Protein AF-A0A3M2L0C2-F1 (afdb_monomer)

Mean predicted aligned error: 7.41 Å

Radius of gyration: 28.25 Å; Cα contacts (8 Å, |Δi|>4): 560; chains: 1; bounding box: 59×38×79 Å

pLDDT: mean 88.74, std 13.79, range [32.44, 98.12]

Solvent-accessible surface area (backbone atoms only — not comparable to full-atom values): 19551 Å² total; per-residue (Å²): 111,68,60,57,58,44,34,47,63,56,62,73,71,48,53,75,66,55,47,53,53,50,58,57,47,62,54,54,15,42,83,32,58,61,22,51,15,49,50,52,29,48,74,71,57,36,40,40,36,39,34,42,37,74,48,73,64,50,54,75,26,53,43,80,55,45,85,63,69,39,75,49,44,34,67,57,53,33,58,54,34,72,48,68,50,27,36,33,20,31,71,89,52,63,28,34,41,33,34,40,21,42,71,59,50,66,82,86,54,80,69,94,54,88,50,72,67,46,34,45,28,42,26,37,3,46,75,53,56,33,43,16,39,28,36,38,45,89,77,65,46,35,35,40,16,43,29,95,45,76,46,73,61,77,53,65,69,59,50,50,53,53,41,52,57,50,49,59,50,45,52,53,41,45,56,49,36,53,53,41,49,53,51,40,53,54,32,51,71,69,73,67,25,29,40,48,51,54,38,52,38,51,51,38,49,51,52,44,54,52,52,50,32,53,46,30,49,52,35,61,58,24,36,64,76,20,56,64,62,51,52,53,50,51,63,68,48,62,63,51,68,58,52,51,52,26,55,44,64,20,58,58,45,70,88,79,71,88,63,63,77,67,53,54,56,52,50,41,50,52,24,53,49,49,58,68,66,53,54,75,76,50,65,77,44,60,36,60,62,28,44,51,33,55,38,67,64,35,75,76,46,33,75,37,77,50,72,47,24,33,48,49,65,38,62,70,36,87,93,48,49,74,67,47,34,49,37,50,30,69,75,47,58,27,37,68,49,57,67,75,46,50,53,67,60,48,23,69,39,72,91,40,38,68,69,55,15,50,49,52,55,52,48,54,52,53,64,70,75,110

Nearest PDB structures (foldseek):
  7y0d-assembly1_G  TM=8.804E-01  e=2.737E-29  Mycolicibacterium smegmatis MC2 155
  3c1y-assembly1_A  TM=9.264E-01  e=1.235E-26  Thermotoga maritima
  4yxm-assembly1_A  TM=9.083E-01  e=4.482E-26  Thermotoga maritima
  7dg0-assembly1_B  TM=7.754E-01  e=1.341E-07  Mesomycoplasma ovipneumoniae 14811
  8ofj-assembly1_B-2  TM=7.806E-01  e=3.134E-06  Mycoplasmoides pneumoniae 19294

Foldseek 3Di:
DVLCVLQVVVQVPDDPVRNVVVVVLLCCFPPHQVVLLLVLCLVVLFKAKEWAADDPQQVVQWDDFDFDFAFDGSVVSNVLSVAAAHWYAHNVRRTTGTGNTHGHADPPDDDPDDDPSRRSQQRSQQRVQTWMWIQHSPPRWIWIHGRNDIDIQDDLVVLVVVLVVLLVVLLVLLVQLVVLVLVQLQCLLVLNDFLLSLLSNLLSLLSNSVSLSVSSVSLSRNVPNSVVSVVSSCVSCPCSVVLNLQSLLFQADDPPPPDDPVVSSVLSVQLVVVSNPDDPVLSVQSLSNQVSSVFHSDPVRRRHRGFTLCQNLQVPFPPRDSVLSVQLSVQQVGPVSLQVDDLVSSQPTVVRHSVSSVSSNVSSVVSNVD

Structure (mmCIF, N/CA/C/O backbone):
data_AF-A0A3M2L0C2-F1
#
_entry.id   AF-A0A3M2L0C2-F1
#
loop_
_atom_site.group_PDB
_atom_site.id
_atom_site.type_symbol
_atom_site.label_atom_id
_atom_site.label_alt_id
_atom_site.label_comp_id
_atom_site.label_asym_id
_atom_site.label_entity_id
_atom_site.label_seq_id
_atom_site.pdbx_PDB_ins_code
_atom_site.Cartn_x
_atom_site.Cartn_y
_atom_site.Cartn_z
_atom_site.occupancy
_atom_site.B_iso_or_equiv
_atom_site.auth_seq_id
_atom_site.auth_comp_id
_atom_site.auth_asym_id
_atom_site.auth_atom_id
_atom_site.pdbx_PDB_model_num
ATOM 1 N N . MET A 1 1 ? 6.911 -9.931 2.763 1.00 39.22 1 MET A N 1
ATOM 2 C CA . MET A 1 1 ? 5.507 -10.385 2.902 1.00 39.22 1 MET A CA 1
ATOM 3 C C . MET A 1 1 ? 4.551 -9.197 3.002 1.00 39.22 1 MET A C 1
ATOM 5 O O . MET A 1 1 ? 3.583 -9.176 2.261 1.00 39.22 1 MET A O 1
ATOM 9 N N . PHE A 1 2 ? 4.882 -8.185 3.813 1.00 37.62 2 PHE A N 1
ATOM 10 C CA . PHE A 1 2 ? 4.083 -6.970 4.030 1.00 37.62 2 PHE A CA 1
ATOM 11 C C . PHE A 1 2 ? 3.888 -6.092 2.775 1.00 37.62 2 PHE A C 1
ATOM 13 O O . PHE A 1 2 ? 2.761 -5.901 2.335 1.00 37.62 2 PHE A O 1
ATOM 20 N N . VAL A 1 3 ? 4.975 -5.682 2.101 1.00 47.06 3 VAL A N 1
ATOM 21 C CA . VAL A 1 3 ? 4.905 -4.917 0.831 1.00 47.06 3 VAL A CA 1
ATOM 22 C C . VAL A 1 3 ? 4.132 -5.685 -0.248 1.00 47.06 3 VAL A C 1
ATOM 24 O O . VAL A 1 3 ? 3.300 -5.118 -0.940 1.00 47.06 3 VAL A O 1
ATOM 27 N N . ARG A 1 4 ? 4.303 -7.016 -0.312 1.00 47.25 4 ARG A N 1
ATOM 28 C CA . ARG A 1 4 ? 3.525 -7.881 -1.216 1.00 47.25 4 ARG A CA 1
ATOM 29 C C . ARG A 1 4 ? 2.031 -7.907 -0.883 1.00 47.25 4 ARG A C 1
ATOM 31 O O . ARG A 1 4 ? 1.248 -8.123 -1.795 1.00 47.25 4 ARG A O 1
ATOM 38 N N . HIS A 1 5 ? 1.611 -7.749 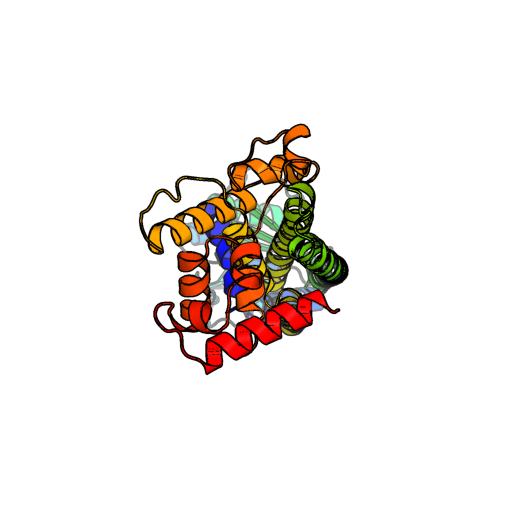0.372 1.00 49.84 5 HIS A N 1
ATOM 39 C CA . HIS A 1 5 ? 0.185 -7.705 0.712 1.00 49.84 5 HIS A CA 1
ATOM 40 C C . HIS A 1 5 ? -0.458 -6.429 0.152 1.00 49.84 5 HIS A C 1
ATOM 42 O O . HIS A 1 5 ? -1.463 -6.511 -0.547 1.00 49.84 5 HIS A O 1
ATOM 48 N N . TYR A 1 6 ? 0.192 -5.282 0.354 1.00 49.16 6 TYR A N 1
A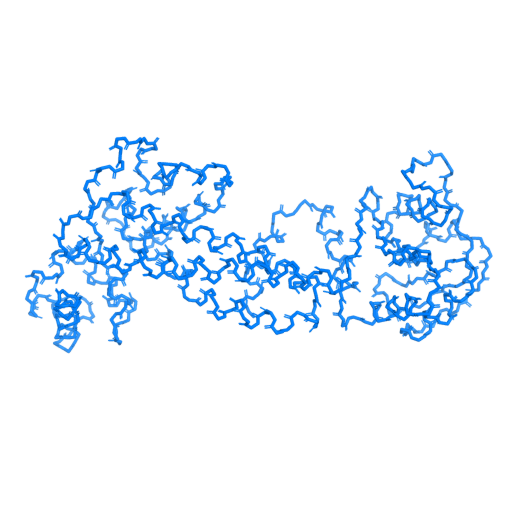TOM 49 C CA . TYR A 1 6 ? -0.288 -3.975 -0.101 1.00 49.16 6 TYR A CA 1
ATOM 50 C C . TYR A 1 6 ? -0.146 -3.767 -1.621 1.00 49.16 6 TYR A C 1
ATOM 52 O O . TYR A 1 6 ? -1.058 -3.232 -2.251 1.00 49.16 6 TYR A O 1
ATOM 60 N N . GLY A 1 7 ? 0.927 -4.274 -2.232 1.00 45.12 7 GLY A N 1
ATOM 61 C CA . GLY A 1 7 ? 1.148 -4.230 -3.681 1.00 45.12 7 GLY A CA 1
ATOM 62 C C . GLY A 1 7 ? 0.260 -5.184 -4.493 1.00 45.12 7 GLY A C 1
ATOM 63 O O . GLY A 1 7 ? -0.280 -4.816 -5.540 1.00 45.12 7 GLY A O 1
ATOM 64 N N . ASN A 1 8 ? -0.024 -6.392 -3.980 1.00 39.53 8 ASN A N 1
ATOM 65 C CA . ASN A 1 8 ? -0.897 -7.352 -4.676 1.00 39.53 8 ASN A CA 1
ATOM 66 C C . ASN A 1 8 ? -2.359 -6.888 -4.785 1.00 39.53 8 ASN A C 1
ATOM 68 O O . ASN A 1 8 ? -3.068 -7.321 -5.699 1.00 39.53 8 ASN A O 1
ATOM 72 N N . VAL A 1 9 ? -2.824 -6.017 -3.881 1.00 37.78 9 VAL A N 1
ATOM 73 C CA . VAL A 1 9 ? -4.178 -5.442 -3.946 1.00 37.78 9 VAL A CA 1
ATOM 74 C C . VAL A 1 9 ? -4.318 -4.507 -5.156 1.00 37.78 9 VAL A C 1
ATOM 76 O O . VAL A 1 9 ? -5.353 -4.538 -5.821 1.00 37.78 9 VAL A O 1
ATOM 79 N N . CYS A 1 10 ? -3.268 -3.760 -5.519 1.00 33.47 10 CYS A N 1
ATOM 80 C CA . CYS A 1 10 ? -3.237 -2.958 -6.748 1.00 33.47 10 CYS A CA 1
ATOM 81 C C . CYS A 1 10 ? -3.126 -3.836 -8.009 1.00 33.47 10 CYS A C 1
ATOM 83 O O . CYS A 1 10 ? -3.881 -3.646 -8.965 1.00 33.47 10 CYS A O 1
ATOM 85 N N . ALA A 1 11 ? -2.267 -4.863 -8.002 1.00 32.44 11 ALA A N 1
ATOM 86 C CA . ALA A 1 11 ? -2.044 -5.728 -9.170 1.00 32.44 11 ALA A CA 1
ATOM 87 C C . ALA A 1 11 ? -3.283 -6.545 -9.598 1.00 32.44 11 ALA A C 1
ATOM 89 O O . ALA A 1 11 ? -3.479 -6.820 -10.787 1.00 32.44 11 ALA A O 1
ATOM 90 N N . ARG A 1 12 ? -4.160 -6.924 -8.655 1.00 34.31 12 ARG A N 1
ATOM 91 C CA . ARG A 1 12 ? -5.386 -7.683 -8.967 1.00 34.31 12 ARG A CA 1
ATOM 92 C C . ARG A 1 12 ? -6.417 -6.879 -9.767 1.00 34.31 12 ARG A C 1
ATOM 94 O O . ARG A 1 12 ? -7.181 -7.499 -10.504 1.00 34.31 12 ARG A O 1
ATOM 101 N N . LYS A 1 13 ? -6.400 -5.544 -9.699 1.00 37.91 13 LYS A N 1
ATOM 102 C CA . LYS A 1 13 ? -7.400 -4.666 -10.337 1.00 37.91 13 LYS A CA 1
ATOM 103 C C . LYS A 1 13 ? -6.962 -4.025 -11.660 1.00 37.91 13 LYS A C 1
ATOM 105 O O . LYS A 1 13 ? -7.790 -3.420 -12.330 1.00 37.91 13 LYS A O 1
ATOM 110 N N . ALA A 1 14 ? -5.698 -4.176 -12.052 1.00 39.31 14 ALA A N 1
ATOM 111 C CA . ALA A 1 14 ? -5.179 -3.609 -13.294 1.00 39.31 14 ALA A CA 1
ATOM 112 C C . ALA A 1 14 ? -5.759 -4.310 -14.539 1.00 39.31 14 ALA A C 1
ATOM 1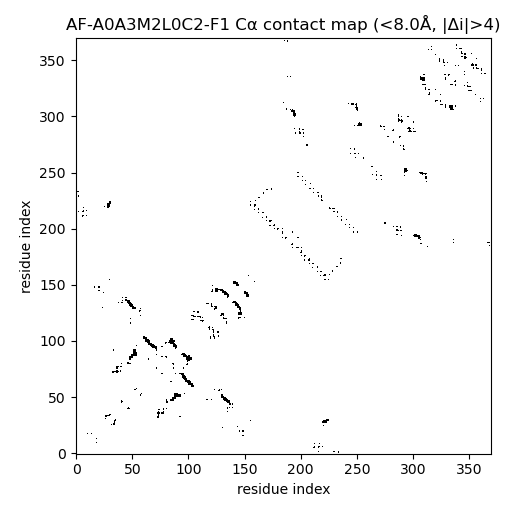14 O O . ALA A 1 14 ? -5.842 -5.548 -14.578 1.00 39.31 14 ALA A O 1
ATOM 115 N N . ARG A 1 15 ? -6.112 -3.529 -15.572 1.00 40.94 15 ARG A N 1
ATOM 116 C CA . ARG A 1 15 ? -6.518 -4.042 -16.896 1.00 40.94 15 ARG A CA 1
ATOM 117 C C . ARG A 1 15 ? -5.419 -4.952 -17.481 1.00 40.94 15 ARG A C 1
ATOM 119 O O . ARG A 1 15 ? -4.246 -4.778 -17.154 1.00 40.94 15 ARG A O 1
ATOM 126 N N . PRO A 1 16 ? -5.732 -5.913 -18.373 1.00 44.53 16 PRO A N 1
ATOM 127 C CA . PRO A 1 16 ? -4.729 -6.824 -18.944 1.00 44.53 16 PRO A CA 1
ATOM 128 C C . PRO A 1 16 ? -3.519 -6.108 -19.572 1.00 44.53 16 PRO A C 1
ATOM 130 O O . PRO A 1 16 ? -2.389 -6.580 -19.446 1.00 44.53 16 PRO A O 1
ATOM 133 N N . THR A 1 17 ? -3.743 -4.950 -20.196 1.00 47.56 17 THR A N 1
ATOM 134 C CA . THR A 1 17 ? -2.703 -4.082 -20.773 1.00 47.56 17 THR A CA 1
ATOM 135 C C . THR A 1 17 ? -1.837 -3.426 -19.691 1.00 47.56 17 THR A C 1
ATOM 137 O O . THR A 1 17 ? -0.613 -3.525 -19.745 1.00 47.56 17 THR A O 1
ATOM 140 N N . GLU A 1 18 ? -2.454 -2.898 -18.628 1.00 51.91 18 GLU A N 1
ATOM 141 C CA . GLU A 1 18 ? -1.762 -2.351 -17.449 1.00 51.91 18 GLU A CA 1
ATOM 142 C C . GLU A 1 18 ? -0.914 -3.427 -16.744 1.00 51.91 18 GLU A C 1
ATOM 144 O O . GLU A 1 18 ? 0.205 -3.147 -16.318 1.00 51.91 18 GLU A O 1
ATOM 149 N N . ARG A 1 19 ? -1.378 -4.687 -16.696 1.00 54.38 19 ARG A N 1
ATOM 150 C CA . ARG A 1 19 ? -0.592 -5.822 -16.173 1.00 54.38 19 ARG A CA 1
ATOM 151 C C . ARG A 1 19 ? 0.635 -6.133 -17.030 1.00 54.38 19 ARG A C 1
ATOM 153 O O . ARG A 1 19 ? 1.707 -6.361 -16.476 1.00 54.38 19 ARG A O 1
ATOM 160 N N . ARG A 1 20 ? 0.508 -6.128 -18.364 1.00 57.12 20 ARG A N 1
ATOM 161 C CA . ARG A 1 20 ? 1.645 -6.343 -19.282 1.00 57.12 20 ARG A CA 1
ATOM 162 C C . ARG A 1 20 ? 2.674 -5.220 -19.162 1.00 57.12 20 ARG A C 1
ATOM 164 O O . ARG A 1 20 ? 3.864 -5.499 -19.045 1.00 57.12 20 ARG A O 1
ATOM 171 N N . LEU A 1 21 ? 2.227 -3.965 -19.114 1.00 60.56 21 LEU A N 1
ATOM 172 C CA . LEU A 1 21 ? 3.100 -2.816 -18.875 1.00 60.56 21 LEU A CA 1
ATOM 173 C C . LEU A 1 21 ? 3.779 -2.908 -17.500 1.00 60.56 21 LEU A C 1
ATOM 175 O O . LEU A 1 21 ? 4.983 -2.704 -17.408 1.00 60.56 21 LEU A O 1
ATOM 179 N N . SER A 1 22 ? 3.046 -3.293 -16.452 1.00 61.38 22 SER A N 1
ATOM 180 C CA . SER A 1 22 ? 3.589 -3.486 -15.102 1.00 61.38 22 SER A CA 1
ATOM 181 C C . SER A 1 22 ? 4.656 -4.585 -15.043 1.00 61.38 22 SER A C 1
ATOM 183 O O . SER A 1 22 ? 5.667 -4.407 -14.370 1.00 61.38 22 SER A O 1
ATOM 185 N N . MET A 1 23 ? 4.484 -5.695 -15.771 1.00 62.16 23 MET A N 1
ATOM 186 C CA . MET A 1 23 ? 5.500 -6.756 -15.873 1.00 62.16 23 MET A CA 1
ATOM 187 C C . MET A 1 23 ? 6.764 -6.280 -16.601 1.00 62.16 23 MET A C 1
ATOM 189 O O . MET A 1 23 ? 7.874 -6.626 -16.203 1.00 62.16 23 MET A O 1
ATOM 193 N N . ASN A 1 24 ? 6.610 -5.462 -17.644 1.00 68.62 24 ASN A N 1
ATOM 194 C CA . ASN A 1 24 ? 7.745 -4.896 -18.375 1.00 68.62 24 ASN A CA 1
ATOM 195 C C . ASN A 1 24 ? 8.489 -3.842 -17.545 1.00 68.62 24 ASN A C 1
ATOM 197 O O . ASN A 1 24 ? 9.716 -3.825 -17.530 1.00 68.62 24 ASN A O 1
ATOM 201 N N . VAL A 1 25 ? 7.758 -3.006 -16.805 1.00 72.00 25 VAL A N 1
ATOM 202 C CA . VAL A 1 25 ? 8.326 -2.011 -15.885 1.00 72.00 25 VAL A CA 1
ATOM 203 C C . VAL A 1 25 ? 9.051 -2.686 -14.725 1.00 72.00 25 VAL A C 1
ATOM 205 O O . VAL A 1 25 ? 10.121 -2.217 -14.356 1.00 72.00 25 VAL A O 1
ATOM 208 N N . ALA A 1 26 ? 8.557 -3.818 -14.212 1.00 73.25 26 ALA A N 1
ATOM 209 C CA . ALA A 1 26 ? 9.222 -4.573 -13.145 1.00 73.25 26 ALA A CA 1
ATOM 210 C C . ALA A 1 26 ? 10.663 -4.994 -13.504 1.00 73.25 26 ALA A C 1
ATOM 212 O O . ALA A 1 26 ? 11.510 -5.121 -12.625 1.00 73.25 26 ALA A O 1
ATOM 213 N N . ARG A 1 27 ? 10.972 -5.161 -14.797 1.00 81.31 27 ARG A N 1
ATOM 214 C CA . ARG A 1 27 ? 12.327 -5.469 -15.296 1.00 81.31 27 ARG A CA 1
ATOM 215 C C . ARG A 1 27 ? 13.233 -4.243 -15.429 1.00 81.31 27 ARG A C 1
ATOM 217 O O . ARG A 1 27 ? 14.399 -4.386 -15.775 1.00 81.31 27 ARG A O 1
ATOM 224 N N . LEU A 1 28 ? 12.688 -3.054 -15.192 1.00 86.12 28 LEU A N 1
ATOM 225 C CA . LEU A 1 28 ? 13.346 -1.749 -15.301 1.00 86.12 28 LEU A CA 1
ATOM 226 C C . LEU A 1 28 ? 13.429 -1.034 -13.944 1.00 86.12 28 LEU A C 1
ATOM 228 O O . LEU A 1 28 ? 13.802 0.140 -13.865 1.00 86.12 28 LEU A O 1
ATOM 232 N N . VAL A 1 29 ? 13.080 -1.748 -12.877 1.00 88.62 29 VAL A N 1
ATOM 233 C CA . VAL A 1 29 ? 13.170 -1.304 -11.488 1.00 88.62 29 VAL A CA 1
ATOM 234 C C . VAL A 1 29 ? 14.638 -1.344 -11.017 1.00 88.62 29 VAL A C 1
ATOM 236 O O . VAL A 1 29 ? 15.388 -2.230 -11.455 1.00 88.62 29 VAL A O 1
ATOM 239 N N . PRO A 1 30 ? 15.084 -0.411 -10.150 1.00 91.06 30 PRO A N 1
ATOM 240 C CA . PRO A 1 30 ? 16.439 -0.418 -9.604 1.00 91.06 30 PRO A CA 1
ATOM 241 C C . PRO A 1 30 ? 16.822 -1.751 -8.953 1.00 91.06 30 PRO A C 1
ATOM 243 O O . PRO A 1 30 ? 16.028 -2.395 -8.262 1.00 91.06 30 PRO A O 1
ATOM 246 N N . GLY A 1 31 ? 18.067 -2.167 -9.192 1.00 89.12 31 GLY A N 1
ATOM 247 C CA . GLY A 1 31 ? 18.609 -3.466 -8.777 1.00 89.12 31 GLY A CA 1
ATOM 248 C C . GLY A 1 31 ? 18.502 -4.569 -9.831 1.00 89.12 31 GLY A C 1
ATOM 249 O O . GLY A 1 31 ? 19.139 -5.608 -9.681 1.00 89.12 31 GLY A O 1
ATOM 250 N N . THR A 1 32 ? 17.756 -4.350 -10.917 1.00 92.56 32 THR A N 1
ATOM 251 C CA . THR A 1 32 ? 17.817 -5.215 -12.104 1.00 92.56 32 THR A CA 1
ATOM 252 C C . THR A 1 32 ? 19.021 -4.858 -12.974 1.00 92.56 32 THR A C 1
ATOM 254 O O . THR A 1 32 ? 19.423 -3.696 -13.061 1.00 92.56 32 THR A O 1
ATOM 257 N N . GLU A 1 33 ? 19.585 -5.846 -13.671 1.00 93.06 33 GLU A N 1
ATOM 258 C CA . GLU A 1 33 ? 20.746 -5.614 -14.537 1.00 93.06 33 GLU A CA 1
ATOM 259 C C . GLU A 1 33 ? 20.410 -4.702 -15.733 1.00 93.06 33 GLU A C 1
ATOM 261 O O . GLU A 1 33 ? 21.215 -3.865 -16.144 1.00 93.06 33 GLU A O 1
ATOM 266 N N . LEU A 1 34 ? 19.184 -4.804 -16.259 1.00 93.56 34 LEU A N 1
ATOM 267 C CA . LEU A 1 34 ? 18.705 -3.930 -17.328 1.00 93.56 34 LEU A CA 1
ATOM 268 C C . LEU A 1 34 ? 18.597 -2.473 -16.862 1.00 93.56 34 LEU A C 1
ATOM 270 O O . LEU A 1 34 ? 19.010 -1.568 -17.594 1.00 93.56 34 LEU A O 1
ATOM 274 N N . ARG A 1 35 ? 18.108 -2.235 -15.636 1.00 93.88 35 ARG A N 1
ATOM 275 C CA . ARG A 1 35 ? 18.097 -0.891 -15.053 1.00 93.88 35 ARG A CA 1
ATOM 276 C C . ARG A 1 35 ? 19.510 -0.365 -14.802 1.00 93.88 35 ARG A C 1
ATOM 278 O O . ARG A 1 35 ? 19.760 0.776 -15.172 1.00 93.88 35 ARG A O 1
ATOM 285 N N . ASP A 1 36 ? 20.448 -1.178 -14.303 1.00 94.19 36 ASP A N 1
ATOM 286 C CA . ASP A 1 36 ? 21.860 -0.762 -14.166 1.00 94.19 36 ASP A CA 1
ATOM 287 C C . ASP A 1 36 ? 22.454 -0.332 -15.520 1.00 94.19 36 ASP A C 1
ATOM 289 O O . ASP A 1 36 ? 23.093 0.716 -15.632 1.00 94.19 36 ASP A O 1
ATOM 293 N N . GLY A 1 37 ? 22.176 -1.079 -16.594 1.00 95.25 37 GLY A N 1
ATOM 294 C CA . GLY A 1 37 ? 22.586 -0.700 -17.948 1.00 95.25 37 GLY A CA 1
ATOM 295 C C . GLY A 1 37 ? 22.032 0.664 -18.385 1.00 95.25 37 GLY A C 1
ATOM 296 O O . GLY A 1 37 ? 22.779 1.501 -18.900 1.00 95.25 37 GLY A O 1
ATOM 297 N N . ILE A 1 38 ? 20.747 0.926 -18.129 1.00 94.38 38 ILE A N 1
ATOM 298 C CA . ILE A 1 38 ? 20.095 2.216 -18.415 1.00 94.38 38 ILE A CA 1
ATOM 299 C C . ILE A 1 38 ? 20.681 3.344 -17.558 1.00 94.38 38 ILE A C 1
ATOM 301 O O . ILE A 1 38 ? 20.998 4.412 -18.082 1.00 94.38 38 ILE A O 1
ATOM 305 N N . ASP A 1 39 ? 20.889 3.118 -16.264 1.00 92.69 39 ASP A N 1
ATOM 306 C CA . ASP A 1 39 ? 21.453 4.120 -15.361 1.00 92.69 39 ASP A CA 1
ATOM 307 C C . ASP A 1 39 ? 22.890 4.474 -15.761 1.00 92.69 39 ASP A C 1
ATOM 309 O O . ASP A 1 39 ? 23.286 5.642 -15.725 1.00 92.69 39 ASP A O 1
ATOM 313 N N . ARG A 1 40 ? 23.677 3.501 -16.236 1.00 94.56 40 ARG A N 1
ATOM 314 C CA . ARG A 1 40 ? 24.990 3.769 -16.839 1.00 94.56 40 ARG A CA 1
ATOM 315 C C . ARG A 1 40 ? 24.852 4.656 -18.073 1.00 94.56 40 ARG A C 1
ATOM 317 O O . ARG A 1 40 ? 25.594 5.636 -18.185 1.00 94.56 40 ARG A O 1
ATOM 324 N N . ILE A 1 41 ? 23.918 4.347 -18.980 1.00 95.00 41 ILE A N 1
ATOM 325 C CA . ILE A 1 41 ? 23.632 5.150 -20.186 1.00 95.00 41 ILE A CA 1
ATOM 326 C C . ILE A 1 41 ? 23.348 6.610 -19.799 1.00 95.00 41 ILE A C 1
ATOM 328 O O . ILE A 1 41 ? 24.008 7.526 -20.304 1.00 95.00 41 ILE A O 1
ATOM 332 N N . LEU A 1 42 ? 22.466 6.820 -18.822 1.00 91.69 42 LEU A N 1
ATOM 333 C CA . LEU A 1 42 ? 22.150 8.140 -18.276 1.00 91.69 42 LEU A CA 1
ATOM 334 C C . LEU A 1 42 ? 23.386 8.838 -17.689 1.00 91.69 42 LEU A C 1
ATOM 336 O O . LEU A 1 42 ? 23.667 9.986 -18.037 1.00 91.69 42 LEU A O 1
ATOM 340 N N . LYS A 1 43 ? 24.181 8.140 -16.866 1.00 91.12 43 LYS A N 1
ATOM 341 C CA . LYS A 1 43 ? 25.350 8.712 -16.172 1.00 91.12 43 LYS A CA 1
ATOM 342 C C . LYS A 1 43 ? 26.419 9.274 -17.105 1.00 91.12 43 LYS A C 1
ATOM 344 O O . LYS A 1 43 ? 26.978 10.318 -16.789 1.00 91.12 43 LYS A O 1
ATOM 349 N N . ALA A 1 44 ? 26.685 8.647 -18.258 1.00 91.50 44 ALA A N 1
ATOM 350 C CA . ALA A 1 44 ? 27.579 9.273 -19.257 1.00 91.50 44 ALA A CA 1
ATOM 351 C C . ALA A 1 44 ? 26.861 10.022 -20.375 1.00 91.50 44 ALA A C 1
ATOM 353 O O . ALA A 1 44 ? 27.448 10.242 -21.430 1.00 91.50 44 ALA A O 1
ATOM 354 N N . ARG A 1 45 ? 25.615 10.448 -20.132 1.00 90.75 45 ARG A N 1
ATOM 355 C CA . ARG A 1 45 ? 24.893 11.380 -21.002 1.00 90.75 45 ARG A CA 1
ATOM 356 C C . ARG A 1 45 ? 24.862 10.892 -22.450 1.00 90.75 45 ARG A C 1
ATOM 358 O O . ARG A 1 45 ? 25.109 11.654 -23.383 1.00 90.75 45 ARG A O 1
ATOM 365 N N . THR A 1 46 ? 24.574 9.605 -22.640 1.00 90.50 46 THR A N 1
ATOM 366 C CA . THR A 1 46 ? 24.288 9.028 -23.958 1.00 90.50 46 THR A CA 1
ATOM 367 C C . THR A 1 46 ? 22.790 8.778 -24.087 1.00 90.50 46 THR A C 1
ATOM 369 O O . THR A 1 46 ? 22.075 8.675 -23.096 1.00 90.50 46 THR A O 1
ATOM 372 N N . GLY A 1 47 ? 22.292 8.739 -25.321 1.00 92.62 47 GLY A N 1
ATOM 373 C CA . GLY A 1 47 ? 20.927 8.284 -25.573 1.00 92.62 47 GLY A CA 1
ATOM 374 C C . GLY A 1 47 ? 20.945 6.812 -25.957 1.00 92.62 47 GLY A C 1
ATOM 375 O O . GLY A 1 47 ? 21.996 6.306 -26.334 1.00 92.62 47 GLY A O 1
ATOM 376 N N . ALA A 1 48 ? 19.800 6.149 -25.888 1.00 95.81 48 ALA A N 1
ATOM 377 C CA . ALA A 1 48 ? 19.673 4.753 -26.290 1.00 95.81 48 ALA A CA 1
ATOM 378 C C . ALA A 1 48 ? 18.266 4.464 -26.807 1.00 95.81 48 ALA A C 1
ATOM 380 O O . ALA A 1 48 ? 17.303 5.121 -26.403 1.00 95.81 48 ALA A O 1
ATOM 381 N N . LEU A 1 49 ? 18.166 3.493 -27.708 1.00 96.88 49 LEU A N 1
ATOM 382 C CA . LEU A 1 49 ? 16.912 2.913 -28.169 1.00 96.88 49 LEU A CA 1
ATOM 383 C C . LEU A 1 49 ? 17.031 1.402 -27.999 1.00 96.88 49 LEU A C 1
ATOM 385 O O . LEU A 1 49 ? 17.924 0.797 -28.582 1.00 96.88 49 LEU A O 1
ATOM 389 N N . ILE A 1 50 ? 16.200 0.810 -27.150 1.00 97.25 50 ILE A N 1
ATOM 390 C CA . ILE A 1 50 ? 16.336 -0.592 -26.749 1.00 97.25 50 ILE A CA 1
ATOM 391 C C . ILE A 1 50 ? 15.005 -1.296 -26.992 1.00 97.25 50 ILE A C 1
ATOM 393 O O . ILE A 1 50 ? 13.985 -0.853 -26.473 1.00 97.25 50 ILE A O 1
ATOM 397 N N . VAL A 1 51 ? 15.002 -2.384 -27.756 1.00 96.69 51 VAL A N 1
ATOM 398 C CA . VAL A 1 51 ? 13.811 -3.214 -28.001 1.00 96.69 51 VAL A CA 1
ATOM 399 C C . VAL A 1 51 ? 13.904 -4.476 -27.147 1.00 96.69 51 VAL A C 1
ATOM 401 O O . VAL A 1 51 ? 14.952 -5.119 -27.120 1.00 96.69 51 VAL A O 1
ATOM 404 N N . LEU A 1 52 ? 12.830 -4.830 -26.437 1.00 95.00 52 LEU A N 1
ATOM 405 C CA . LEU A 1 52 ? 12.739 -6.056 -25.643 1.00 95.00 52 LEU A CA 1
ATOM 406 C C . LEU A 1 52 ? 11.931 -7.122 -26.384 1.00 95.00 52 LEU A C 1
ATOM 408 O O . LEU A 1 52 ? 10.709 -7.035 -26.493 1.00 95.00 52 LEU A O 1
ATOM 412 N N . GLY A 1 53 ? 12.611 -8.175 -26.820 1.00 93.31 53 GLY A N 1
ATOM 413 C CA . GLY A 1 53 ? 12.032 -9.224 -27.645 1.00 93.31 53 GLY A CA 1
ATOM 414 C C . GLY A 1 53 ? 12.474 -9.093 -29.091 1.00 93.31 53 GLY A C 1
ATOM 415 O O . GLY A 1 53 ? 12.463 -8.007 -29.664 1.00 93.31 53 GLY A O 1
ATOM 416 N N . TYR A 1 54 ? 12.835 -10.234 -29.662 1.00 93.81 54 TYR A N 1
ATOM 417 C CA . TYR A 1 54 ? 13.183 -10.382 -31.062 1.00 93.81 54 TYR A CA 1
ATOM 418 C C . TYR A 1 54 ? 12.297 -11.476 -31.652 1.00 93.81 54 TYR A C 1
ATOM 420 O O . TYR A 1 54 ? 12.278 -12.600 -31.151 1.00 93.81 54 TYR A O 1
ATOM 428 N N . ASP A 1 55 ? 11.499 -11.104 -32.643 1.00 93.31 55 ASP A N 1
ATOM 429 C CA . ASP A 1 55 ? 10.612 -11.968 -33.414 1.00 93.31 55 ASP A CA 1
ATOM 430 C C . ASP A 1 55 ? 10.577 -11.483 -34.869 1.00 93.31 55 ASP A C 1
ATOM 432 O O . ASP A 1 55 ? 11.191 -10.466 -35.199 1.00 93.31 55 ASP A O 1
ATOM 436 N N . GLU A 1 56 ? 9.832 -12.181 -35.725 1.00 94.56 56 GLU A N 1
ATOM 437 C CA . GLU A 1 56 ? 9.697 -11.836 -37.147 1.00 94.56 56 GLU A CA 1
ATOM 438 C C . GLU A 1 56 ? 9.212 -10.390 -37.363 1.00 94.56 56 GLU A C 1
ATOM 440 O O . GLU A 1 56 ? 9.630 -9.726 -38.309 1.00 94.56 56 GLU A O 1
ATOM 445 N N . ALA A 1 57 ? 8.365 -9.864 -36.469 1.00 94.25 57 ALA A N 1
ATOM 446 C CA . ALA A 1 57 ? 7.850 -8.501 -36.574 1.00 94.25 57 ALA A CA 1
ATOM 447 C C . ALA A 1 57 ? 8.927 -7.447 -36.277 1.00 94.25 57 ALA A C 1
ATOM 449 O O . ALA A 1 57 ? 8.980 -6.419 -36.954 1.00 94.25 57 ALA A O 1
ATOM 450 N N . VAL A 1 58 ? 9.782 -7.684 -35.276 1.00 95.56 58 VAL A N 1
ATOM 451 C CA . VAL A 1 58 ? 10.939 -6.823 -34.986 1.00 95.56 58 VAL A CA 1
ATOM 452 C C . VAL A 1 58 ? 12.002 -6.970 -36.071 1.00 95.56 58 VAL A C 1
ATOM 454 O O . VAL A 1 58 ? 12.555 -5.966 -36.508 1.00 95.56 58 VAL A O 1
ATOM 457 N N . GLU A 1 59 ? 12.269 -8.186 -36.544 1.00 95.25 59 GLU A N 1
ATOM 458 C CA . GLU A 1 59 ? 13.234 -8.444 -37.615 1.00 95.25 59 GLU A CA 1
ATOM 459 C C . GLU A 1 59 ? 12.858 -7.728 -38.918 1.00 95.25 59 GLU A C 1
ATOM 461 O O . GLU A 1 59 ? 13.710 -7.079 -39.521 1.00 95.25 59 GLU A O 1
ATOM 466 N N . ALA A 1 60 ? 11.579 -7.744 -39.300 1.00 96.12 60 ALA A N 1
ATOM 467 C CA . ALA A 1 60 ? 11.090 -7.108 -40.524 1.00 96.12 60 ALA A CA 1
ATOM 468 C C . ALA A 1 60 ? 11.289 -5.580 -40.576 1.00 96.12 60 ALA A C 1
ATOM 470 O O . ALA A 1 60 ? 11.280 -5.001 -41.661 1.00 96.12 60 ALA A O 1
ATOM 471 N N . ILE A 1 61 ? 11.453 -4.918 -39.425 1.00 96.19 61 ILE A N 1
ATOM 472 C CA . ILE A 1 61 ? 11.694 -3.465 -39.338 1.00 96.19 61 ILE A CA 1
ATOM 473 C C . ILE A 1 61 ? 13.155 -3.117 -39.028 1.00 96.19 61 ILE A C 1
ATOM 475 O O . ILE A 1 61 ? 13.477 -1.940 -38.855 1.00 96.19 61 ILE A O 1
ATOM 479 N N . CYS A 1 62 ? 14.023 -4.118 -38.885 1.00 96.00 62 CYS A N 1
ATOM 480 C CA . CYS A 1 62 ? 15.439 -3.934 -38.606 1.00 96.00 62 CYS A CA 1
ATOM 481 C C . CYS A 1 62 ? 16.220 -3.757 -39.912 1.00 96.00 62 CYS A C 1
ATOM 483 O O . CYS A 1 62 ? 16.332 -4.694 -40.697 1.00 96.00 62 CYS A O 1
ATOM 485 N N . ASP A 1 63 ? 16.813 -2.581 -40.103 1.00 95.00 63 ASP A N 1
ATOM 486 C CA . ASP A 1 63 ? 17.699 -2.280 -41.226 1.00 95.00 63 ASP A CA 1
ATOM 487 C C . ASP A 1 63 ? 19.154 -2.108 -40.752 1.00 95.00 63 ASP A C 1
ATOM 489 O O . ASP A 1 63 ? 19.443 -1.379 -39.794 1.00 95.00 63 ASP A O 1
ATOM 493 N N . GLY A 1 64 ? 20.079 -2.807 -41.413 1.00 93.12 64 GLY A N 1
ATOM 494 C CA . GLY A 1 64 ? 21.505 -2.825 -41.081 1.00 93.12 64 GLY A CA 1
ATOM 495 C C . GLY A 1 64 ? 21.841 -3.299 -39.655 1.00 93.12 64 GLY A C 1
ATOM 496 O O . GLY A 1 64 ? 21.139 -4.109 -39.046 1.00 93.12 64 GLY A O 1
ATOM 497 N N . GLY A 1 65 ? 22.951 -2.782 -39.120 1.00 93.06 65 GLY A N 1
ATOM 498 C CA . GLY A 1 65 ? 23.483 -3.143 -37.802 1.00 93.06 65 GLY A CA 1
ATOM 499 C C . GLY A 1 65 ? 24.296 -4.442 -37.792 1.00 93.06 65 GLY A C 1
ATOM 500 O O . GLY A 1 65 ? 24.721 -4.940 -38.833 1.00 93.06 65 GLY A O 1
ATOM 501 N N . PHE A 1 66 ? 24.539 -4.968 -36.590 1.00 93.56 66 PHE A N 1
ATOM 502 C CA . PHE A 1 66 ? 25.329 -6.182 -36.365 1.00 93.56 66 PHE A CA 1
ATOM 503 C C . PHE A 1 66 ? 24.513 -7.235 -35.623 1.00 93.56 66 PHE A C 1
ATOM 505 O O . PHE A 1 66 ? 23.884 -6.934 -34.603 1.00 93.56 66 PHE A O 1
ATOM 512 N N . GLU A 1 67 ? 24.589 -8.476 -36.097 1.00 94.00 67 GLU A N 1
ATOM 513 C CA . GLU A 1 67 ? 24.175 -9.655 -35.342 1.00 94.00 67 GLU A CA 1
ATOM 514 C C . GLU A 1 67 ? 25.281 -10.030 -34.358 1.00 94.00 67 GLU A C 1
ATOM 516 O O . GLU A 1 67 ? 26.442 -10.179 -34.736 1.00 94.00 67 GLU A O 1
ATOM 521 N N . LEU A 1 68 ? 24.927 -10.130 -33.079 1.00 91.69 68 LEU A N 1
ATOM 522 C CA . LEU A 1 68 ? 25.874 -10.438 -32.007 1.00 91.69 68 LEU A CA 1
ATOM 523 C C . LEU A 1 68 ? 25.531 -11.759 -31.327 1.00 91.69 68 LEU A C 1
ATOM 525 O O . LEU A 1 68 ? 26.431 -12.543 -31.054 1.00 91.69 68 LEU A O 1
ATOM 529 N N . ASP A 1 69 ? 24.245 -11.956 -31.024 1.00 91.44 69 ASP A N 1
ATOM 530 C CA . ASP A 1 69 ? 23.719 -13.030 -30.175 1.00 91.44 69 ASP A CA 1
ATOM 531 C C . ASP A 1 69 ? 24.650 -13.382 -28.996 1.00 91.44 69 ASP A C 1
ATOM 533 O O . ASP A 1 69 ? 25.236 -14.461 -28.898 1.00 91.44 69 ASP A O 1
ATOM 537 N N . VAL A 1 70 ? 24.809 -12.424 -28.081 1.00 96.31 70 VAL A N 1
ATOM 538 C CA . VAL A 1 70 ? 25.653 -12.555 -26.884 1.00 96.31 70 VAL A CA 1
ATOM 539 C C . VAL A 1 70 ? 24.824 -12.458 -25.614 1.00 96.31 70 VAL A C 1
ATOM 541 O O . VAL A 1 70 ? 23.743 -11.872 -25.597 1.00 96.31 70 VAL A O 1
ATOM 544 N N . GLU A 1 71 ? 25.347 -12.996 -24.515 1.00 97.19 71 GLU A N 1
ATOM 545 C CA . GLU A 1 71 ? 24.737 -12.816 -23.199 1.00 97.19 71 GLU A CA 1
ATOM 546 C C . GLU A 1 71 ? 24.653 -11.326 -22.833 1.00 97.19 71 GLU A C 1
ATOM 548 O O . GLU A 1 71 ? 25.575 -10.537 -23.090 1.00 97.19 71 GLU A O 1
ATOM 553 N N . PHE A 1 72 ? 23.538 -10.937 -22.227 1.00 96.94 72 PHE A N 1
ATOM 554 C CA . PHE A 1 72 ? 23.334 -9.587 -21.741 1.00 96.94 72 PHE A CA 1
ATOM 555 C C . PHE A 1 72 ? 24.356 -9.250 -20.652 1.00 96.94 72 PHE A C 1
ATOM 557 O O . PHE A 1 72 ? 24.738 -10.089 -19.843 1.00 96.94 72 PHE A O 1
ATOM 564 N N . SER A 1 73 ? 24.822 -8.003 -20.648 1.00 96.94 73 SER A N 1
ATOM 565 C CA . SER A 1 73 ? 25.315 -7.403 -19.416 1.00 96.94 73 SER A CA 1
ATOM 566 C C . SER A 1 73 ? 25.095 -5.901 -19.422 1.00 96.94 73 SER A C 1
ATOM 568 O O . SER A 1 73 ? 25.116 -5.272 -20.487 1.00 96.94 73 SER A O 1
ATOM 570 N N . ALA A 1 74 ? 24.943 -5.297 -18.241 1.00 96.25 74 ALA A N 1
ATOM 571 C CA . ALA A 1 74 ? 24.788 -3.843 -18.115 1.00 96.25 74 ALA A CA 1
ATOM 572 C C . ALA A 1 74 ? 25.930 -3.074 -18.809 1.00 96.25 74 ALA A C 1
ATOM 574 O O . ALA A 1 74 ? 25.708 -2.059 -19.474 1.00 96.25 74 ALA A O 1
ATOM 575 N N . THR A 1 75 ? 27.163 -3.584 -18.698 1.00 95.94 75 THR A N 1
ATOM 576 C CA . THR A 1 75 ? 28.342 -3.020 -19.368 1.00 95.94 75 THR A CA 1
ATOM 577 C C . THR A 1 75 ? 28.245 -3.158 -20.889 1.00 95.94 75 THR A C 1
ATOM 579 O O . THR A 1 75 ? 28.466 -2.173 -21.587 1.00 95.94 75 THR A O 1
ATOM 582 N N . ARG A 1 76 ? 27.868 -4.331 -21.423 1.00 96.62 76 ARG A N 1
ATOM 583 C CA . ARG A 1 76 ? 27.707 -4.524 -22.877 1.00 96.62 76 ARG A CA 1
ATOM 584 C C . ARG A 1 76 ? 26.630 -3.608 -23.440 1.00 96.62 76 ARG A C 1
ATOM 586 O O . ARG A 1 76 ? 26.882 -2.913 -24.419 1.00 96.62 76 ARG A O 1
ATOM 593 N N . LEU A 1 77 ? 25.465 -3.546 -22.792 1.00 96.88 77 LEU A N 1
ATOM 594 C CA . LEU A 1 77 ? 24.388 -2.645 -23.198 1.00 96.88 77 LEU A CA 1
ATOM 595 C C . LEU A 1 77 ? 24.876 -1.192 -23.237 1.00 96.88 77 LEU A C 1
ATOM 597 O O . LEU A 1 77 ? 24.595 -0.467 -24.194 1.00 96.88 77 LEU A O 1
ATOM 601 N N . ARG A 1 78 ? 25.639 -0.773 -22.221 1.00 95.81 78 ARG A N 1
ATOM 602 C CA . ARG A 1 78 ? 26.208 0.572 -22.161 1.00 95.81 78 ARG A CA 1
ATOM 603 C C . ARG A 1 78 ? 27.152 0.865 -23.326 1.00 95.81 78 ARG A C 1
ATOM 605 O O . ARG A 1 78 ? 27.052 1.941 -23.915 1.00 95.81 78 ARG A O 1
ATOM 612 N N . GLU A 1 79 ? 28.073 -0.048 -23.612 1.00 96.12 79 GLU A N 1
ATOM 613 C CA . GLU A 1 79 ? 29.067 0.108 -24.676 1.00 96.12 79 GLU A CA 1
ATOM 614 C C . GLU A 1 79 ? 28.408 0.146 -26.057 1.00 96.12 79 GLU A C 1
ATOM 616 O O . GLU A 1 79 ? 28.672 1.059 -26.835 1.00 96.12 79 GLU A O 1
ATOM 621 N N . LEU A 1 80 ? 27.466 -0.762 -26.321 1.00 95.56 80 LEU A N 1
ATOM 622 C CA . LEU A 1 80 ? 26.716 -0.795 -27.579 1.00 95.56 80 LEU A CA 1
ATOM 623 C C . LEU A 1 80 ? 25.844 0.453 -27.767 1.00 95.56 80 LEU A C 1
ATOM 625 O O . LEU A 1 80 ? 25.707 0.949 -28.879 1.00 95.56 80 LEU A O 1
ATOM 629 N N . SER A 1 81 ? 25.322 1.027 -26.679 1.00 94.50 81 SER A N 1
ATOM 630 C CA . SER A 1 81 ? 24.547 2.277 -26.720 1.00 94.50 81 SER A CA 1
ATOM 631 C C . SER A 1 81 ? 25.388 3.528 -27.021 1.00 94.50 81 SER A C 1
ATOM 633 O O . SER A 1 81 ? 24.838 4.627 -27.102 1.00 94.50 81 SER A O 1
ATOM 635 N N . LYS A 1 82 ? 26.718 3.410 -27.146 1.00 92.75 82 LYS A N 1
ATOM 636 C CA . LYS A 1 82 ? 27.564 4.493 -27.679 1.00 92.75 82 LYS A CA 1
ATOM 637 C C . LYS A 1 82 ? 27.423 4.628 -29.194 1.00 92.75 82 LYS A C 1
ATOM 639 O O . LYS A 1 82 ? 27.686 5.706 -29.719 1.00 92.75 82 LYS A O 1
ATOM 644 N N . MET A 1 83 ? 27.038 3.546 -29.866 1.00 92.69 83 MET A N 1
ATOM 645 C CA . MET A 1 83 ? 26.791 3.521 -31.302 1.00 92.69 83 MET A CA 1
ATOM 646 C C . MET A 1 83 ? 25.435 4.159 -31.619 1.00 92.69 83 MET A C 1
ATOM 648 O O . MET A 1 83 ? 24.545 4.225 -30.766 1.00 92.69 83 MET A O 1
ATOM 652 N N . ASP A 1 84 ? 25.269 4.614 -32.858 1.00 89.81 84 ASP A N 1
ATOM 653 C CA . ASP A 1 84 ? 23.971 5.068 -33.346 1.00 89.81 84 ASP A CA 1
ATOM 654 C C . ASP A 1 84 ? 23.074 3.875 -33.703 1.00 89.81 84 ASP A C 1
ATOM 656 O O . ASP A 1 84 ? 23.543 2.822 -34.135 1.00 89.81 84 ASP A O 1
ATOM 660 N N . GLY A 1 85 ? 21.765 4.047 -33.520 1.00 93.56 85 GLY A N 1
ATOM 661 C CA . GLY A 1 85 ? 20.760 3.012 -33.765 1.00 93.56 85 GLY A CA 1
ATOM 662 C C . GLY A 1 85 ? 20.187 2.404 -32.485 1.00 93.56 85 GLY A C 1
ATOM 663 O O . GLY A 1 85 ? 20.231 3.006 -31.407 1.00 93.56 85 GLY A O 1
ATOM 664 N N . ALA A 1 86 ? 19.581 1.231 -32.638 1.00 97.06 86 ALA A N 1
ATOM 665 C CA . ALA A 1 86 ? 18.913 0.482 -31.590 1.00 97.06 86 ALA A CA 1
ATOM 666 C C . ALA A 1 86 ? 19.703 -0.764 -31.173 1.00 97.06 86 ALA A C 1
ATOM 668 O O . ALA A 1 86 ? 20.461 -1.342 -31.956 1.00 97.06 86 ALA A O 1
ATOM 669 N N . VAL A 1 87 ? 19.479 -1.186 -29.931 1.00 97.81 87 VAL A N 1
ATOM 670 C CA . VAL A 1 87 ? 19.915 -2.473 -29.386 1.00 97.81 87 VAL A CA 1
ATOM 671 C C . VAL A 1 87 ? 18.680 -3.352 -29.212 1.00 97.81 87 VAL A C 1
ATOM 673 O O . VAL A 1 87 ? 17.705 -2.933 -28.591 1.00 97.81 87 VAL A O 1
ATOM 676 N N . VAL A 1 88 ? 18.710 -4.565 -29.752 1.00 97.56 88 VAL A N 1
ATOM 677 C CA . VAL A 1 88 ? 17.598 -5.517 -29.673 1.00 97.56 88 VAL A CA 1
ATOM 678 C C . VAL A 1 88 ? 17.971 -6.638 -28.715 1.00 97.56 88 VAL A C 1
ATOM 680 O O . VAL A 1 88 ? 18.971 -7.332 -28.912 1.00 97.56 88 VAL A O 1
ATOM 683 N N . LEU A 1 89 ? 17.174 -6.795 -27.662 1.00 96.81 89 LEU A N 1
ATOM 684 C CA . LEU A 1 89 ? 17.357 -7.799 -26.620 1.00 96.81 89 LEU A CA 1
ATOM 685 C C . LEU A 1 89 ? 16.375 -8.957 -26.797 1.00 96.81 89 LEU A C 1
ATOM 687 O O . LEU A 1 89 ? 15.320 -8.810 -27.416 1.00 96.81 89 LEU A O 1
ATOM 691 N N . SER A 1 90 ? 16.685 -10.098 -26.191 1.00 94.12 90 SER A N 1
ATOM 692 C CA . SER A 1 90 ? 15.735 -11.201 -26.050 1.00 94.12 90 SER A CA 1
ATOM 693 C C . SER A 1 90 ? 14.517 -10.788 -25.211 1.00 94.12 90 SER A C 1
ATOM 695 O O . SER A 1 90 ? 14.541 -9.810 -24.455 1.00 94.12 90 SER A O 1
ATOM 697 N N . ALA A 1 91 ? 13.417 -11.538 -25.326 1.00 88.62 91 ALA A N 1
ATOM 698 C CA . ALA A 1 91 ? 12.170 -11.203 -24.634 1.00 88.62 91 ALA A CA 1
ATOM 699 C C . ALA A 1 91 ? 12.323 -11.223 -23.105 1.00 88.62 91 ALA A C 1
ATOM 701 O O . ALA A 1 91 ? 11.747 -10.377 -22.428 1.00 88.62 91 ALA A O 1
ATOM 702 N N . ASP A 1 92 ? 13.135 -12.132 -22.569 1.00 87.88 92 ASP A N 1
ATOM 703 C CA . ASP A 1 92 ? 13.530 -12.220 -21.156 1.00 87.88 92 ASP A CA 1
ATOM 704 C C . ASP A 1 92 ? 14.697 -11.277 -20.792 1.00 87.88 92 ASP A C 1
ATOM 706 O O . ASP A 1 92 ? 14.920 -10.987 -19.616 1.00 87.88 92 ASP A O 1
ATOM 710 N N . GLY A 1 93 ? 15.361 -10.680 -21.790 1.00 89.50 93 GLY A N 1
ATOM 711 C CA . GLY A 1 93 ? 16.468 -9.726 -21.644 1.00 89.50 93 GLY A CA 1
ATOM 712 C C . GLY A 1 93 ? 17.778 -10.361 -21.201 1.00 89.50 93 GLY A C 1
ATOM 713 O O . GLY A 1 93 ? 18.667 -9.640 -20.765 1.00 89.50 93 GLY A O 1
ATOM 714 N N . SER A 1 94 ? 17.889 -11.684 -21.299 1.00 92.69 94 SER A N 1
ATOM 715 C CA . SER A 1 94 ? 19.110 -12.430 -20.996 1.00 92.69 94 SER A CA 1
ATOM 716 C C . SER A 1 94 ? 20.159 -12.340 -22.108 1.00 92.69 94 SER A C 1
ATOM 718 O O . SER A 1 94 ? 21.328 -12.643 -21.870 1.00 92.69 94 SER A O 1
ATOM 720 N N . ARG A 1 95 ? 19.780 -11.917 -23.324 1.00 96.00 95 ARG A N 1
ATOM 721 C CA . ARG A 1 95 ? 20.678 -11.822 -24.486 1.00 96.00 95 ARG A CA 1
ATOM 722 C C . ARG A 1 95 ? 20.504 -10.523 -25.263 1.00 96.00 95 ARG A C 1
ATOM 724 O O . ARG A 1 95 ? 19.430 -9.925 -25.285 1.00 96.00 95 ARG A O 1
ATOM 731 N N . ILE A 1 96 ? 21.578 -10.116 -25.931 1.00 97.62 96 ILE A N 1
ATOM 732 C CA . ILE A 1 96 ? 21.614 -9.049 -26.931 1.00 97.62 96 ILE A CA 1
ATOM 733 C C . ILE A 1 96 ? 21.705 -9.722 -28.300 1.00 97.62 96 ILE A C 1
ATOM 735 O O . ILE A 1 96 ? 22.738 -10.303 -28.633 1.00 97.62 96 ILE A O 1
ATOM 739 N N . HIS A 1 97 ? 20.639 -9.639 -29.093 1.00 96.56 97 HIS A N 1
ATOM 740 C CA . HIS A 1 97 ? 20.594 -10.244 -30.425 1.00 96.56 97 HIS A CA 1
ATOM 741 C C . HIS A 1 97 ? 21.273 -9.360 -31.465 1.00 96.56 97 HIS A C 1
ATOM 743 O O . HIS A 1 97 ? 22.126 -9.835 -32.217 1.00 96.56 97 HIS A O 1
ATOM 749 N N . ARG A 1 98 ? 20.929 -8.066 -31.482 1.00 97.00 98 ARG A N 1
ATOM 750 C CA . ARG A 1 98 ? 21.445 -7.107 -32.464 1.00 97.00 98 ARG A CA 1
ATOM 751 C C . ARG A 1 98 ? 21.796 -5.765 -31.836 1.00 97.00 98 ARG A C 1
ATOM 753 O O . ARG A 1 98 ? 21.231 -5.377 -30.812 1.00 97.00 98 ARG A O 1
ATOM 760 N N . ALA A 1 99 ? 22.705 -5.037 -32.473 1.00 97.25 99 ALA A N 1
ATOM 761 C CA . ALA A 1 99 ? 23.080 -3.683 -32.079 1.00 97.25 99 ALA A CA 1
ATOM 762 C C . ALA A 1 99 ? 23.332 -2.782 -33.291 1.00 97.25 99 ALA A C 1
ATOM 764 O O . ALA A 1 99 ? 23.611 -3.262 -34.388 1.00 97.25 99 ALA A O 1
ATOM 765 N N . SER A 1 100 ? 23.261 -1.467 -33.067 1.00 96.12 100 SER A N 1
ATOM 766 C CA . SER A 1 100 ? 23.418 -0.437 -34.101 1.00 96.12 100 SER A CA 1
ATOM 767 C C . SER A 1 100 ? 22.424 -0.581 -35.263 1.00 96.12 100 SER A C 1
ATOM 769 O O . SER A 1 100 ? 22.716 -0.231 -36.401 1.00 96.12 100 SER A O 1
ATOM 771 N N . VAL A 1 101 ? 21.233 -1.111 -34.973 1.00 96.50 101 VAL A N 1
ATOM 772 C CA . VAL A 1 101 ? 20.194 -1.345 -35.982 1.00 96.50 101 VAL A CA 1
ATOM 773 C C . VAL A 1 101 ? 19.396 -0.068 -36.223 1.00 96.50 101 VAL A C 1
ATOM 775 O O . VAL A 1 101 ? 19.020 0.623 -35.272 1.00 96.50 101 VAL A O 1
ATOM 778 N N . HIS A 1 102 ? 19.087 0.244 -37.476 1.00 96.56 102 HIS A N 1
ATOM 779 C CA . HIS A 1 102 ? 18.125 1.285 -37.805 1.00 96.56 102 HIS A CA 1
ATOM 780 C C . HIS A 1 102 ? 16.707 0.698 -37.792 1.00 96.56 102 HIS A C 1
ATOM 782 O O . HIS A 1 102 ? 16.400 -0.211 -38.552 1.00 96.56 102 HIS A O 1
ATOM 788 N N . LEU A 1 103 ? 15.841 1.184 -36.897 1.00 96.25 103 LEU A N 1
ATOM 789 C CA . LEU A 1 103 ? 14.446 0.734 -36.835 1.00 96.25 103 LEU A CA 1
ATOM 790 C C . LEU A 1 103 ? 13.592 1.557 -37.799 1.00 96.25 103 LEU A C 1
ATOM 792 O O . LEU A 1 103 ? 13.501 2.779 -37.643 1.00 96.25 103 LEU A O 1
ATOM 796 N N . VAL A 1 104 ? 12.927 0.875 -38.731 1.00 96.38 104 VAL A N 1
ATOM 797 C CA . VAL A 1 104 ? 12.087 1.474 -39.779 1.00 96.38 104 VAL A CA 1
ATOM 798 C C . VAL A 1 104 ? 10.622 1.039 -39.609 1.00 96.38 104 VAL A C 1
ATOM 800 O O . VAL A 1 104 ? 10.096 0.280 -40.423 1.00 96.38 104 VAL A O 1
ATOM 803 N N . PRO A 1 105 ? 9.933 1.467 -38.531 1.00 95.25 105 PRO A N 1
ATOM 804 C CA . PRO A 1 105 ? 8.516 1.175 -38.368 1.00 95.25 105 PRO A CA 1
ATOM 805 C C . PRO A 1 105 ? 7.661 2.005 -39.340 1.00 95.25 105 PRO A C 1
ATOM 807 O O . PRO A 1 105 ? 8.097 3.048 -39.834 1.00 95.25 105 PRO A O 1
ATOM 810 N N . ASP A 1 106 ? 6.415 1.582 -39.553 1.00 94.94 106 ASP A N 1
ATOM 811 C CA . ASP A 1 106 ? 5.455 2.228 -40.446 1.00 94.94 106 ASP A CA 1
ATOM 812 C C . ASP A 1 106 ? 5.302 3.729 -40.105 1.00 94.94 106 ASP A C 1
ATOM 814 O O . ASP A 1 106 ? 4.869 4.089 -38.998 1.00 94.94 106 ASP A O 1
ATOM 818 N N . PRO A 1 107 ? 5.652 4.640 -41.037 1.00 92.81 107 PRO A N 1
ATOM 819 C CA . PRO A 1 107 ? 5.576 6.075 -40.805 1.00 92.81 107 PRO A CA 1
ATOM 820 C C . PRO A 1 107 ? 4.141 6.602 -40.679 1.00 92.81 107 PRO A C 1
ATOM 822 O O . PRO A 1 107 ? 3.975 7.711 -40.159 1.00 92.81 107 PRO A O 1
ATOM 825 N N . ALA A 1 108 ? 3.127 5.847 -41.118 1.00 94.31 108 ALA A N 1
ATOM 826 C CA . ALA A 1 108 ? 1.718 6.207 -40.983 1.00 94.31 108 ALA A CA 1
ATOM 827 C C . ALA A 1 108 ? 1.194 6.036 -39.547 1.00 94.31 108 ALA A C 1
ATOM 829 O O . ALA A 1 108 ? 0.168 6.623 -39.194 1.00 94.31 108 ALA A O 1
ATOM 830 N N . LEU A 1 109 ? 1.903 5.288 -38.688 1.00 93.25 109 LEU A N 1
ATOM 831 C CA . LEU A 1 109 ? 1.503 5.118 -37.294 1.00 93.25 109 LEU A CA 1
ATOM 832 C C . LEU A 1 109 ? 1.553 6.458 -36.535 1.00 93.25 109 LEU A C 1
ATOM 834 O O . LEU A 1 109 ? 2.564 7.183 -36.601 1.00 93.25 109 LEU A O 1
ATOM 838 N N . PRO A 1 110 ? 0.486 6.793 -35.780 1.00 92.00 110 PRO A N 1
ATOM 839 C CA . PRO A 1 110 ? 0.413 8.043 -35.042 1.00 92.00 110 PRO A CA 1
ATOM 840 C C . PRO A 1 110 ? 1.488 8.079 -33.957 1.00 92.00 110 PRO A C 1
ATOM 842 O O . PRO A 1 110 ? 1.802 7.063 -33.334 1.00 92.00 110 PRO A O 1
ATOM 845 N N . THR A 1 111 ? 2.039 9.266 -33.721 1.00 90.62 111 THR A N 1
ATOM 846 C CA . THR A 1 111 ? 3.006 9.496 -32.649 1.00 90.62 111 THR A CA 1
ATOM 847 C C . THR A 1 111 ? 2.797 10.870 -32.034 1.00 90.62 111 THR A C 1
ATOM 849 O O . THR A 1 111 ? 2.586 11.850 -32.751 1.00 90.62 111 THR A O 1
ATOM 852 N N . GLY A 1 112 ? 2.835 10.926 -30.704 1.00 88.94 112 GLY A N 1
ATOM 853 C CA . GLY A 1 112 ? 2.813 12.178 -29.941 1.00 88.94 112 GLY A CA 1
ATOM 854 C C . GLY A 1 112 ? 4.212 12.725 -29.644 1.00 88.94 112 GLY A C 1
ATOM 855 O O . GLY A 1 112 ? 4.349 13.791 -29.050 1.00 88.94 112 GLY A O 1
ATOM 856 N N . GLU A 1 113 ? 5.257 11.994 -30.029 1.00 90.75 113 GLU A N 1
ATOM 857 C CA . GLU A 1 113 ? 6.640 12.313 -29.700 1.00 90.75 113 GLU A CA 1
ATOM 858 C C . GLU A 1 113 ? 7.245 13.302 -30.700 1.00 90.75 113 GLU A C 1
ATOM 860 O O . GLU A 1 113 ? 6.950 13.282 -31.894 1.00 90.75 113 GLU A O 1
ATOM 865 N N . SER A 1 114 ? 8.141 14.172 -30.237 1.00 83.00 114 SER A N 1
ATOM 866 C CA . SER A 1 114 ? 8.791 15.184 -31.084 1.00 83.00 114 SER A CA 1
ATOM 867 C C . SER A 1 114 ? 10.149 14.723 -31.629 1.00 83.00 114 SER A C 1
ATOM 869 O O . SER A 1 114 ? 10.484 15.017 -32.780 1.00 83.00 114 SER A O 1
ATOM 871 N N . GLY A 1 115 ? 10.911 13.946 -30.851 1.00 85.94 115 GLY A N 1
ATOM 872 C CA . GLY A 1 115 ? 12.248 13.469 -31.219 1.00 85.94 115 GLY A CA 1
ATOM 873 C C . GLY A 1 115 ? 12.232 12.215 -32.094 1.00 85.94 115 GLY A C 1
ATOM 874 O O . GLY A 1 115 ? 11.495 11.276 -31.812 1.00 85.94 115 GLY A O 1
ATOM 875 N N . THR A 1 116 ? 13.101 12.148 -33.108 1.00 88.81 116 THR A N 1
ATOM 876 C CA . THR A 1 116 ? 13.184 11.017 -34.061 1.00 88.81 116 THR A CA 1
ATOM 877 C C . THR A 1 116 ? 13.320 9.658 -33.372 1.00 88.81 116 THR A C 1
ATOM 879 O O . THR A 1 116 ? 12.601 8.726 -33.714 1.00 88.81 116 THR A O 1
ATOM 882 N N . ARG A 1 117 ? 14.157 9.561 -32.331 1.00 90.38 117 ARG A N 1
ATOM 883 C CA . ARG A 1 117 ? 14.319 8.336 -31.530 1.00 90.38 117 ARG A CA 1
ATOM 884 C C . ARG A 1 117 ? 13.049 7.939 -30.769 1.00 90.38 117 ARG A C 1
ATOM 886 O O . ARG A 1 117 ? 12.737 6.759 -30.699 1.00 90.38 117 ARG A O 1
ATOM 893 N N . HIS A 1 118 ? 12.327 8.908 -30.208 1.00 92.12 118 HIS A N 1
ATOM 894 C CA . HIS A 1 118 ? 11.100 8.644 -29.449 1.00 92.12 118 HIS A CA 1
ATOM 895 C C . HIS A 1 118 ? 9.936 8.303 -30.388 1.00 92.12 118 HIS A C 1
ATOM 897 O O . HIS A 1 118 ? 9.199 7.366 -30.112 1.00 92.12 118 HIS A O 1
ATOM 903 N N . LYS A 1 119 ? 9.846 8.969 -31.548 1.00 93.88 119 LYS A N 1
ATOM 904 C CA . LYS A 1 119 ? 8.915 8.609 -32.628 1.00 93.88 119 LYS A CA 1
ATOM 905 C C . LYS A 1 119 ? 9.146 7.176 -33.106 1.00 93.88 119 LYS A C 1
ATOM 907 O O . LYS A 1 119 ? 8.197 6.407 -33.212 1.00 93.88 119 LYS A O 1
ATOM 912 N N . ALA A 1 120 ? 10.405 6.810 -33.362 1.00 94.25 120 ALA A N 1
ATOM 913 C CA . ALA A 1 120 ? 10.765 5.448 -33.745 1.00 94.25 120 ALA A CA 1
ATOM 914 C C . ALA A 1 120 ? 10.414 4.444 -32.637 1.00 94.25 120 ALA A C 1
ATOM 916 O O . ALA A 1 120 ? 9.856 3.393 -32.936 1.00 94.25 120 ALA A O 1
ATOM 917 N N . ALA A 1 121 ? 10.668 4.781 -31.368 1.00 94.81 121 ALA A N 1
ATOM 918 C CA . ALA A 1 121 ? 10.326 3.932 -30.230 1.00 94.81 121 ALA A CA 1
ATOM 919 C C . ALA A 1 121 ? 8.817 3.684 -30.105 1.00 94.81 121 ALA A C 1
ATOM 921 O O . ALA A 1 121 ? 8.392 2.534 -30.024 1.00 94.81 121 ALA A O 1
ATOM 922 N N . GLU A 1 122 ? 8.012 4.751 -30.136 1.00 95.25 122 GLU A N 1
ATOM 923 C CA . GLU A 1 122 ? 6.555 4.660 -30.025 1.00 95.25 122 GLU A CA 1
ATOM 924 C C . GLU A 1 122 ? 5.967 3.849 -31.183 1.00 95.25 122 GLU A C 1
ATOM 926 O O . GLU A 1 122 ? 5.189 2.922 -30.963 1.00 95.25 122 GLU A O 1
ATOM 931 N N . ARG A 1 123 ? 6.372 4.149 -32.423 1.00 95.81 123 ARG A N 1
ATOM 932 C CA . ARG A 1 123 ? 5.883 3.434 -33.609 1.00 95.81 123 ARG A CA 1
ATOM 933 C C . ARG A 1 123 ? 6.310 1.974 -33.617 1.00 95.81 123 ARG A C 1
ATOM 935 O O . ARG A 1 123 ? 5.484 1.116 -33.902 1.00 95.81 123 ARG A O 1
ATOM 942 N N . THR A 1 124 ? 7.553 1.684 -33.232 1.00 95.94 124 THR A N 1
ATOM 943 C CA . THR A 1 124 ? 8.034 0.302 -33.099 1.00 95.94 124 THR A CA 1
ATOM 944 C C . THR A 1 124 ? 7.212 -0.458 -32.063 1.00 95.94 124 THR A C 1
ATOM 946 O O . THR A 1 124 ? 6.744 -1.560 -32.345 1.00 95.94 124 THR A O 1
ATOM 949 N N . GLY A 1 125 ? 6.970 0.138 -30.891 1.00 93.50 125 GLY A N 1
ATOM 950 C CA . GLY A 1 125 ? 6.161 -0.481 -29.842 1.00 93.50 125 GLY A CA 1
ATOM 951 C C . GLY A 1 125 ? 4.710 -0.716 -30.268 1.00 93.50 125 GLY A C 1
ATOM 952 O O . GLY A 1 125 ? 4.145 -1.761 -29.947 1.00 93.50 125 GLY A O 1
ATOM 953 N N . ARG A 1 126 ? 4.120 0.209 -31.037 1.00 93.81 126 ARG A N 1
ATOM 954 C CA . ARG A 1 126 ? 2.775 0.064 -31.621 1.00 93.81 126 ARG A CA 1
ATOM 955 C C . ARG A 1 126 ? 2.710 -1.031 -32.686 1.00 93.81 126 ARG A C 1
ATOM 957 O O . ARG A 1 126 ? 1.776 -1.822 -32.657 1.00 93.81 126 ARG A O 1
ATOM 964 N N . GLN A 1 127 ? 3.677 -1.072 -33.601 1.00 94.88 127 GLN A N 1
ATOM 965 C CA . GLN A 1 127 ? 3.688 -2.009 -34.727 1.00 94.88 127 GLN A CA 1
ATOM 966 C C . GLN A 1 127 ? 3.967 -3.445 -34.288 1.00 94.88 127 GLN A C 1
ATOM 968 O O . GLN A 1 127 ? 3.301 -4.371 -34.733 1.00 94.88 127 GLN A O 1
ATOM 973 N N . THR A 1 128 ? 4.961 -3.626 -33.420 1.00 93.12 128 THR A N 1
ATOM 974 C CA . THR A 1 128 ? 5.442 -4.958 -33.021 1.00 93.12 128 THR A CA 1
ATOM 975 C C . THR A 1 128 ? 4.743 -5.481 -31.767 1.00 93.12 128 THR A C 1
ATOM 977 O O . THR A 1 128 ? 4.829 -6.663 -31.447 1.00 93.12 128 THR A O 1
ATOM 980 N N . GLY A 1 129 ? 4.089 -4.603 -30.997 1.00 90.19 129 GLY A N 1
ATOM 981 C CA . GLY A 1 129 ? 3.575 -4.930 -29.665 1.00 90.19 129 GLY A CA 1
ATOM 982 C C . GLY A 1 129 ? 4.674 -5.230 -28.635 1.00 90.19 129 GLY A C 1
ATOM 983 O O . GLY A 1 129 ? 4.358 -5.591 -27.497 1.00 90.19 129 GLY A O 1
ATOM 984 N N . ARG A 1 130 ? 5.956 -5.096 -29.006 1.00 91.81 130 ARG A N 1
ATOM 985 C CA . ARG A 1 130 ? 7.103 -5.336 -28.129 1.00 91.81 130 ARG A CA 1
ATOM 986 C C . ARG A 1 130 ? 7.433 -4.089 -27.309 1.00 91.81 130 ARG A C 1
ATOM 988 O O . ARG A 1 130 ? 7.245 -2.972 -27.794 1.00 91.81 130 ARG A O 1
ATOM 995 N N . PRO A 1 131 ? 7.921 -4.239 -26.066 1.00 93.69 131 PRO A N 1
ATOM 996 C CA . PRO A 1 131 ? 8.351 -3.095 -25.280 1.00 93.69 131 PRO A CA 1
ATOM 997 C C . PRO A 1 131 ? 9.583 -2.433 -25.898 1.00 93.69 131 PRO A C 1
ATOM 999 O O . PRO A 1 131 ? 10.572 -3.103 -26.196 1.00 93.69 131 PRO A O 1
ATOM 1002 N N . VAL A 1 132 ? 9.544 -1.112 -26.036 1.00 95.38 132 VAL A N 1
ATOM 1003 C CA . VAL A 1 132 ? 10.652 -0.306 -26.550 1.00 95.38 132 VAL A CA 1
ATOM 1004 C C . VAL A 1 132 ? 10.993 0.786 -25.552 1.00 95.38 132 VAL A C 1
ATOM 1006 O O . VAL A 1 132 ? 10.130 1.545 -25.118 1.00 95.38 132 VAL A O 1
ATOM 1009 N N . ILE A 1 133 ? 12.264 0.873 -25.185 1.00 95.69 133 ILE A N 1
ATOM 1010 C CA . ILE A 1 133 ? 12.791 1.818 -24.208 1.00 95.69 133 ILE A CA 1
ATOM 1011 C C . ILE A 1 133 ? 13.581 2.883 -24.961 1.00 95.69 133 ILE A C 1
ATOM 1013 O O . ILE A 1 133 ? 14.568 2.590 -25.637 1.00 95.69 133 ILE A O 1
ATOM 1017 N N . ALA A 1 134 ? 13.163 4.134 -24.822 1.00 95.25 134 ALA A N 1
ATOM 1018 C CA . ALA A 1 134 ? 13.885 5.292 -25.315 1.00 95.25 134 ALA A CA 1
ATOM 1019 C C . ALA A 1 134 ? 14.549 6.020 -24.145 1.00 95.25 134 ALA A C 1
ATOM 1021 O O . ALA A 1 134 ? 13.883 6.431 -23.196 1.00 95.25 134 ALA A O 1
ATOM 1022 N N . VAL A 1 135 ? 15.863 6.215 -24.235 1.00 94.56 135 VAL A N 1
ATOM 1023 C CA . VAL A 1 135 ? 16.643 7.027 -23.297 1.00 94.56 135 VAL A CA 1
ATOM 1024 C C . VAL A 1 135 ? 17.036 8.330 -23.986 1.00 94.56 135 VAL A C 1
ATOM 1026 O O . VAL A 1 135 ? 17.740 8.342 -25.007 1.00 94.56 135 VAL A O 1
ATOM 1029 N N . SER A 1 136 ? 16.563 9.445 -23.436 1.00 90.94 136 SER A N 1
ATOM 1030 C CA . SER A 1 136 ? 16.854 10.781 -23.940 1.00 90.94 136 SER A CA 1
ATOM 1031 C C . SER A 1 136 ? 18.209 11.280 -23.449 1.00 90.94 136 SER A C 1
ATOM 1033 O O . SER A 1 136 ? 18.452 11.382 -22.249 1.00 90.94 136 SER A O 1
ATOM 1035 N N . ARG A 1 137 ? 19.072 11.674 -24.391 1.00 87.88 137 ARG A N 1
ATOM 1036 C CA . ARG A 1 137 ? 20.385 12.2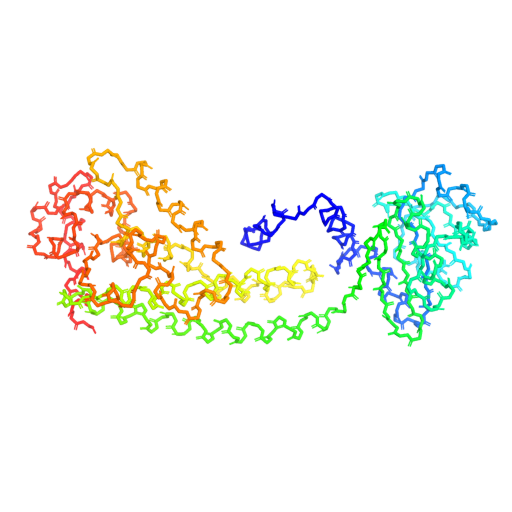55 -24.082 1.00 87.88 137 ARG A CA 1
ATOM 1037 C C . ARG A 1 137 ? 20.269 13.617 -23.389 1.00 87.88 137 ARG A C 1
ATOM 1039 O O . ARG A 1 137 ? 21.011 13.889 -22.456 1.00 87.88 137 ARG A O 1
ATOM 1046 N N . SER A 1 138 ? 19.390 14.484 -23.890 1.00 84.69 138 SER A N 1
ATOM 1047 C CA . SER A 1 138 ? 19.307 15.889 -23.471 1.00 84.69 138 SER A CA 1
ATOM 1048 C C . SER A 1 138 ? 18.517 16.080 -22.183 1.00 84.69 138 SER A C 1
ATOM 1050 O O . SER A 1 138 ? 18.860 16.945 -21.387 1.00 84.69 138 SER A O 1
ATOM 1052 N N . THR A 1 139 ? 17.467 15.283 -21.979 1.00 85.00 139 THR A N 1
ATOM 1053 C CA . THR A 1 139 ? 16.577 15.419 -20.817 1.00 85.00 139 THR A CA 1
ATOM 1054 C C . THR A 1 139 ? 16.853 14.391 -19.725 1.00 85.00 139 THR A C 1
ATOM 1056 O O . THR A 1 139 ? 16.340 14.544 -18.624 1.00 85.00 139 THR A O 1
ATOM 1059 N N . GLY A 1 140 ? 17.617 13.329 -20.012 1.00 85.75 140 GLY A N 1
ATOM 1060 C CA . GLY A 1 140 ? 17.825 12.221 -19.073 1.00 85.75 140 GLY A CA 1
ATOM 1061 C C . GLY A 1 140 ? 16.556 11.410 -18.780 1.00 85.75 140 GLY A C 1
ATOM 1062 O O . GLY A 1 140 ? 16.540 10.600 -17.861 1.00 85.75 140 GLY A O 1
ATOM 1063 N N . ILE A 1 141 ? 15.484 11.628 -19.548 1.00 89.94 141 ILE A N 1
ATOM 1064 C CA . ILE A 1 141 ? 14.206 10.938 -19.377 1.00 89.94 141 ILE A CA 1
ATOM 1065 C C . ILE A 1 141 ? 14.279 9.564 -20.043 1.00 89.94 141 ILE A C 1
ATOM 1067 O O . ILE A 1 141 ? 14.720 9.444 -21.191 1.00 89.94 141 ILE A O 1
ATOM 1071 N N . VAL A 1 142 ? 13.798 8.544 -19.335 1.00 93.31 142 VAL A N 1
ATOM 1072 C CA . VAL A 1 142 ? 13.620 7.188 -19.858 1.00 93.31 142 VAL A CA 1
ATOM 1073 C C . VAL A 1 142 ? 12.134 6.944 -20.077 1.00 93.31 142 VAL A C 1
ATOM 1075 O O . VAL A 1 142 ? 11.339 7.080 -19.149 1.00 93.31 142 VAL A O 1
ATOM 1078 N N . THR A 1 143 ? 11.754 6.576 -21.296 1.00 93.31 143 THR A N 1
ATOM 1079 C CA . THR A 1 143 ? 10.361 6.296 -21.661 1.00 93.31 143 THR A CA 1
ATOM 1080 C C . THR A 1 143 ? 10.238 4.877 -22.186 1.00 93.31 143 THR A C 1
ATOM 1082 O O . THR A 1 143 ? 11.031 4.453 -23.021 1.00 93.31 143 THR A O 1
ATOM 1085 N N . VAL A 1 144 ? 9.237 4.152 -21.704 1.00 93.12 144 VAL A N 1
ATOM 1086 C CA . VAL A 1 144 ? 8.881 2.801 -22.130 1.00 93.12 144 VAL A CA 1
ATOM 1087 C C . VAL A 1 144 ? 7.588 2.879 -22.927 1.00 93.12 144 VAL A C 1
ATOM 1089 O O . VAL A 1 144 ? 6.588 3.415 -22.445 1.00 93.12 144 VAL A O 1
ATOM 1092 N N . PHE A 1 145 ? 7.614 2.325 -24.130 1.00 92.44 145 PHE A N 1
ATOM 1093 C CA . PHE A 1 145 ? 6.468 2.185 -25.016 1.00 92.44 145 PHE A CA 1
ATOM 1094 C C . PHE A 1 145 ? 6.119 0.705 -25.138 1.00 92.44 145 PHE A C 1
ATOM 1096 O O . PHE A 1 145 ? 7.010 -0.109 -25.364 1.00 92.44 145 PHE A O 1
ATOM 1103 N N . ALA A 1 146 ? 4.849 0.341 -24.989 1.00 87.62 146 ALA A N 1
ATOM 1104 C CA . ALA A 1 146 ? 4.380 -1.029 -25.193 1.00 87.62 146 ALA A CA 1
ATOM 1105 C C . ALA A 1 146 ? 2.984 -0.994 -25.824 1.00 87.62 146 ALA A C 1
ATOM 1107 O O . ALA A 1 146 ? 1.990 -0.729 -25.149 1.00 87.62 146 ALA A O 1
ATOM 1108 N N . GLY A 1 147 ? 2.899 -1.229 -27.135 1.00 85.88 147 GLY A N 1
ATOM 1109 C CA . GLY A 1 147 ? 1.655 -1.015 -27.872 1.00 85.88 147 GLY A CA 1
ATOM 1110 C C . GLY A 1 147 ? 1.201 0.454 -27.783 1.00 85.88 147 GLY A C 1
ATOM 1111 O O . GLY A 1 147 ? 1.996 1.344 -28.085 1.00 85.88 147 GLY A O 1
ATOM 1112 N N . PRO A 1 148 ? -0.055 0.738 -27.385 1.00 83.50 148 PRO A N 1
ATOM 1113 C CA . PRO A 1 148 ? -0.541 2.107 -27.206 1.00 83.50 148 PRO A CA 1
ATOM 1114 C C . PRO A 1 148 ? -0.050 2.761 -25.905 1.00 83.50 148 PRO A C 1
ATOM 1116 O O . PRO A 1 148 ? -0.220 3.969 -25.736 1.00 83.50 148 PRO A O 1
ATOM 1119 N N . ASP A 1 149 ? 0.520 1.981 -24.984 1.00 85.88 149 ASP A N 1
ATOM 1120 C CA . ASP A 1 149 ? 0.879 2.461 -23.659 1.00 85.88 149 ASP A CA 1
ATOM 1121 C C . ASP A 1 149 ? 2.238 3.158 -23.670 1.00 85.88 149 ASP A C 1
ATOM 1123 O O . ASP A 1 149 ? 3.209 2.697 -24.278 1.00 85.88 149 ASP A O 1
ATOM 1127 N N . ARG A 1 150 ? 2.310 4.259 -22.924 1.00 88.69 150 ARG A N 1
ATOM 1128 C CA . ARG A 1 150 ? 3.508 5.076 -22.744 1.00 88.69 150 ARG A CA 1
ATOM 1129 C C . ARG A 1 150 ? 3.721 5.330 -21.261 1.00 88.69 150 ARG A C 1
ATOM 1131 O O . ARG A 1 150 ? 2.840 5.870 -20.595 1.00 88.69 150 ARG A O 1
ATOM 1138 N N . ARG A 1 151 ? 4.916 5.024 -20.757 1.00 89.31 151 ARG A N 1
ATOM 1139 C CA . ARG A 1 151 ? 5.283 5.271 -19.359 1.00 89.31 151 ARG A CA 1
ATOM 1140 C C . ARG A 1 151 ? 6.676 5.860 -19.240 1.00 89.31 151 ARG A C 1
ATOM 1142 O O . ARG A 1 151 ? 7.642 5.296 -19.739 1.00 89.31 151 ARG A O 1
ATOM 1149 N N . VAL A 1 152 ? 6.779 6.985 -18.545 1.00 90.62 152 VAL A N 1
ATOM 1150 C CA . VAL A 1 152 ? 8.068 7.568 -18.167 1.00 90.62 152 VAL A CA 1
ATOM 1151 C C . VAL A 1 152 ? 8.549 6.885 -16.891 1.00 90.62 152 VAL A C 1
ATOM 1153 O O . VAL A 1 152 ? 7.795 6.809 -15.923 1.00 90.62 152 VAL A O 1
ATOM 1156 N N . LEU A 1 153 ? 9.785 6.386 -16.885 1.00 90.31 153 LEU A N 1
ATOM 1157 C CA . LEU A 1 153 ? 10.414 5.890 -15.665 1.00 90.31 153 LEU A CA 1
ATOM 1158 C C . LEU A 1 153 ? 10.960 7.069 -14.872 1.00 90.31 153 LEU A C 1
ATOM 1160 O O . LEU A 1 153 ? 11.726 7.885 -15.390 1.00 90.31 153 LEU A O 1
ATOM 1164 N N . GLN A 1 154 ? 10.568 7.144 -13.607 1.00 89.06 154 GLN A N 1
ATOM 1165 C CA . GLN A 1 154 ? 11.073 8.156 -12.693 1.00 89.06 154 GLN A CA 1
ATOM 1166 C C . GLN A 1 154 ? 12.447 7.743 -12.141 1.00 89.06 154 GLN A C 1
ATOM 1168 O O . GLN A 1 154 ? 12.791 6.555 -12.069 1.00 89.06 154 GLN A O 1
ATOM 1173 N N . SER A 1 155 ? 13.263 8.733 -11.774 1.00 89.88 155 SER A N 1
ATOM 1174 C CA . SER A 1 155 ? 14.514 8.474 -11.056 1.00 89.88 155 SER A CA 1
ATOM 1175 C C . SER A 1 155 ? 14.216 8.030 -9.625 1.00 89.88 155 SER A C 1
ATOM 1177 O O . SER A 1 155 ? 13.225 8.474 -9.037 1.00 89.88 155 SER A O 1
ATOM 1179 N N . SER A 1 156 ? 15.096 7.210 -9.043 1.00 91.50 156 SER A N 1
ATOM 1180 C CA . SER A 1 156 ? 14.965 6.785 -7.645 1.00 91.50 156 SER A CA 1
ATOM 1181 C C . SER A 1 156 ? 14.867 7.985 -6.701 1.00 91.50 156 SER A C 1
ATOM 1183 O O . SER A 1 156 ? 14.034 7.992 -5.807 1.00 91.50 156 SER A O 1
ATOM 1185 N N . GLU A 1 157 ? 15.634 9.048 -6.955 1.00 92.88 157 GLU A N 1
ATOM 1186 C CA . GLU A 1 157 ? 15.594 10.307 -6.196 1.00 92.88 157 GLU A CA 1
ATOM 1187 C C . GLU A 1 157 ? 14.197 10.948 -6.186 1.00 92.88 157 GLU A C 1
ATOM 1189 O O . GLU A 1 157 ? 13.717 11.378 -5.139 1.00 92.88 157 GLU A O 1
ATOM 1194 N N . THR A 1 158 ? 13.521 10.974 -7.340 1.00 93.19 158 THR A N 1
ATOM 1195 C CA . THR A 1 158 ? 12.181 11.568 -7.473 1.00 93.19 158 THR A CA 1
ATOM 1196 C C . THR A 1 158 ? 11.140 10.755 -6.710 1.00 93.19 158 THR A C 1
ATOM 1198 O O . THR A 1 158 ? 10.305 11.321 -6.004 1.00 93.19 158 THR A O 1
ATOM 1201 N N . ILE A 1 159 ? 11.191 9.426 -6.841 1.00 93.75 159 ILE A N 1
ATOM 1202 C CA . ILE A 1 159 ? 10.255 8.533 -6.149 1.00 93.75 159 ILE A CA 1
ATOM 1203 C C . ILE A 1 159 ? 10.518 8.575 -4.636 1.00 93.75 159 ILE A C 1
ATOM 1205 O O . ILE A 1 159 ? 9.578 8.737 -3.865 1.00 93.75 159 ILE A O 1
ATOM 1209 N N . LEU A 1 160 ? 11.783 8.539 -4.198 1.00 96.06 160 LEU A N 1
ATOM 1210 C CA . LEU A 1 160 ? 12.161 8.657 -2.784 1.00 96.06 160 LEU A CA 1
ATOM 1211 C C . LEU A 1 160 ? 11.684 9.973 -2.161 1.00 96.06 160 LEU A C 1
ATOM 1213 O O . LEU A 1 160 ? 11.186 9.963 -1.038 1.00 96.06 160 LEU A O 1
ATOM 1217 N N . ALA A 1 161 ? 11.804 11.102 -2.866 1.00 96.88 161 ALA A N 1
ATOM 1218 C CA . ALA A 1 161 ? 11.314 12.387 -2.368 1.00 96.88 161 ALA A CA 1
ATOM 1219 C C . ALA A 1 161 ? 9.797 12.358 -2.103 1.00 96.88 161 ALA A C 1
ATOM 1221 O O . ALA A 1 161 ? 9.353 12.773 -1.029 1.00 96.88 161 ALA A O 1
ATOM 1222 N N . ARG A 1 162 ? 9.015 11.805 -3.041 1.00 96.44 162 ARG A N 1
ATOM 1223 C CA . ARG A 1 162 ? 7.563 11.619 -2.886 1.00 96.44 162 ARG A CA 1
ATOM 1224 C C . ARG A 1 162 ? 7.230 10.661 -1.738 1.00 96.44 162 ARG A C 1
ATOM 1226 O O . ARG A 1 162 ? 6.407 11.002 -0.892 1.00 96.44 162 ARG A O 1
ATOM 1233 N N . VAL A 1 163 ? 7.908 9.514 -1.663 1.00 97.00 163 VAL A N 1
ATOM 1234 C CA . VAL A 1 163 ? 7.720 8.519 -0.594 1.00 97.00 163 VAL A CA 1
ATOM 1235 C C . VAL A 1 163 ? 7.995 9.118 0.780 1.00 97.00 163 VAL A C 1
ATOM 1237 O O . VAL A 1 163 ? 7.195 8.929 1.690 1.00 97.00 163 VAL A O 1
ATOM 1240 N N . ASN A 1 164 ? 9.074 9.884 0.942 1.00 96.94 164 ASN A N 1
ATOM 1241 C CA . ASN A 1 164 ? 9.391 10.526 2.219 1.00 96.94 164 ASN A CA 1
ATOM 1242 C C . ASN A 1 164 ? 8.297 11.522 2.639 1.00 96.94 164 ASN A C 1
ATOM 1244 O O . ASN A 1 164 ? 7.870 11.516 3.792 1.00 96.94 164 ASN A O 1
ATOM 1248 N N . GLN A 1 165 ? 7.779 12.330 1.706 1.00 97.44 165 GLN A N 1
ATOM 1249 C CA . GLN A 1 165 ? 6.661 13.240 1.984 1.00 97.44 165 GLN A CA 1
ATOM 1250 C C . GLN A 1 165 ? 5.381 12.485 2.390 1.00 97.44 165 GLN A C 1
ATOM 1252 O O . GLN A 1 165 ? 4.655 12.906 3.302 1.00 97.44 165 GLN A O 1
ATOM 1257 N N . ALA A 1 166 ? 5.104 11.367 1.720 1.00 97.44 166 ALA A N 1
ATOM 1258 C CA . ALA A 1 166 ? 3.977 10.501 2.027 1.00 97.44 166 ALA A CA 1
ATOM 1259 C C . ALA A 1 166 ? 4.139 9.829 3.403 1.00 97.44 166 ALA A C 1
ATOM 1261 O O . ALA A 1 166 ? 3.202 9.855 4.198 1.00 97.44 166 ALA A O 1
ATOM 1262 N N . LEU A 1 167 ? 5.332 9.332 3.749 1.00 98.00 167 LEU A N 1
ATOM 1263 C CA . LEU A 1 167 ? 5.636 8.750 5.063 1.00 98.00 167 LEU A CA 1
ATOM 1264 C C . LEU A 1 167 ? 5.429 9.755 6.199 1.00 98.00 167 LEU A C 1
ATOM 1266 O O . LEU A 1 167 ? 4.749 9.434 7.169 1.00 98.00 167 LEU A O 1
ATOM 1270 N N . THR A 1 168 ? 5.885 11.003 6.052 1.00 97.94 168 THR A N 1
ATOM 1271 C CA . THR A 1 168 ? 5.609 12.057 7.046 1.00 97.94 168 THR A CA 1
ATOM 1272 C C . THR A 1 168 ? 4.106 12.316 7.215 1.00 97.94 168 THR A C 1
ATOM 1274 O O . THR A 1 168 ? 3.623 12.648 8.300 1.00 97.94 168 THR A O 1
ATOM 1277 N N . THR A 1 169 ? 3.318 12.177 6.147 1.00 97.75 169 THR A N 1
ATOM 1278 C CA . THR A 1 169 ? 1.854 12.285 6.241 1.00 97.75 169 THR A CA 1
ATOM 1279 C C . THR A 1 169 ? 1.248 11.068 6.937 1.00 97.75 169 THR A C 1
ATOM 1281 O O . THR A 1 169 ? 0.370 11.233 7.786 1.00 97.75 169 THR A O 1
ATOM 1284 N N . LEU A 1 170 ? 1.760 9.872 6.648 1.00 97.88 170 LEU A N 1
ATOM 1285 C CA . LEU A 1 170 ? 1.349 8.628 7.289 1.00 97.88 170 LEU A CA 1
ATOM 1286 C C . LEU A 1 170 ? 1.640 8.641 8.795 1.00 97.88 170 LEU A C 1
ATOM 1288 O O . LEU A 1 170 ? 0.779 8.244 9.573 1.00 97.88 170 LEU A O 1
ATOM 1292 N N . GLU A 1 171 ? 2.788 9.171 9.219 1.00 97.69 171 GLU A N 1
ATOM 1293 C CA . GLU A 1 171 ? 3.135 9.395 10.630 1.00 97.69 171 GLU A CA 1
ATOM 1294 C C . GLU A 1 171 ? 2.082 10.253 11.340 1.00 97.69 171 GLU A C 1
ATOM 1296 O O . GLU A 1 171 ? 1.567 9.876 12.394 1.00 97.69 171 GLU A O 1
ATOM 1301 N N . ARG A 1 172 ? 1.674 11.374 10.727 1.00 98.00 172 ARG A N 1
ATOM 1302 C CA . ARG A 1 172 ? 0.612 12.232 11.279 1.00 98.00 172 ARG A CA 1
ATOM 1303 C C . ARG A 1 172 ? -0.719 11.494 11.388 1.00 98.00 172 ARG A C 1
ATOM 1305 O O . ARG A 1 172 ? -1.413 11.625 12.399 1.00 98.00 172 ARG A O 1
ATOM 1312 N N . TYR A 1 173 ? -1.086 10.715 10.372 1.00 97.00 173 TYR A N 1
ATOM 1313 C CA . TYR A 1 173 ? -2.292 9.888 10.423 1.00 97.00 173 TYR A CA 1
ATOM 1314 C C . TYR A 1 173 ? -2.197 8.797 11.485 1.00 97.00 173 TYR A C 1
ATOM 1316 O O . TYR A 1 173 ? -3.187 8.544 12.167 1.00 97.00 173 TYR A O 1
ATOM 1324 N N . ARG A 1 174 ? -1.018 8.214 11.703 1.00 96.19 174 ARG A N 1
ATOM 1325 C CA . ARG A 1 174 ? -0.784 7.221 12.751 1.00 96.19 174 ARG A CA 1
ATOM 1326 C C . ARG A 1 174 ? -0.965 7.816 14.146 1.00 96.19 174 ARG A C 1
ATOM 1328 O O . ARG A 1 174 ? -1.698 7.240 14.948 1.00 96.19 174 ARG A O 1
ATOM 1335 N N . THR A 1 175 ? -0.386 8.989 14.411 1.00 96.94 175 THR A N 1
ATOM 1336 C CA . THR A 1 175 ? -0.575 9.711 15.681 1.00 96.94 175 THR A CA 1
ATOM 1337 C C . THR A 1 175 ? -2.041 10.083 15.905 1.00 96.94 175 THR A C 1
ATOM 1339 O O . THR A 1 175 ? -2.570 9.923 17.008 1.00 96.94 175 THR A O 1
ATOM 1342 N N . ARG A 1 176 ? -2.728 10.554 14.855 1.00 97.56 176 ARG A N 1
ATOM 1343 C CA . ARG A 1 176 ? -4.164 10.853 14.919 1.00 97.56 176 ARG A CA 1
ATOM 1344 C C . ARG A 1 176 ? -4.980 9.594 15.206 1.00 97.56 176 ARG A C 1
ATOM 1346 O O . ARG A 1 176 ? -5.866 9.645 16.055 1.00 97.56 176 ARG A O 1
ATOM 1353 N N . LEU A 1 177 ? -4.663 8.480 14.547 1.00 97.75 177 LEU A N 1
ATOM 1354 C CA . LEU A 1 177 ? -5.323 7.198 14.757 1.00 97.75 177 LEU A CA 1
ATOM 1355 C C . LEU A 1 177 ? -5.215 6.777 16.225 1.00 97.75 177 LEU A C 1
ATOM 1357 O O . LEU A 1 177 ? -6.244 6.531 16.848 1.00 97.75 177 LEU A O 1
ATOM 1361 N N . ASP A 1 178 ? -4.013 6.807 16.805 1.00 96.38 178 ASP A N 1
ATOM 1362 C CA . ASP A 1 178 ? -3.795 6.486 18.221 1.00 96.38 178 ASP A CA 1
ATOM 1363 C C . ASP A 1 178 ? -4.655 7.335 19.160 1.00 96.38 178 ASP A C 1
ATOM 1365 O O . ASP A 1 178 ? -5.278 6.818 20.088 1.00 96.38 178 ASP A O 1
ATOM 1369 N N . ALA A 1 179 ? -4.722 8.645 18.914 1.00 97.44 179 ALA A N 1
ATOM 1370 C CA . ALA A 1 179 ? -5.551 9.543 19.708 1.00 97.44 179 ALA A CA 1
ATOM 1371 C C . ALA A 1 179 ? -7.048 9.215 19.571 1.00 97.44 179 ALA A C 1
ATOM 1373 O O . AL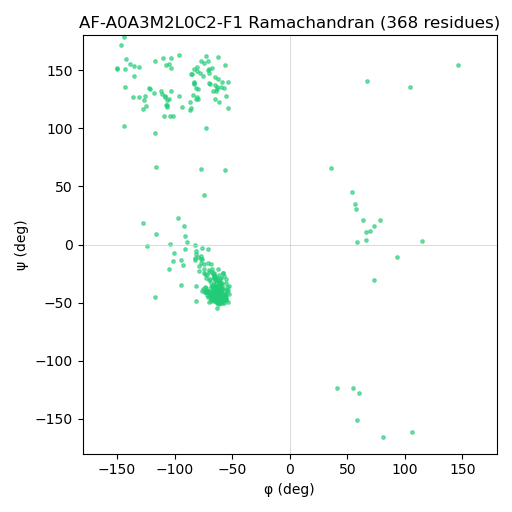A A 1 179 ? -7.764 9.166 20.571 1.00 97.44 179 ALA A O 1
ATOM 1374 N N . THR A 1 180 ? -7.522 8.953 18.349 1.00 97.81 180 THR A N 1
ATOM 1375 C CA . THR A 1 180 ? -8.933 8.617 18.104 1.00 97.81 180 THR A CA 1
ATOM 1376 C C . THR A 1 180 ? -9.326 7.258 18.679 1.00 97.81 180 THR A C 1
ATOM 1378 O O . THR A 1 180 ? -10.417 7.143 19.226 1.00 97.81 180 THR A O 1
ATOM 1381 N N . VAL A 1 181 ? -8.436 6.261 18.641 1.00 97.06 181 VAL A N 1
ATOM 1382 C CA . VAL A 1 181 ? -8.656 4.938 19.245 1.00 97.06 181 VAL A CA 1
ATOM 1383 C C . VAL A 1 181 ? -8.719 5.045 20.764 1.00 97.06 181 VAL A C 1
ATOM 1385 O O . VAL A 1 181 ? -9.622 4.473 21.367 1.00 97.06 181 VAL A O 1
ATOM 1388 N N . ARG A 1 182 ? -7.815 5.813 21.391 1.00 95.75 182 ARG A N 1
ATOM 1389 C CA . ARG A 1 182 ? -7.885 6.083 22.838 1.00 95.75 182 ARG A CA 1
ATOM 1390 C C . ARG A 1 182 ? -9.203 6.747 23.222 1.00 95.75 182 ARG A C 1
ATOM 1392 O O . ARG A 1 182 ? -9.850 6.308 24.167 1.00 95.75 182 ARG A O 1
ATOM 1399 N N . ARG A 1 183 ? -9.631 7.760 22.460 1.00 96.69 183 ARG A N 1
ATOM 1400 C CA . ARG A 1 183 ? -10.917 8.430 22.690 1.00 96.69 183 ARG A CA 1
ATOM 1401 C C . ARG A 1 183 ? -12.096 7.470 22.538 1.00 96.69 183 ARG A C 1
ATOM 1403 O O . ARG A 1 183 ? -12.985 7.499 23.379 1.00 96.69 183 ARG A O 1
ATOM 1410 N N . LEU A 1 184 ? -12.087 6.627 21.502 1.00 97.44 184 LEU A N 1
ATOM 1411 C CA . LEU A 1 184 ? -13.121 5.617 21.286 1.00 97.44 184 LEU A CA 1
ATOM 1412 C C . LEU A 1 184 ? -13.199 4.654 22.481 1.00 97.44 184 LEU A C 1
ATOM 1414 O O . LEU A 1 184 ? -14.275 4.473 23.031 1.00 97.44 184 LEU A O 1
ATOM 1418 N N . THR A 1 185 ? -12.066 4.122 22.951 1.00 95.69 185 THR A N 1
ATOM 1419 C CA . THR A 1 185 ? -12.032 3.267 24.151 1.00 95.69 185 THR A CA 1
ATOM 1420 C C . THR A 1 185 ? -12.636 3.963 25.375 1.00 95.69 185 THR A C 1
ATOM 1422 O O . THR A 1 185 ? -13.414 3.349 26.096 1.00 95.69 185 THR A O 1
ATOM 1425 N N . ALA A 1 186 ? -12.334 5.245 25.605 1.00 94.56 186 ALA A N 1
ATOM 1426 C CA . ALA A 1 186 ? -12.882 5.974 26.749 1.00 94.56 186 ALA A CA 1
ATOM 1427 C C . ALA A 1 186 ? -14.418 6.096 26.691 1.00 94.56 186 ALA A C 1
ATOM 1429 O O . ALA A 1 186 ? -15.096 5.823 27.681 1.00 94.56 186 ALA A O 1
ATOM 1430 N N . VAL A 1 187 ? -14.984 6.457 25.531 1.00 96.12 187 VAL A N 1
ATOM 1431 C CA . VAL A 1 187 ? -16.449 6.582 25.380 1.00 96.12 187 VAL A CA 1
ATOM 1432 C C . VAL A 1 187 ? -17.162 5.227 25.357 1.00 96.12 187 VAL A C 1
ATOM 1434 O O . VAL A 1 187 ? -18.300 5.133 25.813 1.00 96.12 187 VAL A O 1
ATOM 1437 N N . GLU A 1 188 ? -16.497 4.170 24.884 1.00 95.62 188 GLU A N 1
ATOM 1438 C CA . GLU A 1 188 ? -16.988 2.790 24.964 1.00 95.62 188 GLU A CA 1
ATOM 1439 C C . GLU A 1 188 ? -17.099 2.315 26.416 1.00 95.62 188 GLU A C 1
ATOM 1441 O O . GLU A 1 188 ? -18.116 1.743 26.803 1.00 95.62 188 GLU A O 1
ATOM 1446 N N . LEU A 1 189 ? -16.078 2.573 27.239 1.00 92.00 189 LEU A N 1
ATOM 1447 C CA . LEU A 1 189 ? -16.085 2.196 28.654 1.00 92.00 189 LEU A CA 1
ATOM 1448 C C . LEU A 1 189 ? -17.067 3.041 29.467 1.00 92.00 189 LEU A C 1
ATOM 1450 O O . LEU A 1 189 ? -17.654 2.545 30.423 1.00 92.00 189 LEU A O 1
ATOM 1454 N N . ALA A 1 190 ? -17.306 4.288 29.078 1.00 92.56 190 ALA A N 1
ATOM 1455 C CA . ALA A 1 190 ? -18.360 5.102 29.672 1.00 92.56 190 ALA A CA 1
ATOM 1456 C C . ALA A 1 190 ? -19.779 4.728 29.184 1.00 92.56 190 ALA A C 1
ATOM 1458 O O . ALA A 1 190 ? -20.742 5.297 29.688 1.00 92.56 190 ALA A O 1
ATOM 1459 N N . ASP A 1 191 ? -19.922 3.772 28.252 1.00 9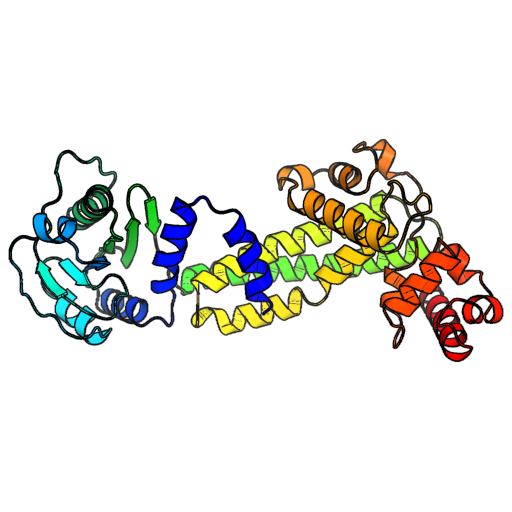3.62 191 ASP A N 1
ATOM 1460 C CA . ASP A 1 191 ? -21.197 3.344 27.646 1.00 93.62 191 ASP A CA 1
ATOM 1461 C C . ASP A 1 191 ? -21.977 4.495 26.977 1.00 93.62 191 ASP A C 1
ATOM 1463 O O . ASP A 1 191 ? -23.204 4.556 27.006 1.00 93.62 191 ASP A O 1
ATOM 1467 N N . VAL A 1 192 ? -21.248 5.442 26.375 1.00 96.44 192 VAL A N 1
ATOM 1468 C CA . VAL A 1 192 ? -21.801 6.634 25.696 1.00 96.44 192 VAL A CA 1
ATOM 1469 C C . VAL A 1 192 ? -21.276 6.794 24.266 1.00 96.44 192 VAL A C 1
ATOM 1471 O O . VAL A 1 192 ? -21.332 7.881 23.693 1.00 96.44 192 VAL A O 1
ATOM 1474 N N . ALA A 1 193 ? -20.740 5.722 23.680 1.00 97.12 193 ALA A N 1
ATOM 1475 C CA . ALA A 1 193 ? -20.208 5.747 22.324 1.00 97.12 193 ALA A CA 1
ATOM 1476 C C . ALA A 1 193 ? -21.311 6.015 21.286 1.00 97.12 193 ALA A C 1
ATOM 1478 O O . ALA A 1 193 ? -22.400 5.432 21.317 1.00 97.12 193 ALA A O 1
ATOM 1479 N N . THR A 1 194 ? -21.001 6.877 20.321 1.00 97.81 194 THR A N 1
ATOM 1480 C CA . THR A 1 194 ? -21.876 7.171 19.180 1.00 97.81 194 THR A CA 1
ATOM 1481 C C . THR A 1 194 ? -21.292 6.615 17.888 1.00 97.81 194 THR A C 1
ATOM 1483 O O . THR A 1 194 ? -20.086 6.371 17.783 1.00 97.81 194 THR A O 1
ATOM 1486 N N . LEU A 1 195 ? -22.130 6.441 16.861 1.00 97.69 195 LEU A N 1
ATOM 1487 C CA . LEU A 1 195 ? -21.654 6.034 15.538 1.00 97.69 195 LEU A CA 1
ATOM 1488 C C . LEU A 1 195 ? -20.564 6.991 15.025 1.00 97.69 195 LEU A C 1
ATOM 1490 O O . LEU A 1 195 ? -19.578 6.551 14.438 1.00 97.69 195 LEU A O 1
ATOM 1494 N N . ARG A 1 196 ? -20.680 8.294 15.304 1.00 97.94 196 ARG A N 1
ATOM 1495 C CA . ARG A 1 196 ? -19.665 9.302 14.968 1.00 97.94 196 ARG A CA 1
ATOM 1496 C C . ARG A 1 196 ? -18.274 8.961 15.504 1.00 97.94 196 ARG A C 1
ATOM 1498 O O . ARG A 1 196 ? -17.287 9.170 14.791 1.00 97.94 196 ARG A O 1
ATOM 1505 N N . ASP A 1 197 ? -18.172 8.447 16.726 1.00 98.12 197 ASP A N 1
ATOM 1506 C CA . ASP A 1 197 ? -16.887 8.083 17.332 1.00 98.12 197 ASP A CA 1
ATOM 1507 C C . ASP A 1 197 ? -16.224 6.936 16.567 1.00 98.12 197 ASP A C 1
ATOM 1509 O O . ASP A 1 197 ? -15.046 7.024 16.207 1.00 98.12 197 ASP A O 1
ATOM 1513 N N . VAL A 1 198 ? -17.014 5.918 16.221 1.00 98.06 198 VAL A N 1
ATOM 1514 C CA . VAL A 1 198 ? -16.584 4.757 15.431 1.00 98.06 198 VAL A CA 1
ATOM 1515 C C . VAL A 1 198 ? -16.142 5.178 14.034 1.00 98.06 198 VAL A C 1
ATOM 1517 O O . VAL A 1 198 ? -15.037 4.849 13.596 1.00 98.06 198 VAL A O 1
ATOM 1520 N N . LEU A 1 199 ? -16.973 5.959 13.338 1.00 97.69 199 LEU A N 1
ATOM 1521 C CA . LEU A 1 199 ? -16.673 6.411 11.980 1.00 97.69 199 LEU A CA 1
ATOM 1522 C C . LEU A 1 199 ? -15.459 7.344 11.942 1.00 97.69 199 LEU A C 1
ATOM 1524 O O . LEU A 1 199 ? -14.749 7.366 10.943 1.00 97.69 199 LEU A O 1
ATOM 1528 N N . THR A 1 200 ? -15.160 8.067 13.027 1.00 97.69 200 THR A N 1
ATOM 1529 C CA . THR A 1 200 ? -13.926 8.864 13.126 1.00 97.69 200 THR A CA 1
ATOM 1530 C C . THR A 1 200 ? -12.678 7.977 13.116 1.00 97.69 200 THR A C 1
ATOM 1532 O O . THR A 1 200 ? -11.704 8.299 12.430 1.00 97.69 200 THR A O 1
ATOM 1535 N N . VAL A 1 201 ? -12.700 6.858 13.848 1.00 98.12 201 VAL A N 1
ATOM 1536 C CA . VAL A 1 201 ? -11.598 5.884 13.851 1.00 98.12 201 VAL A CA 1
ATOM 1537 C C . VAL A 1 201 ? -11.485 5.197 12.491 1.00 98.12 201 VAL A C 1
ATOM 1539 O O . VAL A 1 201 ? -10.392 5.146 11.929 1.00 98.12 201 VAL A O 1
ATOM 1542 N N . LEU A 1 202 ? -12.605 4.738 11.920 1.00 97.50 202 LEU A N 1
ATOM 1543 C CA . LEU A 1 202 ? -12.614 4.102 10.599 1.00 97.50 202 LEU A CA 1
ATOM 1544 C C . LEU A 1 202 ? -12.134 5.043 9.497 1.00 97.50 202 LEU A C 1
ATOM 1546 O O . LEU A 1 202 ? -11.314 4.639 8.683 1.00 97.50 202 LEU A O 1
ATOM 1550 N N . HIS A 1 203 ? -12.556 6.307 9.501 1.00 96.94 203 HIS A N 1
ATOM 1551 C CA . HIS A 1 203 ? -12.055 7.307 8.561 1.00 96.94 203 HIS A CA 1
ATOM 1552 C C . HIS A 1 203 ? -10.526 7.421 8.630 1.00 96.94 203 HIS A C 1
ATOM 1554 O O . HIS A 1 203 ? -9.850 7.373 7.605 1.00 96.94 203 HIS A O 1
ATOM 1560 N N . CYS A 1 204 ? -9.964 7.520 9.839 1.00 96.44 204 CYS A N 1
ATOM 1561 C CA . CYS A 1 204 ? -8.517 7.605 10.013 1.00 96.44 204 CYS A CA 1
ATOM 1562 C C . CYS A 1 204 ? -7.805 6.322 9.548 1.00 96.44 204 CYS A C 1
ATOM 1564 O O . CYS A 1 204 ? -6.752 6.405 8.919 1.00 96.44 204 CYS A O 1
ATOM 1566 N N . LEU A 1 205 ? -8.391 5.147 9.801 1.00 96.75 205 LEU A N 1
ATOM 1567 C CA . LEU A 1 205 ? -7.889 3.871 9.286 1.00 96.75 205 LEU A CA 1
ATOM 1568 C C . LEU A 1 205 ? -7.911 3.830 7.754 1.00 96.75 205 LEU A C 1
ATOM 1570 O O . LEU A 1 205 ? -6.917 3.416 7.164 1.00 96.75 205 LEU A O 1
ATOM 1574 N N . GLU A 1 206 ? -8.982 4.282 7.100 1.00 95.62 206 GLU A N 1
ATOM 1575 C CA . GLU A 1 206 ? -9.058 4.324 5.634 1.00 95.62 206 GLU A CA 1
ATOM 1576 C C . GLU A 1 206 ? -7.975 5.225 5.031 1.00 95.62 206 GLU A C 1
ATOM 1578 O O . GLU A 1 206 ? -7.336 4.835 4.052 1.00 95.62 206 GLU A O 1
ATOM 1583 N N . LEU A 1 207 ? -7.718 6.391 5.634 1.00 94.81 207 LEU A N 1
ATOM 1584 C CA . LEU A 1 207 ? -6.636 7.285 5.207 1.00 94.81 207 LEU A CA 1
ATOM 1585 C C . LEU A 1 207 ? -5.259 6.616 5.329 1.00 94.81 207 LEU A C 1
ATOM 1587 O O . LEU A 1 207 ? -4.469 6.662 4.385 1.00 94.81 207 LEU A O 1
ATOM 1591 N N . VAL A 1 208 ? -4.990 5.944 6.456 1.00 95.88 208 VAL A N 1
ATOM 1592 C CA . VAL A 1 208 ? -3.748 5.180 6.673 1.00 95.88 208 VAL A CA 1
ATOM 1593 C C . VAL A 1 208 ? -3.586 4.091 5.610 1.00 95.88 208 VAL A C 1
ATOM 1595 O O . VAL A 1 208 ? -2.546 4.027 4.960 1.00 95.88 208 VAL A O 1
ATOM 1598 N N . HIS A 1 209 ? -4.612 3.268 5.376 1.00 93.69 209 HIS A N 1
ATOM 1599 C CA . HIS A 1 209 ? -4.523 2.146 4.434 1.00 93.69 209 HIS A CA 1
ATOM 1600 C C . HIS A 1 209 ? -4.358 2.608 2.983 1.00 93.69 209 HIS A C 1
ATOM 1602 O O . HIS A 1 209 ? -3.656 1.965 2.203 1.00 93.69 209 HIS A O 1
ATOM 1608 N N . ARG A 1 210 ? -5.011 3.704 2.587 1.00 93.38 210 ARG A N 1
ATOM 1609 C CA . ARG A 1 210 ? -4.914 4.241 1.221 1.00 93.38 210 ARG A CA 1
ATOM 1610 C C . ARG A 1 210 ? -3.527 4.795 0.944 1.00 93.38 210 ARG A C 1
ATOM 1612 O O . ARG A 1 210 ? -2.911 4.375 -0.033 1.00 93.38 210 ARG A O 1
ATOM 1619 N N . LEU A 1 211 ? -3.011 5.622 1.849 1.00 94.81 211 LEU A N 1
ATOM 1620 C CA . LEU A 1 211 ? -1.667 6.175 1.727 1.00 94.81 211 LEU A CA 1
ATOM 1621 C C . LEU A 1 211 ? -0.593 5.079 1.804 1.00 94.81 211 LEU A C 1
ATOM 1623 O O . LEU A 1 211 ? 0.357 5.088 1.029 1.00 94.81 211 LEU A O 1
ATOM 1627 N N . ALA A 1 212 ? -0.769 4.074 2.668 1.00 95.00 212 ALA A N 1
ATOM 1628 C CA . ALA A 1 212 ? 0.138 2.930 2.733 1.00 95.00 212 ALA A CA 1
ATOM 1629 C C . ALA A 1 212 ? 0.183 2.129 1.418 1.00 95.00 212 ALA A C 1
ATOM 1631 O O . ALA A 1 212 ? 1.260 1.700 1.004 1.00 95.00 212 ALA A O 1
ATOM 1632 N N . ARG A 1 213 ? -0.959 1.944 0.736 1.00 92.69 213 ARG A N 1
ATOM 1633 C CA . ARG A 1 213 ? -1.003 1.296 -0.590 1.00 92.69 213 ARG A CA 1
ATOM 1634 C C . ARG A 1 213 ? -0.304 2.122 -1.666 1.00 92.69 213 ARG A C 1
ATOM 1636 O O . ARG A 1 213 ? 0.379 1.538 -2.502 1.00 92.69 213 ARG A O 1
ATOM 1643 N N . GLU A 1 214 ? -0.469 3.441 -1.649 1.00 92.88 214 GLU A N 1
ATOM 1644 C CA . GLU A 1 214 ? 0.225 4.346 -2.572 1.00 92.88 214 GLU A CA 1
ATOM 1645 C C . GLU A 1 214 ? 1.746 4.252 -2.389 1.00 92.88 214 GLU A C 1
ATOM 1647 O O . GLU A 1 214 ? 2.466 3.942 -3.338 1.00 92.88 214 GLU A O 1
ATOM 1652 N N . ILE A 1 215 ? 2.222 4.388 -1.145 1.00 94.50 215 ILE A N 1
ATOM 1653 C CA . ILE A 1 215 ? 3.648 4.271 -0.810 1.00 94.50 215 ILE A CA 1
ATOM 1654 C C . ILE A 1 215 ? 4.192 2.889 -1.195 1.00 94.50 215 ILE A C 1
ATOM 1656 O O . ILE A 1 215 ? 5.303 2.783 -1.711 1.00 94.50 215 ILE A O 1
ATOM 1660 N N . ALA A 1 216 ? 3.428 1.816 -0.968 1.00 92.75 216 ALA A N 1
ATOM 1661 C CA . ALA A 1 216 ? 3.843 0.470 -1.353 1.00 92.75 216 ALA A CA 1
ATOM 1662 C C . ALA A 1 216 ? 4.065 0.340 -2.870 1.00 92.75 216 ALA A C 1
ATOM 1664 O O . ALA A 1 216 ? 5.033 -0.300 -3.272 1.00 92.75 216 ALA A O 1
ATOM 1665 N N . GLY A 1 217 ? 3.222 0.972 -3.695 1.00 90.19 217 GLY A N 1
ATOM 1666 C CA . GLY A 1 217 ? 3.413 1.020 -5.147 1.00 90.19 217 GLY A CA 1
ATOM 1667 C C . GLY A 1 217 ? 4.705 1.741 -5.542 1.00 90.19 217 GLY A C 1
ATOM 1668 O O . GLY A 1 217 ? 5.487 1.219 -6.333 1.00 90.19 217 GLY A O 1
ATOM 1669 N N . ASP A 1 218 ? 4.989 2.884 -4.918 1.00 92.38 218 ASP A N 1
ATOM 1670 C CA . ASP A 1 218 ? 6.241 3.615 -5.142 1.00 92.38 218 ASP A CA 1
ATOM 1671 C C . ASP A 1 218 ? 7.482 2.804 -4.723 1.00 92.38 218 ASP A C 1
ATOM 1673 O O . ASP A 1 218 ? 8.511 2.819 -5.400 1.00 92.38 218 ASP A O 1
ATOM 1677 N N . ILE A 1 219 ? 7.392 2.046 -3.627 1.00 91.81 219 ILE A N 1
ATOM 1678 C CA . ILE A 1 219 ? 8.464 1.152 -3.165 1.00 91.81 219 ILE A CA 1
ATOM 1679 C C . ILE A 1 219 ? 8.719 0.020 -4.164 1.00 91.81 219 ILE A C 1
ATOM 1681 O O . ILE A 1 219 ? 9.874 -0.358 -4.372 1.00 91.81 219 ILE A O 1
ATOM 1685 N N . GLU A 1 220 ? 7.674 -0.521 -4.792 1.00 90.06 220 GLU A N 1
ATOM 1686 C CA . GLU A 1 220 ? 7.835 -1.516 -5.855 1.00 90.06 220 GLU A CA 1
ATOM 1687 C C . GLU A 1 220 ? 8.600 -0.940 -7.053 1.00 90.06 220 GLU A C 1
ATOM 1689 O O . GLU A 1 220 ? 9.450 -1.631 -7.617 1.00 90.06 220 GLU A O 1
ATOM 1694 N N . GLU A 1 221 ? 8.377 0.332 -7.397 1.00 89.75 221 GLU A N 1
ATOM 1695 C CA . GLU A 1 221 ? 9.127 1.025 -8.455 1.00 89.75 221 GLU A CA 1
ATOM 1696 C C . GLU A 1 221 ? 10.576 1.350 -8.069 1.00 89.75 221 GLU A C 1
ATOM 1698 O O . GLU A 1 221 ? 11.434 1.443 -8.949 1.00 89.75 221 GLU A O 1
ATOM 1703 N N . LEU A 1 222 ? 10.864 1.495 -6.773 1.00 91.00 222 LEU A N 1
ATOM 1704 C CA . LEU A 1 222 ? 12.212 1.715 -6.242 1.00 91.00 222 LEU A CA 1
ATOM 1705 C C . LEU A 1 222 ? 13.058 0.442 -6.159 1.00 91.00 222 LEU A C 1
ATOM 1707 O O . LEU A 1 222 ? 14.284 0.531 -6.118 1.00 91.00 222 LEU A O 1
ATOM 1711 N N . GLY A 1 223 ? 12.446 -0.741 -6.109 1.00 90.94 223 GLY A N 1
ATOM 1712 C CA . GLY A 1 223 ? 13.181 -2.003 -6.026 1.00 90.94 223 GLY A CA 1
ATOM 1713 C C . GLY A 1 223 ? 14.152 -2.051 -4.853 1.00 90.94 223 GLY A C 1
ATOM 1714 O O . GLY A 1 223 ? 13.759 -1.875 -3.699 1.00 90.94 223 GLY A O 1
ATOM 1715 N N . VAL A 1 224 ? 15.436 -2.291 -5.141 1.00 91.75 224 VAL A N 1
ATOM 1716 C CA . VAL A 1 224 ? 16.473 -2.374 -4.094 1.00 91.75 224 VAL A CA 1
ATOM 1717 C C . VAL A 1 224 ? 16.702 -1.042 -3.373 1.00 91.75 224 VAL A C 1
ATOM 1719 O O . VAL A 1 224 ? 17.017 -1.057 -2.181 1.00 91.75 224 VAL A O 1
ATOM 1722 N N . ASP A 1 225 ? 16.467 0.092 -4.041 1.00 93.12 225 ASP A N 1
ATOM 1723 C CA . ASP A 1 225 ? 16.629 1.432 -3.458 1.00 93.12 225 ASP A CA 1
ATOM 1724 C C . ASP A 1 225 ? 15.541 1.724 -2.407 1.00 93.12 225 ASP A C 1
ATOM 1726 O O . ASP A 1 225 ? 15.723 2.546 -1.511 1.00 93.12 225 ASP A O 1
ATOM 1730 N N . GLY A 1 226 ? 14.410 1.011 -2.470 1.00 93.62 226 GLY A N 1
ATOM 1731 C CA . GLY A 1 226 ? 13.260 1.187 -1.581 1.00 93.62 226 GLY A CA 1
ATOM 1732 C C . GLY A 1 226 ? 13.386 0.480 -0.231 1.00 93.62 226 GLY A C 1
ATOM 1733 O O . GLY A 1 226 ? 12.478 0.565 0.595 1.00 93.62 226 GLY A O 1
ATOM 1734 N N . ARG A 1 227 ? 14.487 -0.238 0.032 1.00 93.19 227 ARG A N 1
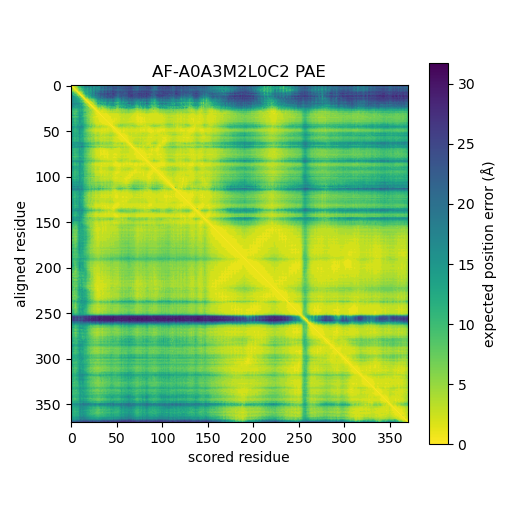ATOM 1735 C CA . ARG A 1 227 ? 14.611 -1.107 1.217 1.00 93.19 227 ARG A CA 1
ATOM 1736 C C . ARG A 1 227 ? 14.377 -0.369 2.539 1.00 93.19 227 ARG A C 1
ATOM 1738 O O . ARG A 1 227 ? 13.708 -0.909 3.415 1.00 93.19 227 ARG A O 1
ATOM 1745 N N . GLN A 1 228 ? 14.934 0.831 2.701 1.00 95.31 228 GLN A N 1
ATOM 1746 C CA . GLN A 1 228 ? 14.829 1.584 3.955 1.00 95.31 228 GLN A CA 1
ATOM 1747 C C . GLN A 1 228 ? 13.406 2.102 4.193 1.00 95.31 228 GLN A C 1
ATOM 1749 O O . GLN A 1 228 ? 12.832 1.863 5.253 1.00 95.31 228 GLN A O 1
ATOM 1754 N N . VAL A 1 229 ? 12.815 2.748 3.188 1.00 95.88 229 VAL A N 1
ATOM 1755 C CA . VAL A 1 229 ? 11.445 3.278 3.266 1.00 95.88 229 VAL A CA 1
ATOM 1756 C C . VAL A 1 229 ? 10.400 2.163 3.403 1.00 95.88 229 VAL A C 1
ATOM 1758 O O . VAL A 1 229 ? 9.370 2.358 4.040 1.00 95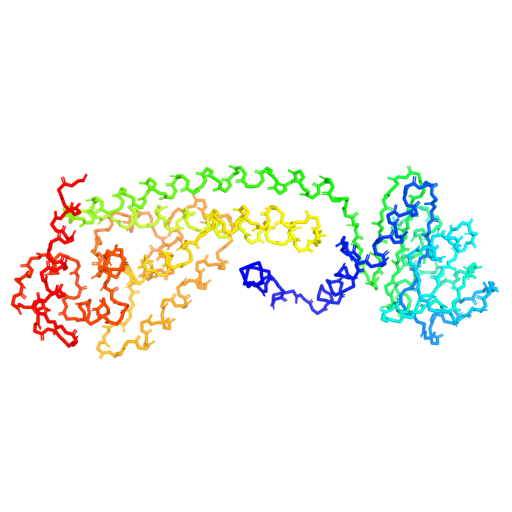.88 229 VAL A O 1
ATOM 1761 N N . ALA A 1 230 ? 10.688 0.954 2.907 1.00 93.94 230 ALA A N 1
ATOM 1762 C CA . ALA A 1 230 ? 9.851 -0.224 3.131 1.00 93.94 230 ALA A CA 1
ATOM 1763 C C . ALA A 1 230 ? 9.811 -0.681 4.593 1.00 93.94 230 ALA A C 1
ATOM 1765 O O . ALA A 1 230 ? 8.758 -1.116 5.063 1.00 93.94 230 ALA A O 1
ATOM 1766 N N . LEU A 1 231 ? 10.932 -0.588 5.315 1.00 95.31 231 LEU A N 1
ATOM 1767 C CA . LEU A 1 231 ? 10.971 -0.892 6.747 1.00 95.31 231 LEU A CA 1
ATOM 1768 C C . LEU A 1 231 ? 10.181 0.152 7.543 1.00 95.31 231 LEU A C 1
ATOM 1770 O O . LEU A 1 231 ? 9.373 -0.225 8.387 1.00 95.31 231 LEU A O 1
ATOM 1774 N N . GLN A 1 232 ? 10.346 1.435 7.209 1.00 95.94 232 GLN A N 1
ATOM 1775 C CA . GLN A 1 232 ? 9.593 2.529 7.832 1.00 95.94 232 GLN A CA 1
ATOM 1776 C C . GLN A 1 232 ? 8.084 2.386 7.604 1.00 95.94 232 GLN A C 1
ATOM 1778 O O . GLN A 1 232 ? 7.301 2.502 8.543 1.00 95.94 232 GLN A O 1
ATOM 1783 N N . LEU A 1 233 ? 7.663 2.065 6.375 1.00 95.88 233 LEU A N 1
ATOM 1784 C CA . LEU A 1 233 ? 6.254 1.805 6.082 1.00 95.88 233 LEU A CA 1
ATOM 1785 C C . LEU A 1 233 ? 5.707 0.649 6.932 1.00 95.88 233 LEU A C 1
ATOM 1787 O O . LEU A 1 233 ? 4.621 0.766 7.494 1.00 95.88 233 LEU A O 1
ATOM 1791 N N . ALA A 1 234 ? 6.443 -0.463 7.031 1.00 93.00 234 ALA A N 1
ATOM 1792 C CA . ALA A 1 234 ? 6.009 -1.624 7.805 1.00 93.00 234 ALA A CA 1
ATOM 1793 C C . ALA A 1 234 ? 5.845 -1.299 9.300 1.00 93.00 234 ALA A C 1
ATOM 1795 O O . ALA A 1 234 ? 4.878 -1.744 9.914 1.00 93.00 234 ALA A O 1
ATOM 1796 N N . GLU A 1 235 ? 6.750 -0.496 9.863 1.00 93.19 235 GLU A N 1
ATOM 1797 C CA . GLU A 1 235 ? 6.668 -0.026 11.249 1.00 93.19 235 GLU A CA 1
ATOM 1798 C C . GLU A 1 235 ? 5.443 0.871 11.481 1.00 93.19 235 GLU A C 1
ATOM 1800 O O . GLU A 1 235 ? 4.703 0.671 12.444 1.00 93.19 235 GLU A O 1
ATOM 1805 N N . LEU A 1 236 ? 5.183 1.821 10.576 1.00 93.50 236 LEU A N 1
ATOM 1806 C CA . LEU A 1 236 ? 4.053 2.744 10.704 1.00 93.50 236 LEU A CA 1
ATOM 1807 C C . LEU A 1 236 ? 2.702 2.047 10.551 1.00 93.50 236 LEU A C 1
ATOM 1809 O O . LEU A 1 236 ? 1.766 2.361 11.288 1.00 93.50 236 LEU A O 1
ATOM 1813 N N . VAL A 1 237 ? 2.581 1.116 9.603 1.00 91.94 237 VAL A N 1
ATOM 1814 C CA . VAL A 1 237 ? 1.325 0.390 9.377 1.00 91.94 237 VAL A CA 1
ATOM 1815 C C . VAL A 1 237 ? 1.074 -0.623 10.494 1.00 91.94 237 VAL A C 1
ATOM 1817 O O . VAL A 1 237 ? -0.065 -0.714 10.948 1.00 91.94 237 VAL A O 1
ATOM 1820 N N . GLY A 1 238 ? 2.098 -1.346 10.964 1.00 90.25 238 GLY A N 1
ATOM 1821 C CA . GLY A 1 238 ? 2.002 -2.275 12.097 1.00 90.25 238 GLY A CA 1
ATOM 1822 C C . GLY A 1 238 ? 0.716 -3.116 12.095 1.00 90.25 238 GLY A C 1
ATOM 1823 O O . GLY A 1 238 ? 0.389 -3.766 11.103 1.00 90.25 238 GLY A O 1
ATOM 1824 N N . ASP A 1 239 ? -0.047 -3.036 13.190 1.00 89.88 239 ASP A N 1
ATOM 1825 C CA . ASP A 1 239 ? -1.279 -3.811 13.419 1.00 89.88 239 ASP A CA 1
ATOM 1826 C C . ASP A 1 239 ? -2.570 -3.103 12.955 1.00 89.88 239 ASP A C 1
ATOM 1828 O O . ASP A 1 239 ? -3.678 -3.477 13.352 1.00 89.88 239 ASP A O 1
ATOM 1832 N N . THR A 1 240 ? -2.468 -2.058 12.127 1.00 94.06 240 THR A N 1
ATOM 1833 C CA . THR A 1 240 ? -3.642 -1.260 11.720 1.00 94.06 240 THR A CA 1
ATOM 1834 C C . THR A 1 240 ? -4.674 -2.055 10.914 1.00 94.06 240 THR A C 1
ATOM 1836 O O . THR A 1 240 ? -5.868 -1.789 11.060 1.00 94.06 240 THR A O 1
ATOM 1839 N N . ASP A 1 241 ? -4.256 -3.069 10.148 1.00 92.38 241 ASP A N 1
ATOM 1840 C CA . ASP A 1 241 ? -5.157 -4.004 9.453 1.00 92.38 241 ASP A CA 1
ATOM 1841 C C . ASP A 1 241 ? -6.013 -4.823 10.435 1.00 92.38 241 ASP A C 1
ATOM 1843 O O . ASP A 1 241 ? -7.223 -4.980 10.243 1.00 92.38 241 ASP A O 1
ATOM 1847 N N . GLU A 1 242 ? -5.407 -5.353 11.502 1.00 93.19 242 GLU A N 1
ATOM 1848 C CA . GLU A 1 242 ? -6.144 -6.110 12.520 1.00 93.19 242 GLU A CA 1
ATOM 1849 C C . GLU A 1 242 ? -7.038 -5.188 13.346 1.00 93.19 242 GLU A C 1
ATOM 1851 O O . GLU A 1 242 ? -8.199 -5.519 13.579 1.00 93.19 242 GLU A O 1
ATOM 1856 N N . LEU A 1 243 ? -6.563 -3.993 13.710 1.00 95.75 243 LEU A N 1
ATOM 1857 C CA . LEU A 1 243 ? -7.400 -2.983 14.357 1.00 95.75 243 LEU A CA 1
ATOM 1858 C C . LEU A 1 243 ? -8.630 -2.647 13.500 1.00 95.75 243 LEU A C 1
ATOM 1860 O O . LEU A 1 243 ? -9.744 -2.603 14.019 1.00 95.75 243 LEU A O 1
ATOM 1864 N N . ARG A 1 244 ? -8.450 -2.462 12.187 1.00 95.75 244 ARG A N 1
ATOM 1865 C CA . ARG A 1 244 ? -9.545 -2.191 11.248 1.00 95.75 244 ARG A CA 1
ATOM 1866 C C . ARG A 1 244 ? -10.572 -3.320 11.234 1.00 95.75 244 ARG A C 1
ATOM 1868 O O . ARG A 1 244 ? -11.765 -3.044 11.329 1.00 95.75 244 ARG A O 1
ATOM 1875 N N . LYS A 1 245 ? -10.125 -4.580 11.197 1.00 95.56 245 LYS A N 1
ATOM 1876 C CA . LYS A 1 245 ? -11.008 -5.757 11.301 1.00 95.56 245 LYS A CA 1
ATOM 1877 C C . LYS A 1 245 ? -11.783 -5.779 12.616 1.00 95.56 245 LYS A C 1
ATOM 1879 O O . LYS A 1 245 ? -12.984 -6.026 12.601 1.00 95.56 245 LYS A O 1
ATOM 1884 N N . LEU A 1 246 ? -11.114 -5.520 13.739 1.00 95.50 246 LEU A N 1
ATOM 1885 C CA . LEU A 1 246 ? -11.720 -5.575 15.071 1.00 95.50 246 LEU A CA 1
ATOM 1886 C C . LEU A 1 246 ? -12.757 -4.465 15.283 1.00 95.50 246 LEU A C 1
ATOM 1888 O O . LEU A 1 246 ? -13.831 -4.747 15.803 1.00 95.50 246 LEU A O 1
ATOM 1892 N N . VAL A 1 247 ? -12.483 -3.238 14.822 1.00 97.12 247 VAL A N 1
ATOM 1893 C CA . VAL A 1 247 ? -13.458 -2.132 14.876 1.00 97.12 247 VAL A CA 1
ATOM 1894 C C . VAL A 1 247 ? -14.697 -2.468 14.045 1.00 97.12 247 VAL A C 1
ATOM 1896 O O . VAL A 1 247 ? -15.814 -2.295 14.519 1.00 97.12 247 VAL A O 1
ATOM 1899 N N . VAL A 1 248 ? -14.532 -2.994 12.827 1.00 96.69 248 VAL A N 1
ATOM 1900 C CA . VAL A 1 248 ? -15.684 -3.418 12.012 1.00 96.69 248 VAL A CA 1
ATOM 1901 C C . VAL A 1 248 ? -16.457 -4.544 12.705 1.00 96.69 248 VAL A C 1
ATOM 1903 O O . VAL A 1 248 ? -17.678 -4.463 12.804 1.00 96.69 248 VAL A O 1
ATOM 1906 N N . ALA A 1 249 ? -15.766 -5.554 13.244 1.00 94.12 249 ALA A N 1
ATOM 1907 C CA . ALA A 1 249 ? -16.397 -6.671 13.948 1.00 94.12 249 ALA A CA 1
ATOM 1908 C C . ALA A 1 249 ? -17.210 -6.231 15.178 1.00 94.12 249 ALA A C 1
ATOM 1910 O O . ALA A 1 249 ? -18.243 -6.835 15.470 1.00 94.12 249 ALA A O 1
ATOM 1911 N N . ASP A 1 250 ? -16.773 -5.180 15.877 1.00 95.06 250 ASP A N 1
ATOM 1912 C CA . ASP A 1 250 ? -17.466 -4.650 17.053 1.00 95.06 250 ASP A CA 1
ATOM 1913 C C . ASP A 1 250 ? -18.745 -3.875 16.731 1.00 95.06 250 ASP A C 1
ATOM 1915 O O . ASP A 1 250 ? -19.630 -3.820 17.583 1.00 95.06 250 ASP A O 1
ATOM 1919 N N . TYR A 1 251 ? -18.865 -3.305 15.527 1.00 95.50 251 TYR A N 1
ATOM 1920 C CA . TYR A 1 251 ? -19.927 -2.345 15.205 1.00 95.50 251 TYR A CA 1
ATOM 1921 C C . TYR A 1 251 ? -20.808 -2.712 14.009 1.00 95.50 251 TYR A C 1
ATOM 1923 O O . TYR A 1 251 ? -21.744 -1.977 13.705 1.00 95.50 251 TYR A O 1
ATOM 1931 N N . LEU A 1 252 ? -20.562 -3.834 13.336 1.00 93.31 252 LEU A N 1
ATOM 1932 C CA . LEU A 1 252 ? -21.363 -4.263 12.191 1.00 93.31 252 LEU A CA 1
ATOM 1933 C C . LEU A 1 252 ? -22.842 -4.513 12.568 1.00 93.31 252 LEU A C 1
ATOM 1935 O O . LEU A 1 252 ? -23.147 -5.352 13.425 1.00 93.31 252 LEU A O 1
ATOM 1939 N N . ARG A 1 253 ? -23.765 -3.812 11.893 1.00 86.12 253 ARG A N 1
ATOM 1940 C CA . ARG A 1 253 ? -25.217 -4.056 11.887 1.00 86.12 253 ARG A CA 1
ATOM 1941 C C . ARG A 1 253 ? -25.589 -4.893 10.661 1.00 86.12 253 ARG A C 1
ATOM 1943 O O . ARG A 1 253 ? -25.258 -4.544 9.538 1.00 86.12 253 ARG A O 1
ATOM 1950 N N . GLY A 1 254 ? -26.297 -5.997 10.861 1.00 65.81 254 GLY A N 1
ATOM 1951 C CA . GLY A 1 254 ? -26.595 -6.963 9.797 1.00 65.81 254 GLY A CA 1
ATOM 1952 C C . GLY A 1 254 ? -26.628 -8.378 10.362 1.00 65.81 254 GLY A C 1
ATOM 1953 O O . GLY A 1 254 ? -26.065 -8.599 11.428 1.00 65.81 254 GLY A O 1
ATOM 1954 N N . ASN A 1 255 ? -27.363 -9.276 9.701 1.00 43.72 255 ASN A N 1
ATOM 1955 C CA . ASN A 1 255 ? -28.099 -10.437 10.230 1.00 43.72 255 ASN A CA 1
ATOM 1956 C C . ASN A 1 255 ? -27.295 -11.478 11.053 1.00 43.72 255 ASN A C 1
ATOM 1958 O O . ASN A 1 255 ? -27.250 -12.655 10.711 1.00 43.72 255 ASN A O 1
ATOM 1962 N N . ALA A 1 256 ? -26.753 -11.090 12.208 1.00 43.97 256 ALA A N 1
ATOM 1963 C CA . ALA A 1 256 ? -26.307 -12.000 13.262 1.00 43.97 256 ALA A CA 1
ATOM 1964 C C . ALA A 1 256 ? -27.515 -12.590 14.020 1.00 43.97 256 ALA A C 1
ATOM 1966 O O . ALA A 1 256 ? -27.530 -12.677 15.245 1.00 43.97 256 ALA A O 1
ATOM 1967 N N . THR A 1 257 ? -28.568 -12.980 13.299 1.00 38.28 257 THR A N 1
ATOM 1968 C CA . THR A 1 257 ? -29.533 -13.940 13.820 1.00 38.28 257 THR A CA 1
ATOM 1969 C C . THR A 1 257 ? -28.841 -15.298 13.801 1.00 38.28 257 THR A C 1
ATOM 1971 O O . THR A 1 257 ? -28.715 -15.923 12.751 1.00 38.28 257 THR A O 1
ATOM 1974 N N . SER A 1 258 ? -28.346 -15.710 14.966 1.00 43.06 258 SER A N 1
ATOM 1975 C CA . SER A 1 258 ? -28.164 -17.109 15.389 1.00 43.06 258 SER A CA 1
ATOM 1976 C C . SER A 1 258 ? -27.283 -18.075 14.573 1.00 43.06 258 SER A C 1
ATOM 1978 O O . SER A 1 258 ? -27.157 -19.217 15.000 1.00 43.06 258 SER A O 1
ATOM 1980 N N . ASP A 1 259 ? -26.620 -17.678 13.485 1.00 40.97 259 ASP A N 1
ATOM 1981 C CA . ASP A 1 259 ? -25.819 -18.605 12.664 1.00 40.97 259 ASP A CA 1
ATOM 1982 C C . ASP A 1 259 ? -24.323 -18.251 12.651 1.00 40.97 259 ASP A C 1
ATOM 1984 O O . ASP A 1 259 ? -23.874 -17.455 11.835 1.00 40.97 259 ASP A O 1
ATOM 1988 N N . GLY A 1 260 ? -23.553 -18.915 13.521 1.00 57.34 260 GLY A N 1
ATOM 1989 C CA . GLY A 1 260 ? -22.146 -19.289 13.308 1.00 57.34 260 GLY A CA 1
ATOM 1990 C C . GLY A 1 260 ? -21.069 -18.189 13.233 1.00 57.34 260 GLY A C 1
ATOM 1991 O O . GLY A 1 260 ? -21.191 -17.166 12.569 1.00 57.34 260 GLY A O 1
ATOM 1992 N N . SER A 1 261 ? -19.905 -18.472 13.825 1.00 62.00 261 SER A N 1
ATOM 1993 C CA . SER A 1 261 ? -18.697 -17.630 13.737 1.00 62.00 261 SER A CA 1
ATOM 1994 C C . SER A 1 261 ? -18.197 -17.391 12.301 1.00 62.00 261 SER A C 1
ATOM 1996 O O . SER A 1 261 ? -17.548 -16.380 12.045 1.00 62.00 261 SER A O 1
ATOM 1998 N N . ALA A 1 262 ? -18.517 -18.293 11.366 1.00 67.25 262 ALA A N 1
ATOM 1999 C CA . ALA A 1 262 ? -18.127 -18.193 9.962 1.00 67.25 262 ALA A CA 1
ATOM 2000 C C . ALA A 1 262 ? -18.843 -17.052 9.215 1.00 67.25 262 ALA A C 1
ATOM 2002 O O . ALA A 1 262 ? -18.192 -16.331 8.464 1.00 67.25 262 ALA A O 1
ATOM 2003 N N . ARG A 1 263 ? -20.143 -16.826 9.469 1.00 78.81 263 ARG A N 1
ATOM 2004 C CA . ARG A 1 263 ? -20.893 -15.735 8.819 1.00 78.81 263 ARG A CA 1
ATOM 2005 C C . ARG A 1 263 ? -20.377 -14.361 9.229 1.00 78.81 263 ARG A C 1
ATOM 2007 O O . ARG A 1 263 ? -20.262 -13.475 8.393 1.00 78.81 263 ARG A O 1
ATOM 2014 N N . LEU A 1 264 ? -19.984 -14.201 10.494 1.00 80.56 264 LEU A N 1
ATOM 2015 C CA . LEU A 1 264 ? -19.410 -12.945 10.973 1.00 80.56 264 LEU A CA 1
ATOM 2016 C C . LEU A 1 264 ? -18.099 -12.596 10.255 1.00 80.56 264 LEU A C 1
ATOM 2018 O O . LEU A 1 264 ? -17.894 -11.443 9.885 1.00 80.56 264 LEU A O 1
ATOM 2022 N N . ASP A 1 265 ? -17.208 -13.570 10.063 1.00 86.00 265 ASP A N 1
ATOM 2023 C CA . ASP A 1 265 ? -15.937 -13.333 9.370 1.00 86.00 265 ASP A CA 1
ATOM 2024 C C . ASP A 1 265 ? -16.171 -12.958 7.885 1.00 86.00 265 ASP A C 1
ATOM 2026 O O . ASP A 1 265 ? -15.470 -12.090 7.352 1.00 86.00 265 ASP A O 1
ATOM 2030 N N . GLU A 1 266 ? -17.180 -13.549 7.232 1.00 88.38 266 GLU A N 1
ATOM 2031 C CA . GLU A 1 266 ? -17.614 -13.189 5.871 1.00 88.38 266 GLU A CA 1
ATOM 2032 C C . GLU A 1 266 ? -18.195 -11.770 5.805 1.00 88.38 266 GLU A C 1
ATOM 2034 O O . GLU A 1 266 ? -17.753 -10.967 4.979 1.00 88.38 266 GLU A O 1
ATOM 2039 N N . ASP A 1 267 ? -19.108 -11.420 6.714 1.00 89.69 267 ASP A N 1
ATOM 2040 C CA . ASP A 1 267 ? -19.742 -10.100 6.764 1.00 89.69 267 ASP A CA 1
ATOM 2041 C C . ASP A 1 267 ? -18.717 -8.991 7.061 1.00 89.69 267 ASP A C 1
ATOM 2043 O O . ASP A 1 267 ? -18.718 -7.939 6.417 1.00 89.69 267 ASP A O 1
ATOM 2047 N N . VAL A 1 268 ? -17.778 -9.235 7.985 1.00 92.31 268 VAL A N 1
ATOM 2048 C CA . VAL A 1 268 ? -16.662 -8.316 8.263 1.00 92.31 268 VAL A CA 1
ATOM 2049 C C . VAL A 1 268 ? -15.796 -8.141 7.018 1.00 92.31 268 VAL A C 1
ATOM 2051 O O . VAL A 1 268 ? -15.417 -7.019 6.680 1.00 92.31 268 VAL A O 1
ATOM 2054 N N . THR A 1 269 ? -15.506 -9.226 6.300 1.00 93.00 269 THR A N 1
ATOM 2055 C CA . THR A 1 269 ? -14.733 -9.162 5.053 1.00 93.00 269 THR A CA 1
ATOM 2056 C C . THR A 1 269 ? -15.471 -8.349 3.985 1.00 93.00 269 THR A C 1
ATOM 2058 O O . THR A 1 269 ? -14.854 -7.511 3.323 1.00 93.00 269 THR A O 1
ATOM 2061 N N . ALA A 1 270 ? -16.788 -8.527 3.846 1.00 92.94 270 ALA A N 1
ATOM 2062 C CA . ALA A 1 270 ? -17.616 -7.766 2.913 1.00 92.94 270 ALA A CA 1
ATOM 2063 C C . ALA A 1 270 ? -17.683 -6.269 3.270 1.00 92.94 270 ALA A C 1
ATOM 2065 O O . ALA A 1 270 ? -17.571 -5.410 2.387 1.00 92.94 270 ALA A O 1
ATOM 2066 N N . ALA A 1 271 ? -17.795 -5.940 4.558 1.00 94.19 271 ALA A N 1
ATOM 2067 C CA . ALA A 1 271 ? -17.769 -4.565 5.048 1.00 94.19 271 ALA A CA 1
ATOM 2068 C C . ALA A 1 271 ? -16.410 -3.891 4.792 1.00 94.19 271 ALA A C 1
ATOM 2070 O O . ALA A 1 271 ? -16.358 -2.780 4.264 1.00 94.19 271 ALA A O 1
ATOM 2071 N N . LEU A 1 272 ? -15.299 -4.579 5.080 1.00 94.88 272 LEU A N 1
ATOM 2072 C CA . LEU A 1 272 ? -13.941 -4.088 4.803 1.00 94.88 272 LEU A CA 1
ATOM 2073 C C . LEU A 1 272 ? -13.688 -3.873 3.311 1.00 94.88 272 LEU A C 1
ATOM 2075 O O . LEU A 1 272 ? -13.056 -2.885 2.929 1.00 94.88 272 LEU A O 1
ATOM 2079 N N . HIS A 1 273 ? -14.190 -4.778 2.468 1.00 93.44 273 HIS A N 1
ATOM 2080 C CA . HIS A 1 273 ? -14.151 -4.607 1.021 1.00 93.44 273 HIS A CA 1
ATOM 2081 C C . HIS A 1 273 ? -14.928 -3.351 0.612 1.00 93.44 273 HIS A C 1
ATOM 2083 O O . HIS A 1 273 ? -14.382 -2.488 -0.067 1.00 93.44 273 HIS A O 1
ATOM 2089 N N . SER A 1 274 ? -16.164 -3.198 1.091 1.00 93.44 274 SER A N 1
ATOM 2090 C CA . SER A 1 274 ? -17.011 -2.039 0.786 1.00 93.44 274 SER A CA 1
ATOM 2091 C C . SER A 1 274 ? -16.371 -0.715 1.220 1.00 93.44 274 SER A C 1
ATOM 2093 O O . SER A 1 274 ? -16.364 0.237 0.445 1.00 93.44 274 SER A O 1
ATOM 2095 N N . LEU A 1 275 ? -15.756 -0.664 2.409 1.00 94.38 275 LEU A N 1
ATOM 2096 C CA . LEU A 1 275 ? -14.979 0.491 2.880 1.00 94.38 275 LEU A CA 1
ATOM 2097 C C . LEU A 1 275 ? -13.775 0.791 1.970 1.00 94.38 275 LEU A C 1
ATOM 2099 O O . LEU A 1 275 ? -13.507 1.949 1.646 1.00 94.38 275 LEU A O 1
ATOM 2103 N N . GLY A 1 276 ? -13.068 -0.254 1.527 1.00 91.50 276 GLY A N 1
ATOM 2104 C CA . GLY A 1 276 ? -11.925 -0.140 0.621 1.00 91.50 276 GLY A CA 1
ATOM 2105 C C . GLY A 1 276 ? -12.285 0.365 -0.781 1.00 91.50 276 GLY A C 1
ATOM 2106 O O . GLY A 1 276 ? -11.464 1.044 -1.402 1.00 91.50 276 GLY A O 1
ATOM 2107 N N . GLU A 1 277 ? -13.505 0.095 -1.255 1.00 91.44 277 GLU A N 1
ATOM 2108 C CA . GLU A 1 277 ? -13.995 0.543 -2.567 1.00 91.44 277 GLU A CA 1
ATOM 2109 C C . GLU A 1 277 ? -14.524 1.979 -2.581 1.00 91.44 277 GLU A C 1
ATOM 2111 O O . GLU A 1 277 ? -14.702 2.543 -3.661 1.00 91.44 277 GLU A O 1
ATOM 2116 N N . LEU A 1 278 ? -14.761 2.599 -1.418 1.00 91.81 278 LEU A N 1
ATOM 2117 C CA . LEU A 1 278 ? -15.254 3.975 -1.384 1.00 91.81 278 LEU A CA 1
ATOM 2118 C C . LEU A 1 278 ? -14.291 4.912 -2.136 1.00 91.81 278 LEU A C 1
ATOM 2120 O O . LEU A 1 278 ? -13.070 4.825 -1.936 1.00 91.81 278 LEU A O 1
ATOM 2124 N N . PRO A 1 279 ? -14.796 5.819 -2.991 1.00 90.44 279 PRO A N 1
ATOM 2125 C CA . PRO A 1 279 ? -13.952 6.820 -3.622 1.00 90.44 279 PRO A CA 1
ATOM 2126 C C . PRO A 1 279 ? -13.440 7.794 -2.561 1.00 90.44 279 PRO A C 1
ATOM 2128 O O . PRO A 1 279 ? -14.099 8.047 -1.556 1.00 90.44 279 PRO A O 1
ATOM 2131 N N . GLU A 1 280 ? -12.271 8.379 -2.796 1.00 87.44 280 GLU A N 1
ATOM 2132 C CA . GLU A 1 280 ? -11.642 9.287 -1.833 1.00 87.44 280 GLU A CA 1
ATOM 2133 C C . GLU A 1 280 ? -12.527 10.499 -1.502 1.00 87.44 280 GLU A C 1
ATOM 2135 O O . GLU A 1 280 ? -12.640 10.885 -0.342 1.00 87.44 280 GLU A O 1
ATOM 2140 N N . LEU A 1 281 ? -13.269 11.009 -2.492 1.00 89.50 281 LEU A N 1
ATOM 2141 C CA . LEU A 1 281 ? -14.264 12.068 -2.297 1.00 89.50 281 LEU A CA 1
ATOM 2142 C C . LEU A 1 281 ? -15.383 11.672 -1.322 1.00 89.50 281 LEU A C 1
ATOM 2144 O O . LEU A 1 281 ? -15.858 12.521 -0.576 1.00 89.50 281 LEU A O 1
ATOM 2148 N N . ALA A 1 282 ? -15.784 10.397 -1.278 1.00 89.31 282 ALA A N 1
ATOM 2149 C CA . ALA A 1 282 ? -16.811 9.947 -0.339 1.00 89.31 282 ALA A CA 1
ATOM 2150 C C . ALA A 1 282 ? -16.314 9.956 1.113 1.00 89.31 282 ALA A C 1
ATOM 2152 O O . ALA A 1 282 ? -17.131 10.069 2.022 1.00 89.31 282 ALA A O 1
ATOM 2153 N N . LEU A 1 283 ? -14.997 9.885 1.346 1.00 89.81 283 LEU A N 1
ATOM 2154 C CA . LEU A 1 283 ? -14.419 9.940 2.692 1.00 89.81 283 LEU A CA 1
ATOM 2155 C C . LEU A 1 283 ? -14.511 11.334 3.323 1.00 89.81 283 LEU A C 1
ATOM 2157 O O . LEU A 1 283 ? -14.340 11.442 4.535 1.00 89.81 283 LEU A O 1
ATOM 2161 N N . LEU A 1 284 ? -14.774 12.383 2.532 1.00 89.38 284 LEU A N 1
ATOM 2162 C CA . LEU A 1 284 ? -14.945 13.751 3.034 1.00 89.38 284 LEU A CA 1
ATOM 2163 C C . LEU A 1 284 ? -16.159 13.875 3.961 1.00 89.38 284 LEU A C 1
ATOM 2165 O O . LEU A 1 284 ? -16.156 14.689 4.883 1.00 89.38 284 LEU A O 1
ATOM 2169 N N . GLU A 1 285 ? -17.174 13.042 3.744 1.00 91.69 285 GLU A N 1
ATOM 2170 C CA . GLU A 1 285 ? -18.375 12.998 4.566 1.00 91.69 285 GLU A CA 1
ATOM 2171 C C . GLU A 1 285 ? -18.389 11.714 5.396 1.00 91.69 285 GLU A C 1
ATOM 2173 O O . GLU A 1 285 ? -18.602 10.615 4.880 1.00 91.69 285 GLU A O 1
ATOM 2178 N N . SER A 1 286 ? -18.220 11.845 6.715 1.00 89.19 286 SER A N 1
ATOM 2179 C CA . SER A 1 286 ? -18.159 10.690 7.619 1.00 89.19 286 SER A CA 1
ATOM 2180 C C . SER A 1 286 ? -19.382 9.773 7.522 1.00 89.19 286 SER A C 1
ATOM 2182 O O . SER A 1 286 ? -19.245 8.573 7.725 1.00 89.19 286 SER A O 1
ATOM 2184 N N . ALA A 1 287 ? -20.564 10.305 7.185 1.00 93.50 287 ALA A N 1
ATOM 2185 C CA . ALA A 1 287 ? -21.796 9.524 7.051 1.00 93.50 287 ALA A CA 1
ATOM 2186 C C . ALA A 1 287 ? -21.714 8.440 5.958 1.00 93.50 287 ALA A C 1
ATOM 2188 O O . ALA A 1 287 ? -22.358 7.402 6.088 1.00 93.50 287 ALA A O 1
ATOM 2189 N N . ASN A 1 288 ? -20.877 8.612 4.931 1.00 93.81 288 ASN A N 1
ATOM 2190 C CA . ASN A 1 288 ? -20.714 7.614 3.868 1.00 93.81 288 ASN A CA 1
ATOM 2191 C C . ASN A 1 288 ? -20.050 6.318 4.362 1.00 93.81 288 ASN A C 1
ATOM 2193 O O . ASN A 1 288 ? -20.232 5.259 3.766 1.00 93.81 288 ASN A O 1
ATOM 2197 N N . LEU A 1 289 ? -19.328 6.377 5.485 1.00 94.75 289 LEU A N 1
ATOM 2198 C CA . LEU A 1 289 ? -18.722 5.209 6.130 1.00 94.75 289 LEU A CA 1
ATOM 2199 C C . LEU A 1 289 ? -19.740 4.369 6.922 1.00 94.75 289 LEU A C 1
ATOM 2201 O O . LEU A 1 289 ? -19.415 3.265 7.353 1.00 94.75 289 LEU A O 1
ATOM 2205 N N . ALA A 1 290 ? -20.964 4.871 7.115 1.00 95.44 290 ALA A N 1
ATOM 2206 C CA . ALA A 1 290 ? -22.008 4.208 7.892 1.00 95.44 290 ALA A CA 1
ATOM 2207 C C . ALA A 1 290 ? -22.618 3.001 7.154 1.00 95.44 290 ALA A C 1
ATOM 2209 O O . ALA A 1 290 ? -22.841 1.951 7.758 1.00 95.44 290 ALA A O 1
ATOM 2210 N N . ALA A 1 291 ? -22.849 3.128 5.842 1.00 93.38 291 ALA A N 1
ATOM 2211 C CA . ALA A 1 291 ? -23.500 2.094 5.032 1.00 93.38 291 ALA A CA 1
ATOM 2212 C C . ALA A 1 291 ? -22.744 0.753 5.002 1.00 93.38 291 ALA A C 1
ATOM 2214 O O . ALA A 1 291 ? -23.393 -0.274 5.202 1.00 93.38 291 ALA A O 1
ATOM 2215 N N . PRO A 1 292 ? -21.403 0.716 4.855 1.00 93.94 292 PRO A N 1
ATOM 2216 C CA . PRO A 1 292 ? -20.636 -0.526 4.981 1.00 93.94 292 PRO A CA 1
ATOM 2217 C C . PRO A 1 292 ? -20.790 -1.238 6.330 1.00 93.94 292 PRO A C 1
ATOM 2219 O O . PRO A 1 292 ? -20.598 -2.447 6.402 1.00 93.94 292 PRO A O 1
ATOM 2222 N N . LEU A 1 293 ? -21.139 -0.505 7.391 1.00 94.00 293 LEU A N 1
ATOM 2223 C CA . LEU A 1 293 ? -21.426 -1.070 8.708 1.00 94.00 293 LEU A CA 1
ATOM 2224 C C . LEU A 1 293 ? -22.905 -1.447 8.896 1.00 94.00 293 LEU A C 1
ATOM 2226 O O . LEU A 1 293 ? -23.282 -1.840 9.994 1.00 94.00 293 LEU A O 1
ATOM 2230 N N . GLY A 1 294 ? -23.758 -1.284 7.881 1.00 92.56 294 GLY A N 1
ATOM 2231 C CA . GLY A 1 294 ? -25.200 -1.535 7.972 1.00 92.56 294 GLY A CA 1
ATOM 2232 C C . GLY A 1 294 ? -26.004 -0.424 8.653 1.00 92.56 294 GLY A C 1
ATOM 2233 O O . GLY A 1 294 ? -27.111 -0.661 9.140 1.00 92.56 294 GLY A O 1
ATOM 2234 N N . PHE A 1 295 ? -25.466 0.796 8.704 1.00 94.25 295 PHE A N 1
ATOM 2235 C CA . PHE A 1 295 ? -26.188 1.983 9.161 1.00 94.25 295 PHE A CA 1
ATOM 2236 C C . PHE A 1 295 ? -26.616 2.850 7.968 1.00 94.25 295 PHE A C 1
ATOM 2238 O O . PHE A 1 295 ? -25.934 2.869 6.945 1.00 94.25 295 PHE A O 1
ATOM 2245 N N . PRO A 1 296 ? -27.708 3.623 8.074 1.00 93.12 296 PRO A N 1
ATOM 2246 C CA . PRO A 1 296 ? -28.061 4.593 7.042 1.00 93.12 296 PRO A CA 1
ATOM 2247 C C . PRO A 1 296 ? -26.940 5.624 6.848 1.00 93.12 296 PRO A C 1
ATOM 2249 O O . PRO A 1 296 ? -26.426 6.169 7.823 1.00 93.12 296 PRO A O 1
ATOM 2252 N N . ALA A 1 297 ? -26.599 5.938 5.596 1.00 92.81 297 ALA A N 1
ATOM 2253 C CA . ALA A 1 297 ? -25.651 7.003 5.259 1.00 92.81 297 ALA A CA 1
ATOM 2254 C C . ALA A 1 297 ? -26.307 8.390 5.396 1.00 92.81 297 ALA A C 1
ATOM 2256 O O . ALA A 1 297 ? -26.539 9.092 4.416 1.00 92.81 297 ALA A O 1
ATOM 2257 N N . THR A 1 298 ? -26.677 8.767 6.621 1.00 94.19 298 THR A N 1
ATOM 2258 C CA . THR A 1 298 ? -27.326 10.049 6.927 1.00 94.19 298 THR A CA 1
ATOM 2259 C C . THR A 1 298 ? -26.638 10.746 8.094 1.00 94.19 298 THR A C 1
ATOM 2261 O O . THR A 1 298 ? -26.072 10.105 8.978 1.00 94.19 298 THR A O 1
ATOM 2264 N N . VAL A 1 299 ? -26.713 12.079 8.134 1.00 93.00 299 VAL A N 1
ATOM 2265 C CA . VAL A 1 299 ? -26.162 12.868 9.251 1.00 93.00 299 VAL A CA 1
ATOM 2266 C C . VAL A 1 299 ? -26.837 12.495 10.573 1.00 93.00 299 VAL A C 1
ATOM 2268 O O . VAL A 1 299 ? -26.156 12.362 11.582 1.00 93.00 299 VAL A O 1
ATOM 2271 N N . ALA A 1 300 ? -28.149 12.244 10.554 1.00 93.31 300 ALA A N 1
ATOM 2272 C CA . ALA A 1 300 ? -28.902 11.822 11.735 1.00 93.31 300 ALA A CA 1
ATOM 2273 C C . ALA A 1 300 ? -28.416 10.478 12.306 1.00 93.31 300 ALA A C 1
ATOM 2275 O O . ALA A 1 300 ? -28.453 10.275 13.516 1.00 93.31 300 ALA A O 1
ATOM 2276 N N . ALA A 1 301 ? -27.921 9.564 11.461 1.00 93.56 301 ALA A N 1
ATOM 2277 C CA . ALA A 1 301 ? -27.393 8.288 11.932 1.00 93.56 301 ALA A CA 1
ATOM 2278 C C . ALA A 1 301 ? -26.123 8.453 12.786 1.00 93.56 301 ALA A C 1
ATOM 2280 O O . ALA A 1 301 ? -25.859 7.597 13.628 1.00 93.56 301 ALA A O 1
ATOM 2281 N N . LEU A 1 302 ? -25.361 9.542 12.621 1.00 94.50 302 LEU A N 1
ATOM 2282 C CA . LEU A 1 302 ? -24.101 9.769 13.341 1.00 94.50 302 LEU A CA 1
ATOM 2283 C C . LEU A 1 302 ? -24.279 9.852 14.859 1.00 94.50 302 LEU A C 1
ATOM 2285 O O . LEU A 1 302 ? -23.390 9.426 15.594 1.00 94.50 302 LEU A O 1
ATOM 2289 N N . ASP A 1 303 ? -25.423 10.356 15.316 1.00 95.75 303 ASP A N 1
ATOM 2290 C CA . ASP A 1 303 ? -25.713 10.546 16.740 1.00 95.75 303 ASP A CA 1
ATOM 2291 C C . ASP A 1 303 ? -26.407 9.309 17.353 1.00 95.75 303 ASP A C 1
ATOM 2293 O O . ASP A 1 303 ? -26.821 9.310 18.510 1.00 95.75 303 ASP A O 1
ATOM 2297 N N . THR A 1 304 ? -26.510 8.216 16.584 1.00 95.94 304 THR A N 1
ATOM 2298 C CA . THR A 1 304 ? -27.014 6.926 17.071 1.00 95.94 304 THR A CA 1
ATOM 2299 C C . THR A 1 304 ? -26.062 6.365 18.124 1.00 95.94 304 THR A C 1
ATOM 2301 O O . THR A 1 304 ? -24.877 6.169 17.844 1.00 95.94 304 THR A O 1
ATOM 2304 N N . ALA A 1 305 ? -26.592 6.044 19.305 1.00 96.44 305 ALA A N 1
ATOM 2305 C CA . ALA A 1 305 ? -25.860 5.311 20.331 1.00 96.44 305 ALA A CA 1
ATOM 2306 C C . ALA A 1 305 ? -25.499 3.900 19.838 1.00 96.44 305 ALA A C 1
ATOM 2308 O O . ALA A 1 305 ? -26.324 3.198 19.238 1.00 96.44 305 ALA A O 1
ATOM 2309 N N . VAL A 1 306 ? -24.261 3.486 20.087 1.00 95.62 306 VAL A N 1
ATOM 2310 C CA . VAL A 1 306 ? -23.723 2.184 19.683 1.00 95.62 306 VAL A CA 1
ATOM 2311 C C . VAL A 1 306 ? -22.951 1.563 20.839 1.00 95.62 306 VAL A C 1
ATOM 2313 O O . VAL A 1 306 ? -22.275 2.257 21.588 1.00 95.62 306 VAL A O 1
ATOM 2316 N N . ALA A 1 307 ? -23.017 0.240 20.957 1.00 93.06 307 ALA A N 1
ATOM 2317 C CA . ALA A 1 307 ? -22.248 -0.519 21.934 1.00 93.06 307 ALA A CA 1
ATOM 2318 C C . ALA A 1 307 ? -21.305 -1.476 21.190 1.00 93.06 307 ALA A C 1
ATOM 2320 O O . ALA A 1 307 ? -21.774 -2.186 20.294 1.00 93.06 307 ALA A O 1
ATOM 2321 N N . PRO A 1 308 ? -20.002 -1.510 21.522 1.00 95.50 308 PRO A N 1
ATOM 2322 C CA . PRO A 1 308 ? -19.087 -2.479 20.933 1.00 95.50 308 PRO A CA 1
ATOM 2323 C C . PRO A 1 308 ? -19.392 -3.886 21.455 1.00 95.50 308 PRO A C 1
ATOM 2325 O O . PRO A 1 308 ? -19.752 -4.070 22.623 1.00 95.50 308 PRO A O 1
ATOM 2328 N N . ARG A 1 309 ? -19.174 -4.899 20.615 1.00 93.88 309 ARG A N 1
ATOM 2329 C CA . ARG A 1 309 ? -19.275 -6.308 21.030 1.00 93.88 309 ARG A CA 1
ATOM 2330 C C . ARG A 1 309 ? -18.165 -6.721 22.007 1.00 93.88 309 ARG A C 1
ATOM 2332 O O . ARG A 1 309 ? -18.411 -7.517 22.907 1.00 93.88 309 ARG A O 1
ATOM 2339 N N . GLY A 1 310 ? -16.970 -6.147 21.869 1.00 93.12 310 GLY A N 1
ATOM 2340 C CA . GLY A 1 310 ? -15.820 -6.327 22.762 1.00 93.12 310 GLY A CA 1
ATOM 2341 C C . GLY A 1 310 ? -14.608 -7.018 22.125 1.00 93.12 310 GLY A C 1
ATOM 2342 O O . GLY A 1 310 ? -13.605 -7.228 22.809 1.00 93.12 310 GLY A O 1
ATOM 2343 N N . HIS A 1 311 ? -14.649 -7.350 20.831 1.00 93.50 311 HIS A N 1
ATOM 2344 C CA . HIS A 1 311 ? -13.553 -7.997 20.108 1.00 93.50 311 HIS A CA 1
ATOM 2345 C C . HIS A 1 311 ? -12.249 -7.203 20.213 1.00 93.50 311 HIS A C 1
ATOM 2347 O O . HIS A 1 311 ? -11.204 -7.788 20.505 1.00 93.50 311 HIS A O 1
ATOM 2353 N N . ARG A 1 312 ? -12.297 -5.882 20.002 1.00 94.94 312 ARG A N 1
ATOM 2354 C CA . ARG A 1 312 ? -11.115 -5.013 20.029 1.00 94.94 312 ARG A CA 1
ATOM 2355 C C . ARG A 1 312 ? -10.477 -4.942 21.410 1.00 94.94 312 ARG A C 1
ATOM 2357 O O . ARG A 1 312 ? -9.266 -5.106 21.531 1.00 94.94 312 ARG A O 1
ATOM 2364 N N . VAL A 1 313 ? -11.289 -4.710 22.441 1.00 93.88 313 VAL A N 1
ATOM 2365 C CA . VAL A 1 313 ? -10.811 -4.579 23.825 1.00 93.88 313 VAL A CA 1
ATOM 2366 C C . VAL A 1 313 ? -10.199 -5.893 24.306 1.00 93.88 313 VAL A C 1
ATOM 2368 O O . VAL A 1 313 ? -9.091 -5.884 24.837 1.00 93.88 313 VAL A O 1
ATOM 2371 N N . LEU A 1 314 ? -10.857 -7.029 24.049 1.00 93.94 314 LEU A N 1
ATOM 2372 C CA . LEU A 1 314 ? -10.348 -8.348 24.436 1.00 93.94 314 LEU A CA 1
ATOM 2373 C C . LEU A 1 314 ? -9.064 -8.729 23.691 1.00 93.94 314 LEU A C 1
ATOM 2375 O O . LEU A 1 314 ? -8.167 -9.306 24.299 1.00 93.94 314 LEU A O 1
ATOM 2379 N N . ALA A 1 315 ? -8.946 -8.393 22.402 1.00 92.06 315 ALA A N 1
ATOM 2380 C CA . ALA A 1 315 ? -7.726 -8.634 21.628 1.00 92.06 315 ALA A CA 1
ATOM 2381 C C . ALA A 1 315 ? -6.527 -7.806 22.126 1.00 92.06 315 ALA A C 1
ATOM 2383 O O . ALA A 1 315 ? -5.384 -8.225 21.958 1.00 92.06 315 ALA A O 1
ATOM 2384 N N . GLY A 1 316 ? -6.782 -6.654 22.755 1.00 89.19 316 GLY A N 1
ATOM 2385 C CA . GLY A 1 316 ? -5.752 -5.835 23.396 1.00 89.19 316 GLY A CA 1
ATOM 2386 C C . GLY A 1 316 ? -5.267 -6.378 24.744 1.00 89.19 316 GLY A C 1
ATOM 2387 O O . GLY A 1 316 ? -4.248 -5.908 25.253 1.00 89.19 316 GLY A O 1
ATOM 2388 N N . LEU A 1 317 ? -5.960 -7.357 25.339 1.00 91.19 317 LEU A N 1
ATOM 2389 C CA . LEU A 1 317 ? -5.568 -7.919 26.628 1.00 91.19 317 LEU A CA 1
ATOM 2390 C C . LEU A 1 317 ? -4.425 -8.936 26.472 1.00 91.19 317 LEU A C 1
ATOM 2392 O O . LEU A 1 317 ? -4.492 -9.847 25.640 1.00 91.19 317 LEU A O 1
ATOM 2396 N N . PRO A 1 318 ? -3.380 -8.855 27.312 1.00 87.38 318 PRO A N 1
ATOM 2397 C CA . PRO A 1 318 ? -2.246 -9.757 27.212 1.00 87.38 318 PRO A CA 1
ATOM 2398 C C . PRO A 1 318 ? -2.672 -11.209 27.458 1.00 87.38 318 PRO A C 1
ATOM 2400 O O . PRO A 1 318 ? -3.341 -11.535 28.442 1.00 87.38 318 PRO A O 1
ATOM 2403 N N . ARG A 1 319 ? -2.194 -12.110 26.590 1.00 87.25 319 ARG A N 1
ATOM 2404 C CA . ARG A 1 319 ? -2.396 -13.568 26.684 1.00 87.25 319 ARG A CA 1
ATOM 2405 C C . ARG A 1 319 ? -3.866 -14.015 26.573 1.00 87.25 319 ARG A C 1
ATOM 2407 O O . ARG A 1 319 ? -4.187 -15.120 27.014 1.00 87.25 319 ARG A O 1
ATOM 2414 N N . VAL A 1 320 ? -4.746 -13.195 26.001 1.00 90.19 320 VAL A N 1
ATOM 2415 C CA . VAL A 1 320 ? -6.088 -13.617 25.579 1.00 90.19 320 VAL A CA 1
ATOM 2416 C C . VAL A 1 320 ? -6.007 -14.028 24.112 1.00 90.19 320 VAL A C 1
ATOM 2418 O O . VAL A 1 320 ? -5.632 -13.234 23.254 1.00 90.19 320 VAL A O 1
ATOM 2421 N N . SER A 1 321 ? -6.301 -15.292 23.809 1.00 90.50 321 SER A N 1
ATOM 2422 C CA . SER A 1 321 ? -6.295 -15.761 22.419 1.00 90.50 321 SER A CA 1
ATOM 2423 C C . SER A 1 321 ? -7.522 -15.253 21.653 1.00 90.50 321 SER A C 1
ATOM 2425 O O . SER A 1 321 ? -8.579 -15.001 22.232 1.00 90.50 321 SER A O 1
ATOM 2427 N N . ARG A 1 322 ? -7.427 -15.176 20.319 1.00 86.69 322 ARG A N 1
ATOM 2428 C CA . ARG A 1 322 ? -8.561 -14.797 19.453 1.00 86.69 322 ARG A CA 1
ATOM 2429 C C . ARG A 1 322 ? -9.764 -15.736 19.612 1.00 86.69 322 ARG A C 1
ATOM 2431 O O . ARG A 1 322 ? -10.900 -15.283 19.512 1.00 86.69 322 ARG A O 1
ATOM 2438 N N . ALA A 1 323 ? -9.523 -17.022 19.875 1.00 88.56 323 ALA A N 1
ATOM 2439 C CA . ALA A 1 323 ? -10.578 -17.999 20.139 1.00 88.56 323 ALA A CA 1
ATOM 2440 C C . ALA A 1 323 ? -11.316 -17.687 21.451 1.00 88.56 323 ALA A C 1
ATOM 2442 O O . ALA A 1 323 ? -12.540 -17.600 21.450 1.00 88.56 323 ALA A O 1
ATOM 2443 N N . GLN A 1 324 ? -10.574 -17.408 22.528 1.00 91.00 324 GLN A N 1
ATOM 2444 C CA . GLN A 1 324 ? -11.145 -17.003 23.818 1.00 91.00 324 GLN A CA 1
ATOM 2445 C C . GLN A 1 324 ? -11.918 -15.685 23.710 1.00 91.00 324 GLN A C 1
ATOM 2447 O O . GLN A 1 324 ? -13.043 -15.592 24.192 1.00 91.00 324 GLN A O 1
ATOM 2452 N N . ALA A 1 325 ? -11.360 -14.684 23.022 1.00 90.88 325 ALA A N 1
ATOM 2453 C CA . ALA A 1 325 ? -12.047 -13.416 22.794 1.00 90.88 325 ALA A CA 1
ATOM 2454 C C . ALA A 1 325 ? -13.374 -13.613 22.040 1.00 90.88 325 ALA A C 1
ATOM 2456 O O . ALA A 1 325 ? -14.388 -13.030 22.407 1.00 90.88 325 ALA A O 1
ATOM 2457 N N . ARG A 1 326 ? -13.394 -14.471 21.011 1.00 88.38 326 ARG A N 1
ATOM 2458 C CA . ARG A 1 326 ? -14.621 -14.807 20.270 1.00 88.38 326 ARG A CA 1
ATOM 2459 C C . ARG A 1 326 ? -15.647 -15.538 21.135 1.00 88.38 326 ARG A C 1
ATOM 2461 O O . ARG A 1 326 ? -16.822 -15.195 21.049 1.00 88.38 326 ARG A O 1
ATOM 2468 N N . ALA A 1 327 ? -15.227 -16.502 21.952 1.00 90.06 327 ALA A N 1
ATOM 2469 C CA . ALA A 1 327 ? -16.125 -17.236 22.843 1.00 90.06 327 ALA A CA 1
ATOM 2470 C C . ALA A 1 327 ? -16.795 -16.294 23.858 1.00 90.06 327 ALA A C 1
ATOM 2472 O O . ALA A 1 327 ? -18.016 -16.303 23.996 1.00 90.06 327 ALA A O 1
ATOM 2473 N N . LEU A 1 328 ? -16.012 -15.401 24.473 1.00 91.88 328 LEU A N 1
ATOM 2474 C CA . LEU A 1 328 ? -16.510 -14.370 25.387 1.00 91.88 328 LEU A CA 1
ATOM 2475 C C . LEU A 1 328 ? -17.502 -13.424 24.696 1.00 91.88 328 LEU A C 1
ATOM 2477 O O . LEU A 1 328 ? -18.607 -13.222 25.188 1.00 91.88 328 LEU A O 1
ATOM 2481 N N . VAL A 1 329 ? -17.161 -12.888 23.522 1.00 91.94 329 VAL A N 1
ATOM 2482 C CA . VAL A 1 329 ? -18.087 -12.014 22.782 1.00 91.94 329 VAL A CA 1
ATOM 2483 C C . VAL A 1 329 ? -19.371 -12.748 22.390 1.00 91.94 329 VAL A C 1
ATOM 2485 O O . VAL A 1 329 ? -20.448 -12.167 22.462 1.00 91.94 329 VAL A O 1
ATOM 2488 N N . THR A 1 330 ? -19.279 -14.026 22.020 1.00 89.44 330 THR A N 1
ATOM 2489 C CA . THR A 1 330 ? -20.455 -14.840 21.676 1.00 89.44 330 THR A CA 1
ATOM 2490 C C . THR A 1 330 ? -21.361 -15.061 22.889 1.00 89.44 330 THR A C 1
ATOM 2492 O O . THR A 1 330 ? -22.578 -15.014 22.748 1.00 89.44 330 THR A O 1
ATOM 2495 N N . ALA A 1 331 ? -20.782 -15.267 24.076 1.00 89.81 331 ALA A N 1
ATOM 2496 C CA . ALA A 1 331 ? -21.532 -15.499 25.307 1.00 89.81 331 ALA A CA 1
ATOM 2497 C C . ALA A 1 331 ? -22.217 -14.232 25.851 1.00 89.81 331 ALA A C 1
ATOM 2499 O O . ALA A 1 331 ? -23.350 -14.306 26.318 1.00 89.81 331 ALA A O 1
ATOM 2500 N N . PHE A 1 332 ? -21.550 -13.076 25.786 1.00 90.94 332 PHE A N 1
ATOM 2501 C CA . PHE A 1 332 ? -22.018 -11.843 26.438 1.00 90.94 332 PHE A CA 1
ATOM 2502 C C . PHE A 1 332 ? -22.609 -10.801 25.476 1.00 90.94 332 PHE A C 1
ATOM 2504 O O . PHE A 1 332 ? -23.352 -9.920 25.903 1.00 90.94 332 PHE A O 1
ATOM 2511 N N . GLY A 1 333 ? -22.290 -10.864 24.181 1.00 87.88 333 GLY A N 1
ATOM 2512 C CA . GLY A 1 333 ? -22.863 -10.030 23.117 1.00 87.88 333 GLY A CA 1
ATOM 2513 C C . GLY A 1 333 ? -22.411 -8.562 23.077 1.00 87.88 333 GLY A C 1
ATOM 2514 O O . GLY A 1 333 ? -22.340 -7.988 21.991 1.00 87.88 333 GLY A O 1
ATOM 2515 N N . ALA A 1 334 ? -22.087 -7.952 24.220 1.00 91.12 334 ALA A N 1
ATOM 2516 C CA . ALA A 1 334 ? -21.664 -6.556 24.325 1.00 91.12 334 ALA A CA 1
ATOM 2517 C C . ALA A 1 334 ? -20.581 -6.347 25.395 1.00 91.12 334 ALA A C 1
ATOM 2519 O O . ALA A 1 334 ? -20.562 -7.024 26.426 1.00 91.12 334 ALA A O 1
ATOM 2520 N N . LEU A 1 335 ? -19.727 -5.336 25.200 1.00 93.44 335 LEU A N 1
ATOM 2521 C CA . LEU A 1 335 ? -18.653 -4.980 26.136 1.00 93.44 335 LEU A CA 1
ATOM 2522 C C . LEU A 1 335 ? -19.173 -4.628 27.533 1.00 93.44 335 LEU A C 1
ATOM 2524 O O . LEU A 1 335 ? -18.556 -5.000 28.528 1.00 93.44 335 LEU A O 1
ATOM 2528 N N . ARG A 1 336 ? -20.316 -3.940 27.622 1.00 92.81 336 ARG A N 1
ATOM 2529 C CA . ARG A 1 336 ? -20.941 -3.630 28.912 1.00 92.81 336 ARG A CA 1
ATOM 2530 C C . ARG A 1 336 ? -21.282 -4.901 29.689 1.00 92.81 336 ARG A C 1
ATOM 2532 O O . ARG A 1 336 ? -20.927 -5.003 30.855 1.00 92.81 336 ARG A O 1
ATOM 2539 N N . ALA A 1 337 ? -21.894 -5.884 29.029 1.00 92.19 337 ALA A N 1
ATOM 2540 C CA . ALA A 1 337 ? -22.216 -7.165 29.651 1.00 92.19 337 ALA A CA 1
ATOM 2541 C C . ALA A 1 337 ? -20.949 -7.923 30.082 1.00 92.19 337 ALA A C 1
ATOM 2543 O O . ALA A 1 337 ? -20.925 -8.485 31.169 1.00 92.19 337 ALA A O 1
ATOM 2544 N N . LEU A 1 338 ? -19.876 -7.877 29.281 1.00 92.38 338 LEU A N 1
ATOM 2545 C CA . LEU A 1 338 ? -18.572 -8.449 29.651 1.00 92.38 338 LEU A CA 1
ATOM 2546 C C . LEU A 1 338 ? -17.964 -7.802 30.901 1.00 92.38 338 LEU A C 1
ATOM 2548 O O . LEU A 1 338 ? -17.322 -8.489 31.690 1.00 92.38 338 LEU A O 1
ATOM 2552 N N . ARG A 1 339 ? -18.126 -6.486 31.062 1.00 92.25 339 ARG A N 1
ATOM 2553 C CA . ARG A 1 339 ? -17.601 -5.747 32.215 1.00 92.25 339 ARG A CA 1
ATOM 2554 C C . ARG A 1 339 ? -18.401 -6.019 33.483 1.00 92.25 339 ARG A C 1
ATOM 2556 O O . ARG A 1 339 ? -17.816 -6.124 34.554 1.00 92.25 339 ARG A O 1
ATOM 2563 N N . ASP A 1 340 ? -19.719 -6.091 33.350 1.00 92.38 340 ASP A N 1
ATOM 2564 C CA . ASP A 1 340 ? -20.624 -6.267 34.482 1.00 92.38 340 ASP A CA 1
ATOM 2565 C C . ASP A 1 340 ? -20.676 -7.749 34.940 1.00 92.38 340 ASP A C 1
ATOM 2567 O O . ASP A 1 340 ? -21.195 -8.045 36.016 1.00 92.38 340 ASP A O 1
ATOM 2571 N N . ALA A 1 341 ? -20.105 -8.673 34.153 1.00 93.75 341 ALA A N 1
ATOM 2572 C CA . ALA A 1 341 ? -20.014 -10.100 34.454 1.00 93.75 341 ALA A CA 1
ATOM 2573 C C . ALA A 1 341 ? -19.042 -10.425 35.599 1.00 93.75 341 ALA A C 1
ATOM 2575 O O . ALA A 1 341 ? -17.914 -9.929 35.679 1.00 93.75 341 ALA A O 1
ATOM 2576 N N . SER A 1 342 ? -19.451 -11.360 36.453 1.00 93.12 342 SER A N 1
ATOM 2577 C CA . SER A 1 342 ? -18.615 -11.918 37.511 1.00 93.12 342 SER A CA 1
ATOM 2578 C C . SER A 1 342 ? -17.509 -12.825 36.958 1.00 93.12 342 SER A C 1
ATOM 2580 O O . SER A 1 342 ? -17.609 -13.414 35.879 1.00 93.12 342 SER A O 1
ATOM 2582 N N . THR A 1 343 ? -16.445 -13.022 37.741 1.00 93.12 343 THR A N 1
ATOM 2583 C CA . THR A 1 343 ? -15.367 -13.961 37.383 1.00 93.12 343 THR A CA 1
ATOM 2584 C C . T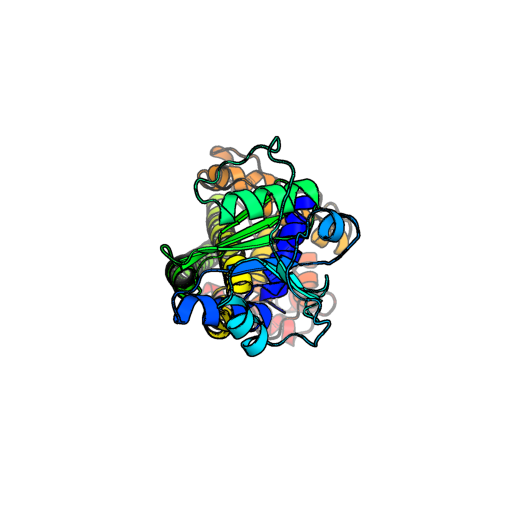HR A 1 343 ? -15.861 -15.401 37.221 1.00 93.12 343 THR A C 1
ATOM 2586 O O . THR A 1 343 ? -15.298 -16.147 36.423 1.00 93.12 343 THR A O 1
ATOM 2589 N N . ALA A 1 344 ? -16.922 -15.794 37.932 1.00 93.00 344 ALA A N 1
ATOM 2590 C CA . ALA A 1 344 ? -17.539 -17.109 37.786 1.00 93.00 344 ALA A CA 1
ATOM 2591 C C . ALA A 1 344 ? -18.248 -17.263 36.430 1.00 93.00 344 ALA A C 1
ATOM 2593 O O . ALA A 1 344 ? -18.072 -18.281 35.765 1.00 93.00 344 ALA A O 1
ATOM 2594 N N . GLU A 1 345 ? -18.989 -16.243 35.989 1.00 93.88 345 GLU A N 1
ATOM 2595 C CA . GLU A 1 345 ? -19.663 -16.242 34.682 1.00 93.88 345 GLU A CA 1
ATOM 2596 C C . GLU A 1 345 ? -18.653 -16.239 33.531 1.00 93.88 345 GLU A C 1
ATOM 2598 O O . GLU A 1 345 ? -18.796 -17.005 32.581 1.00 93.88 345 GLU A O 1
ATOM 2603 N N . LEU A 1 346 ? -17.586 -15.441 33.640 1.00 92.56 346 LEU A N 1
ATOM 2604 C CA . LEU A 1 346 ? -16.507 -15.414 32.647 1.00 92.56 346 LEU A CA 1
ATOM 2605 C C . LEU A 1 346 ? -15.784 -16.768 32.533 1.00 92.56 346 LEU A C 1
ATOM 2607 O O . LEU A 1 346 ? -15.377 -17.155 31.438 1.00 92.56 346 LEU A O 1
ATOM 2611 N N . ALA A 1 347 ? -15.621 -17.493 33.645 1.00 93.50 347 ALA A N 1
ATOM 2612 C CA . ALA A 1 347 ? -14.981 -18.810 33.661 1.00 93.50 347 ALA A CA 1
ATOM 2613 C C . ALA A 1 347 ? -15.875 -19.926 33.094 1.00 93.50 347 ALA A C 1
ATOM 2615 O O . ALA A 1 347 ? -15.354 -20.960 32.690 1.00 93.50 347 ALA A O 1
ATOM 2616 N N . ALA A 1 348 ? -17.197 -19.727 33.062 1.00 93.31 348 ALA A N 1
ATOM 2617 C CA . ALA A 1 348 ? -18.164 -20.714 32.583 1.00 93.31 348 ALA A CA 1
ATOM 2618 C C . ALA A 1 348 ? -18.318 -20.746 31.048 1.00 93.31 348 ALA A C 1
ATOM 2620 O O . ALA A 1 348 ? -18.996 -21.626 30.519 1.00 93.31 348 ALA A O 1
ATOM 2621 N N . VAL A 1 349 ? -17.712 -19.796 30.329 1.00 92.00 349 VAL A N 1
ATOM 2622 C CA . VAL A 1 349 ? -17.720 -19.751 28.858 1.00 92.00 349 VAL A CA 1
ATOM 2623 C C . VAL A 1 349 ? -16.866 -20.881 28.274 1.00 92.00 349 VAL A C 1
ATOM 2625 O O . VAL A 1 349 ? -15.891 -21.314 28.881 1.00 92.00 349 VAL A O 1
ATOM 2628 N N . ASP A 1 350 ? -17.210 -21.344 27.071 1.00 84.44 350 ASP A N 1
ATOM 2629 C CA . ASP A 1 350 ? -16.435 -22.359 26.354 1.00 84.44 350 ASP A CA 1
ATOM 2630 C C . ASP A 1 350 ? -14.959 -21.943 26.174 1.00 84.44 350 ASP A C 1
ATOM 2632 O O . ASP A 1 350 ? -14.648 -20.834 25.728 1.00 84.44 350 ASP A O 1
ATOM 2636 N N . GLY A 1 351 ? -14.037 -22.825 26.570 1.00 82.88 351 GLY A N 1
ATOM 2637 C CA . GLY A 1 351 ? -12.597 -22.540 26.636 1.00 82.88 351 GLY A CA 1
ATOM 2638 C C . GLY A 1 351 ? -12.175 -21.547 27.735 1.00 82.88 351 GLY A C 1
ATOM 2639 O O . GLY A 1 351 ? -11.034 -21.067 27.718 1.00 82.88 351 GLY A O 1
ATOM 2640 N N . GLY A 1 352 ? -13.080 -21.218 28.658 1.00 85.75 352 GLY A N 1
ATOM 2641 C CA . GLY A 1 352 ? -12.843 -20.388 29.831 1.00 85.75 352 GLY A CA 1
ATOM 2642 C C . GLY A 1 352 ? -12.241 -21.159 31.005 1.00 85.75 352 GLY A C 1
ATOM 2643 O O . GLY A 1 352 ? -12.444 -22.358 31.177 1.00 85.75 352 GLY A O 1
ATOM 2644 N N . ASP A 1 353 ? -11.472 -20.446 31.825 1.00 91.12 353 ASP A N 1
ATOM 2645 C CA . ASP A 1 353 ? -10.971 -20.924 33.110 1.00 91.12 353 ASP A CA 1
ATOM 2646 C C . ASP A 1 353 ? -10.877 -19.753 34.105 1.00 91.12 353 ASP A C 1
ATOM 2648 O O . ASP A 1 353 ? -11.036 -18.578 33.749 1.00 91.12 353 ASP A O 1
ATOM 2652 N N . ALA A 1 354 ? -10.605 -20.061 35.376 1.00 91.75 354 ALA A N 1
ATOM 2653 C CA . ALA A 1 354 ? -10.487 -19.044 36.421 1.00 91.75 354 ALA A CA 1
ATOM 2654 C C . ALA A 1 354 ? -9.357 -18.028 36.148 1.00 91.75 354 ALA A C 1
ATOM 2656 O O . ALA A 1 354 ? -9.457 -16.867 36.547 1.00 91.75 354 ALA A O 1
ATOM 2657 N N . GLN A 1 355 ? -8.288 -18.434 35.451 1.00 91.25 355 GLN A N 1
ATOM 2658 C CA . GLN A 1 355 ? -7.156 -17.556 35.145 1.00 91.25 355 GLN A CA 1
ATOM 2659 C C . GLN A 1 355 ? -7.488 -16.571 34.018 1.00 91.25 355 GLN A C 1
ATOM 2661 O O . GLN A 1 355 ? -7.079 -15.412 34.062 1.00 91.25 355 GLN A O 1
ATOM 2666 N N . LEU A 1 356 ? -8.207 -17.008 32.987 1.00 90.75 356 LEU A N 1
ATOM 2667 C CA . LEU A 1 356 ? -8.749 -16.174 31.924 1.00 90.75 356 LEU A CA 1
ATOM 2668 C C . LEU A 1 356 ? -9.747 -15.180 32.505 1.00 90.75 356 LEU A C 1
ATOM 2670 O O . LEU A 1 356 ? -9.599 -13.987 32.260 1.00 90.75 356 LEU A O 1
ATOM 2674 N N . ALA A 1 357 ? -10.693 -15.649 33.320 1.00 92.44 357 ALA A N 1
ATOM 2675 C CA . ALA A 1 357 ? -11.696 -14.800 33.950 1.00 92.44 357 ALA A CA 1
ATOM 2676 C C . ALA A 1 357 ? -11.064 -13.690 34.802 1.00 92.44 357 ALA A C 1
ATOM 2678 O O . ALA A 1 357 ? -11.384 -12.516 34.624 1.00 92.44 357 ALA A O 1
ATOM 2679 N N . ALA A 1 358 ? -10.103 -14.040 35.666 1.00 91.38 358 ALA A N 1
ATOM 2680 C CA . ALA A 1 358 ? -9.381 -13.064 36.477 1.00 91.38 358 ALA A CA 1
ATOM 2681 C C . ALA A 1 358 ? -8.613 -12.044 35.617 1.00 91.38 358 ALA A C 1
ATOM 2683 O O . ALA A 1 358 ? -8.633 -10.851 35.915 1.00 91.38 358 ALA A O 1
ATOM 2684 N N . ARG A 1 359 ? -7.968 -12.489 34.529 1.00 91.69 359 ARG A N 1
ATOM 2685 C CA . ARG A 1 359 ? -7.241 -11.602 33.603 1.00 91.69 359 ARG A CA 1
ATOM 2686 C C . ARG A 1 359 ? -8.162 -10.658 32.843 1.00 91.69 359 ARG A C 1
ATOM 2688 O O . ARG A 1 359 ? -7.834 -9.483 32.730 1.00 91.69 359 ARG A O 1
ATOM 2695 N N . VAL A 1 360 ? -9.282 -11.157 32.323 1.00 92.62 360 VAL A N 1
ATOM 2696 C CA . VAL A 1 360 ? -10.268 -10.342 31.601 1.00 92.62 360 VAL A CA 1
ATOM 2697 C C . VAL A 1 360 ? -10.857 -9.299 32.540 1.00 92.62 360 VAL A C 1
ATOM 2699 O O . VAL A 1 360 ? -10.806 -8.114 32.230 1.00 92.62 360 VAL A O 1
ATOM 2702 N N . HIS A 1 361 ? -11.308 -9.715 33.724 1.00 91.06 361 HIS A N 1
ATOM 2703 C CA . HIS A 1 361 ? -11.864 -8.808 34.722 1.00 91.06 361 HIS A CA 1
ATOM 2704 C C . HIS A 1 361 ? -10.849 -7.733 35.153 1.00 91.06 361 HIS A C 1
ATOM 2706 O O . HIS A 1 361 ? -11.160 -6.543 35.142 1.00 91.06 361 HIS A O 1
ATOM 2712 N N . ALA A 1 362 ? -9.607 -8.119 35.473 1.00 90.06 362 ALA A N 1
ATOM 2713 C CA . ALA A 1 362 ? -8.552 -7.169 35.836 1.00 90.06 362 ALA A CA 1
ATOM 2714 C C . ALA A 1 362 ? -8.173 -6.230 34.677 1.00 90.06 362 ALA A C 1
ATOM 2716 O O . ALA A 1 362 ? -7.955 -5.041 34.896 1.00 90.06 362 ALA A O 1
ATOM 2717 N N . GLY A 1 363 ? -8.115 -6.747 33.448 1.00 90.81 363 GLY A N 1
ATOM 2718 C CA . GLY A 1 363 ? -7.808 -5.968 32.251 1.00 90.81 363 GLY A CA 1
ATOM 2719 C C . GLY A 1 363 ? -8.870 -4.914 31.945 1.00 90.81 363 GLY A C 1
ATOM 2720 O O . GLY A 1 363 ? -8.532 -3.755 31.716 1.00 90.81 363 GLY A O 1
ATOM 2721 N N . LEU A 1 364 ? -10.150 -5.292 32.004 1.00 89.81 364 LEU A N 1
ATOM 2722 C CA . LEU A 1 364 ? -11.271 -4.368 31.812 1.00 89.81 364 LEU A CA 1
ATOM 2723 C C . LEU A 1 364 ? -11.329 -3.306 32.919 1.00 89.81 364 LEU A C 1
ATOM 2725 O O . LEU A 1 364 ? -11.515 -2.128 32.621 1.00 89.81 364 LEU A O 1
ATOM 2729 N N . ALA A 1 365 ? -11.108 -3.699 34.177 1.00 87.06 365 ALA A N 1
ATOM 2730 C CA . ALA A 1 365 ? -11.045 -2.759 35.295 1.00 87.06 365 ALA A CA 1
ATOM 2731 C C . ALA A 1 365 ? -9.878 -1.765 35.152 1.00 87.06 365 ALA A C 1
ATOM 2733 O O . ALA A 1 365 ? -10.054 -0.573 35.393 1.00 87.06 365 ALA A O 1
ATOM 2734 N N . GLY A 1 366 ? -8.704 -2.234 34.715 1.00 86.31 366 GLY A N 1
ATOM 2735 C CA . GLY A 1 366 ? -7.536 -1.382 34.483 1.00 86.31 366 GLY A CA 1
ATOM 2736 C C . GLY A 1 366 ? -7.751 -0.356 33.370 1.00 86.31 366 GLY A C 1
ATOM 2737 O O . GLY A 1 366 ? -7.333 0.788 33.510 1.00 86.31 366 GLY A O 1
ATOM 2738 N N . LEU A 1 367 ? -8.451 -0.739 32.298 1.00 85.00 367 LEU A N 1
ATOM 2739 C CA . LEU A 1 367 ? -8.805 0.173 31.207 1.00 85.00 367 LEU A CA 1
ATOM 2740 C C . LEU A 1 367 ? -9.844 1.224 31.617 1.00 85.00 367 LEU A C 1
ATOM 2742 O O . LEU A 1 367 ? -9.849 2.306 31.050 1.00 85.00 367 LEU A O 1
ATOM 2746 N N . ALA A 1 368 ? -10.725 0.917 32.571 1.00 77.31 368 ALA A N 1
ATOM 2747 C CA . ALA A 1 368 ? -11.719 1.868 33.071 1.00 77.31 368 ALA A CA 1
ATOM 2748 C C . ALA A 1 368 ? -11.141 2.888 34.071 1.00 77.31 368 ALA A C 1
ATOM 2750 O O . ALA A 1 368 ? -11.772 3.909 34.334 1.00 77.31 368 ALA A O 1
ATOM 2751 N N . ALA A 1 369 ? -9.974 2.597 34.653 1.00 72.62 369 ALA A N 1
ATOM 2752 C CA . ALA A 1 369 ? -9.333 3.424 35.674 1.00 72.62 369 ALA A CA 1
ATOM 2753 C C . ALA A 1 369 ? -8.296 4.423 35.123 1.00 72.62 369 ALA A C 1
ATOM 2755 O O . ALA A 1 369 ? -7.866 5.304 35.869 1.00 72.62 369 ALA A O 1
ATOM 2756 N N . GLY A 1 370 ? -7.870 4.271 33.865 1.00 58.91 370 GLY A N 1
ATOM 2757 C CA . GLY A 1 370 ? -6.902 5.142 33.184 1.00 58.91 370 GLY A CA 1
ATOM 2758 C C . GLY A 1 370 ? -7.519 5.839 31.987 1.00 58.91 370 GLY A C 1
ATOM 2759 O O . GLY A 1 370 ? -7.065 6.968 31.694 1.00 58.91 370 GLY A O 1
#

Organism: NCBI:txid2483361

Secondary structure (DSSP, 8-state):
-HHHHHHHHHHTTS-HHHHHHHHHHHTTSTTSHHHHHHHHHHHTT--EEEEE---HHHHTTEES-EEEEEE--HHHHHHHTTSSSEEEE-TTSSEEEEEEEEE---TTS-----SHHHHHHHHHHHHH---EEEE-TTT--EEEEETTEEEEEPPHHHHHHHHHHHHHHHHHHHHHHHHHHHHHHHHHHTT--BHHHHHHHHHHHHHHHHHHHHHHHHHHHHGGGGHHHHHHHHHHHTTHHHHHHHHHHHH--S--SS--HHHHHHHHHHHHHHHHHS-GGGGGSGGGGTGGGTS-SSTGGGG-B----SHHHHHTSTT--HHHHHHHHHHH-SHHHHHHS-HHHHHTSTT--HHHHHHHHHHHHHHHH-

Sequence (370 aa):
MFVRHYGNVCARKARPTERRLSMNVARLVPGTELRDGIDRILKARTGALIVLGYDEAVEAICDGGFELDVEFSATRLRELSKMDGAVVLSADGSRIHRASVHLVPDPALPTGESGTRHKAAERTGRQTGRPVIAVSRSTGIVTVFAGPDRRVLQSSETILARVNQALTTLERYRTRLDATVRRLTAVELADVATLRDVLTVLHCLELVHRLAREIAGDIEELGVDGRQVALQLAELVGDTDELRKLVVADYLRGNATSDGSARLDEDVTAALHSLGELPELALLESANLAAPLGFPATVAALDTAVAPRGHRVLAGLPRVSRAQARALVTAFGALRALRDASTAELAAVDGGDAQLAARVHAGLAGLAAG

InterPro domains:
  IPR003390 DNA integrity scanning protein, DisA, N-terminal [PF02457] (36-146)
  IPR003390 DNA integrity scanning protein, DisA, N-terminal [PS51794] (15-156)
  IPR010994 RuvA domain 2-like [SSF47781] (303-364)
  IPR018906 DNA integrity scanning, DisA, linker region [PF10635] (153-300)
  IPR023763 DNA integrity scanning protein, DisA [NF010009] (18-367)
  IPR036888 DNA integrity scanning protein, DisA, N-terminal domain superfamily [G3DSA:3.40.1700.10] (18-153)
  IPR036888 DNA integrity scanning protein, DisA, N-terminal domain superfamily [SSF143597] (30-147)
  IPR038331 DisA, linker domain superfamily [G3DSA:1.20.1260.110] (155-309)
  IPR050338 DNA integrity scanning protein DisA [PTHR34185] (28-183)